Protein AF-0000000072266686 (afdb_homodimer)

Nearest PDB structures (foldseek):
  2anu-assembly2_F  TM=6.784E-01  e=1.282E-09  Thermotoga maritima MSB8
  7ug9-assembly1_A  TM=6.975E-01  e=2.369E-08  Escherichia coli
  9etk-assembly1_A  TM=7.168E-01  e=2.692E-07  Vibrio cholerae
  3e0f-assembly1_A  TM=6.958E-01  e=4.147E-06  Bifidobacterium adolescentis ATCC 15703
  3auo-assembly2_B  TM=5.550E-01  e=9.837E-04  Thermus thermophilus HB8

InterPro domains:
  IPR003141 Polymerase/histidinol phosphatase, N-terminal [SM00481] (15-82)
  IPR016195 Polymerase/histidinol phosphatase-like [SSF89550] (12-232)
  IPR052018 PHP domain-containing protein [PTHR42924] (11-98)

Secondary structure (DSSP, 8-state):
-B-GGGTSSSEEEEEE--B--TTTT-SS-HHHHHHHHHHTT-SEEEE--EESGGGT------GGG-BTTBEEEEEEEEEEEE-TTSPEEEEEEES--TTPPPPS--SS---TTSPPHHHHHHHHHHTT-EEEE--HHHHT--HHHHHH-TT--EEEEEEHHHHHHHS--B-HHHHHHHHHTT---EEEEE--B-SSSS-SSS-EEEEEESSSSHHHHHHHHHHT-EEEESS--EEEEEEETTEEEEEEEEEEEEEEE-STT-EEEEEEEEEEEEEEE-GGGTT-SEEEEEEE-TTS-EEEPPPEE-/-B-GGGTSSSEEEEEE--B--TTTT-SS-HHHHHHHHHHTT-SEEEE--EESGGGT------GGG-BTTBEEEEEEEEEEEE-TTSPEEEEEEES--TTPPPPS--SS---TTSPPHHHHHHHHHHTT-EEEE--HHHHT--HHHHHH-TT--EEEEEEHHHHHHHS--B-HHHHHHHHHTT---EEEEE--B-SSSS-SSS-EEEEEESSSSHHHHHHHHHHT-EEEESS--EEEEEEETTEEEEEEEEEEEEEEE-STT-EEEEEEEEEEEEEEE-GGGTT-SEEEEEEE-TTS-EEEPPPEE-

Foldseek 3Di:
DWDCLQVPDAFWFWEFQAEEAPLAQFDHHLLVVQVVCVVVPGQEYEHAHAQAQCSPGDFDDCQVNADVSYYYWTWHFAWKAAAPVQFIATKTWTRADRPQDHWPHHDRHHDPPTDDPLRVLVSRVVRPIQIERELCQVRVHDLVNVVSNLNHAAYAQAEQQCCWPPVRGGDVVSVQVCVQVPRQHWYFHHQNHRPPTPSPLFKIKTFGFNDSDRVRRRVRVNVQNIWMWRDKAWNIWDDDPQKTKTFIWFFQKKKKDFHDPQIDMDGDQTDGIDIDGCVSCPSGQWIKMWTAHPVRIIIIGTIDGD/DWDCLQVPDAFWFWEFQAEEAPLAQFDHHLLVVQVVCVVVPGQEYEHAHAQAQCSPGDFDDCQVNADVSYYYWTWHFAWKAAAPVQFIATKTWTRADRPQDHWPHHDRHHDPPTDDPLRVLVSRVVRPIQIERELCQVRVHDLVNVVSNLNHAAYAQAEQQCCWPPVRGGDVVSVQVCVQVPRQHWYFHHQNHRPPTPSPLFKIKTFGFNDSDRVRRRVRVNVQNIWMWRDKAWNIWDDDPQKTKTFIWFFQKKKKDFHDPQIDMDGDQTDGIDIDGCVSCVSGQWIKMWTAHPVRIIIIGTIDGD

Sequence (612 aa):
MTLSAFTAPGRFWRGNLHTHSTRSDGCLEPAEVCRRYRDEGYDFLALTDHFVGRYGYPITDTRPFRAPGFTTLPGAELHSGPMENGELWHILAVGLPEDFTPPDVPDFRAGPGQETGPALAARAVAAGAFVAVAHPQWSGLTLADARSLSAAHAVEIYNHGCAMGCERPDGAALADLLLTEGRRLTLIATDDAHFTEPDHFGGWVMVKAEENEPKALLAALKRGDFYASQGPELRRVSLEGDWIELECSAVTAIVLQGAGTAATALHGASMTRARLPIERFRASPFLRVTIRDAAGRRAWSNPLHLMTLSAFTAPGRFWRGNLHTHSTRSDGCLEPAEVCRRYRDEGYDFLALTDHFVGRYGYPITDTRPFRAPGFTTLPGAELHSGPMENGELWHILAVGLPEDFTPPDVPDFRAGPGQETGPALAARAVAAGAFVAVAHPQWSGLTLADARSLSAAHAVEIYNHGCAMGCERPDGAALADLLLTEGRRLTLIATDDAHFTEPDHFGGWVMVKAEENEPKALLAALKRGDFYASQGPELRRVSLEGDWIELECSAVTAIVLQGAGTAATALHGASMTRARLPIERFRASPFLRVTIRDAAGRRAWSNPLHL

Organism: Cereibacter sphaeroides (strain ATCC 17023 / DSM 158 / JCM 6121 / CCUG 31486 / LMG 2827 / NBRC 12203 / NCIMB 8253 / ATH 2.4.1.) (NCBI:txid272943)

Radius of gyration: 23.97 Å; Cα contacts (8 Å, |Δi|>4): 1744; chains: 2; bounding box: 61×73×56 Å

Structure (mmCIF, N/CA/C/O backbone):
data_AF-0000000072266686-model_v1
#
loop_
_entity.id
_entity.type
_entity.pdbx_description
1 polymer 'Metal-dependent phosphoesterase, PHP family'
#
loop_
_atom_site.group_PDB
_atom_site.id
_atom_site.type_symbol
_atom_site.label_atom_id
_atom_site.label_alt_id
_atom_site.label_comp_id
_atom_site.label_asym_id
_atom_site.label_entity_id
_atom_site.label_seq_id
_atom_site.pdbx_PDB_ins_code
_atom_site.Cartn_x
_atom_site.Cartn_y
_atom_site.Cartn_z
_atom_site.occupancy
_atom_site.B_iso_or_equiv
_atom_site.auth_seq_id
_atom_site.auth_comp_id
_atom_site.auth_asym_id
_atom_site.auth_atom_id
_atom_site.pdbx_PDB_model_num
ATOM 1 N N . MET A 1 1 ? -26.806 9.127 8.262 1 90.72 1 MET A N 1
ATOM 2 C CA . MET A 1 1 ? -25.683 9.808 8.9 1 90.72 1 MET A CA 1
ATOM 3 C C . MET A 1 1 ? -24.667 10.27 7.861 1 90.72 1 MET A C 1
ATOM 5 O O . MET A 1 1 ? -24.096 9.452 7.137 1 90.72 1 MET A O 1
ATOM 9 N N . THR A 1 2 ? -24.54 11.559 7.777 1 90.61 2 THR A N 1
ATOM 10 C CA . THR A 1 2 ? -23.588 12.162 6.85 1 90.61 2 THR A CA 1
ATOM 11 C C . THR A 1 2 ? -22.28 12.498 7.56 1 90.61 2 THR A C 1
ATOM 13 O O . THR A 1 2 ? -22.288 12.949 8.707 1 90.61 2 THR A O 1
ATOM 16 N N . LEU A 1 3 ? -21.147 12.219 6.879 1 95.22 3 LEU A N 1
ATOM 17 C CA . LEU A 1 3 ? -19.859 12.575 7.463 1 95.22 3 LEU A CA 1
ATOM 18 C C . LEU A 1 3 ? -19.788 14.069 7.756 1 95.22 3 LEU A C 1
ATOM 20 O O . LEU A 1 3 ? -20.243 14.886 6.951 1 95.22 3 LEU A O 1
ATOM 24 N N . SER A 1 4 ? -19.146 14.392 8.814 1 95.46 4 SER A N 1
ATOM 25 C CA . SER A 1 4 ? -19.158 15.749 9.35 1 95.46 4 SER A CA 1
ATOM 26 C C . SER A 1 4 ? -18.521 16.734 8.376 1 95.46 4 SER A C 1
ATOM 28 O O . SER A 1 4 ? -18.928 17.895 8.305 1 95.46 4 SER A O 1
ATOM 30 N N . ALA A 1 5 ? -17.525 16.272 7.619 1 97.23 5 ALA A N 1
ATOM 31 C CA . ALA A 1 5 ? -16.866 17.148 6.654 1 97.23 5 ALA A CA 1
ATOM 32 C C . ALA A 1 5 ? -17.877 17.757 5.686 1 97.23 5 ALA A C 1
ATOM 34 O O . ALA A 1 5 ? -17.665 18.854 5.165 1 97.23 5 ALA A O 1
ATOM 35 N N . PHE A 1 6 ? -18.988 17.075 5.527 1 97.84 6 PHE A N 1
ATOM 36 C CA . PHE A 1 6 ? -19.918 17.49 4.484 1 97.84 6 PHE A CA 1
ATOM 37 C C . PHE A 1 6 ? -21.152 18.149 5.089 1 97.84 6 PHE A C 1
ATOM 39 O O . PHE A 1 6 ? -22.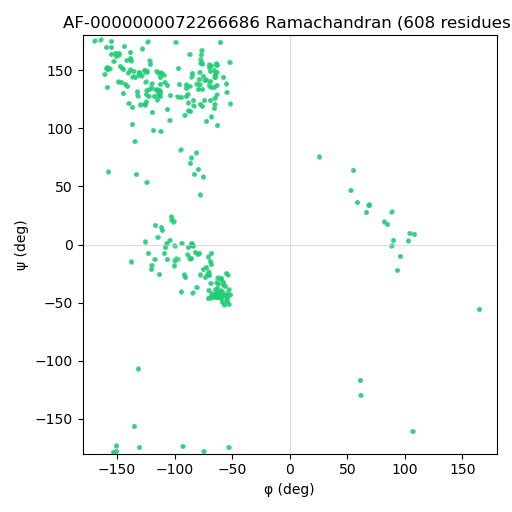079 18.522 4.368 1 97.84 6 PHE A O 1
ATOM 46 N N . THR A 1 7 ? -21.196 18.271 6.368 1 97.34 7 THR A N 1
ATOM 47 C CA . THR A 1 7 ? -22.311 18.942 7.026 1 97.34 7 THR A CA 1
ATOM 48 C C . THR A 1 7 ? -21.822 20.144 7.829 1 97.34 7 THR A C 1
ATOM 50 O O . THR A 1 7 ? -22.616 21.001 8.221 1 97.34 7 THR A O 1
ATOM 53 N N . ALA A 1 8 ? -20.536 20.142 8.079 1 97.55 8 ALA A N 1
ATOM 54 C CA . ALA A 1 8 ? -19.964 21.266 8.816 1 97.55 8 ALA A CA 1
ATOM 55 C C . ALA A 1 8 ? -20.1 22.565 8.027 1 97.55 8 ALA A C 1
ATOM 57 O O . ALA A 1 8 ? -20.098 22.552 6.793 1 97.55 8 ALA A O 1
ATOM 58 N N . PRO A 1 9 ? -20.24 23.638 8.747 1 97.52 9 PRO A N 1
ATOM 59 C CA . PRO A 1 9 ? -20.328 24.923 8.049 1 97.52 9 PRO A CA 1
ATOM 60 C C . PRO A 1 9 ? -19.005 25.34 7.41 1 97.52 9 PRO A C 1
ATOM 62 O O . PRO A 1 9 ? -17.938 24.908 7.854 1 97.52 9 PRO A O 1
ATOM 65 N N . GLY A 1 10 ? -19.137 26.167 6.3 1 98.37 10 GLY A N 1
ATOM 66 C CA . GLY A 1 10 ? -17.956 26.704 5.643 1 98.37 10 GLY A CA 1
ATOM 67 C C . GLY A 1 10 ? -17.667 26.047 4.307 1 98.37 10 GLY A C 1
ATOM 68 O O . GLY A 1 10 ? -18.584 25.586 3.624 1 98.37 10 GLY A O 1
ATOM 69 N N . ARG A 1 11 ? -16.481 26.181 3.865 1 98.29 11 ARG A N 1
ATOM 70 C CA . ARG A 1 11 ? -16.06 25.583 2.602 1 98.29 11 ARG A CA 1
ATOM 71 C C . ARG A 1 11 ? -14.79 24.758 2.783 1 98.29 11 ARG A C 1
ATOM 73 O O . ARG A 1 11 ? -14.164 24.797 3.844 1 98.29 11 ARG A O 1
ATOM 80 N N . PHE A 1 12 ? -14.437 24.016 1.862 1 98.85 12 PHE A N 1
ATOM 81 C CA . PHE A 1 12 ? -13.222 23.211 1.901 1 98.85 12 PHE A CA 1
ATOM 82 C C . PHE A 1 12 ? -11.999 24.061 1.58 1 98.85 12 PHE A C 1
ATOM 84 O O . PHE A 1 12 ? -12.021 24.862 0.643 1 98.85 12 PHE A O 1
ATOM 91 N N . TRP A 1 13 ? -10.993 23.913 2.338 1 98.91 13 TRP A N 1
ATOM 92 C CA . TRP A 1 13 ? -9.674 24.5 2.124 1 98.91 13 TRP A CA 1
ATOM 93 C C . TRP A 1 13 ? -8.631 23.418 1.865 1 98.91 13 TRP A C 1
ATOM 95 O O . TRP A 1 13 ? -8.528 22.452 2.624 1 98.91 13 TRP A O 1
ATOM 105 N N . ARG A 1 14 ? -7.868 23.566 0.803 1 98.92 14 ARG A N 1
ATOM 106 C CA . ARG A 1 14 ? -6.837 22.609 0.413 1 98.92 14 ARG A CA 1
ATOM 107 C C . ARG A 1 14 ? -5.536 22.87 1.164 1 98.92 14 ARG A C 1
ATOM 109 O O . ARG A 1 14 ? -4.993 23.975 1.111 1 98.92 14 ARG A O 1
ATOM 116 N N . GLY A 1 15 ? -5.025 21.849 1.852 1 98.93 15 GLY A N 1
ATOM 117 C CA . GLY A 1 15 ? -3.799 22.069 2.603 1 98.93 15 GLY A CA 1
ATOM 118 C C . GLY A 1 15 ? -2.895 20.852 2.641 1 98.93 15 GLY A C 1
ATOM 119 O O . GLY A 1 15 ? -3.371 19.717 2.566 1 98.93 15 GLY A O 1
ATOM 120 N N . ASN A 1 16 ? -1.602 21.049 2.765 1 98.94 16 ASN A N 1
ATOM 121 C CA . ASN A 1 16 ? -0.626 19.999 3.04 1 98.94 16 ASN A CA 1
ATOM 122 C C . ASN A 1 16 ? -0.119 20.068 4.478 1 98.94 16 ASN A C 1
ATOM 124 O O . ASN A 1 16 ? 0.231 21.144 4.966 1 98.94 16 ASN A O 1
ATOM 128 N N . LEU A 1 17 ? -0.017 18.891 5.095 1 98.95 17 LEU A N 1
ATOM 129 C CA . LEU A 1 17 ? 0.273 18.867 6.525 1 98.95 17 LEU A CA 1
ATOM 130 C C . LEU A 1 17 ? 1.69 18.366 6.783 1 98.95 17 LEU A C 1
ATOM 132 O O . LEU A 1 17 ? 2.152 18.358 7.927 1 98.95 17 LEU A O 1
ATOM 136 N N . HIS A 1 18 ? 2.449 17.89 5.81 1 98.96 18 HIS A N 1
ATOM 137 C CA . HIS A 1 18 ? 3.75 17.256 5.989 1 98.96 18 HIS A CA 1
ATOM 138 C C . HIS A 1 18 ? 4.746 17.735 4.938 1 98.96 18 HIS A C 1
ATOM 140 O O . HIS A 1 18 ? 4.697 17.299 3.786 1 98.96 18 HIS A O 1
ATOM 146 N N . THR A 1 19 ? 5.659 18.594 5.285 1 98.82 19 THR A N 1
ATOM 147 C CA . THR A 1 19 ? 6.603 19.198 4.351 1 98.82 19 THR A CA 1
ATOM 148 C C . THR A 1 19 ? 7.83 19.726 5.089 1 98.82 19 THR A C 1
ATOM 150 O O . THR A 1 19 ? 7.741 20.111 6.257 1 98.82 19 THR A O 1
ATOM 153 N N . HIS A 1 20 ? 8.935 19.739 4.398 1 98.88 20 HIS A N 1
ATOM 154 C CA . HIS A 1 20 ? 10.195 20.126 5.022 1 98.88 20 HIS A CA 1
ATOM 155 C C . HIS A 1 20 ? 10.821 21.319 4.307 1 98.88 20 HIS A C 1
ATOM 157 O O . HIS A 1 20 ? 10.57 21.538 3.12 1 98.88 20 HIS A O 1
ATOM 163 N N . SER A 1 21 ? 11.616 22.044 5.014 1 98.83 21 SER A N 1
ATOM 164 C CA . SER A 1 21 ? 12.4 23.167 4.511 1 98.83 21 SER A CA 1
ATOM 165 C C . SER A 1 21 ? 13.86 23.059 4.94 1 98.83 21 SER A C 1
ATOM 167 O O . SER A 1 21 ? 14.272 22.044 5.505 1 98.83 21 SER A O 1
ATOM 169 N N . THR A 1 22 ? 14.667 24.111 4.639 1 98.73 22 THR A N 1
ATOM 170 C CA . THR A 1 22 ? 16.085 24.151 4.977 1 98.73 22 THR A CA 1
ATOM 171 C C . THR A 1 22 ? 16.279 24.249 6.488 1 98.73 22 THR A C 1
ATOM 173 O O . THR A 1 22 ? 17.405 24.162 6.981 1 98.73 22 THR A O 1
ATOM 176 N N . ARG A 1 23 ? 15.239 24.423 7.234 1 98.7 23 ARG A N 1
ATOM 177 C CA . ARG A 1 23 ? 15.358 24.401 8.689 1 98.7 23 ARG A CA 1
ATOM 178 C C . ARG A 1 23 ? 15.698 23.002 9.189 1 98.7 23 ARG A C 1
ATOM 180 O O . ARG A 1 23 ? 16.119 22.832 10.336 1 98.7 23 ARG A O 1
ATOM 187 N N . SER A 1 24 ? 15.511 22.017 8.406 1 98.43 24 SER A N 1
ATOM 188 C CA . SER A 1 24 ? 16.072 20.685 8.608 1 98.43 24 SER A CA 1
ATOM 189 C C . SER A 1 24 ? 16.727 20.162 7.334 1 98.43 24 SER A C 1
ATOM 191 O O . SER A 1 24 ? 17.777 20.659 6.92 1 98.43 24 SER A O 1
ATOM 193 N N . ASP A 1 25 ? 16.032 19.136 6.64 1 97.99 25 ASP A N 1
ATOM 194 C CA . ASP A 1 25 ? 16.75 18.519 5.529 1 97.99 25 ASP A CA 1
ATOM 195 C C . ASP A 1 25 ? 16.033 18.77 4.205 1 97.99 25 ASP A C 1
ATOM 197 O O . ASP A 1 25 ? 16.297 18.09 3.211 1 97.99 25 ASP A O 1
ATOM 201 N N . GLY A 1 26 ? 15.14 19.692 4.103 1 98.43 26 GLY A N 1
ATOM 202 C CA . GLY A 1 26 ? 14.558 20.125 2.842 1 98.43 26 GLY A CA 1
ATOM 203 C C . GLY A 1 26 ? 15.486 21.006 2.028 1 98.43 26 GLY A C 1
ATOM 204 O O . GLY A 1 26 ? 16.422 21.598 2.569 1 98.43 26 GLY A O 1
ATOM 205 N N . CYS A 1 27 ? 15.167 21.226 0.805 1 98.32 27 CYS A N 1
ATOM 206 C CA . CYS A 1 27 ? 16.084 21.902 -0.106 1 98.32 27 CYS A CA 1
ATOM 207 C C . CYS A 1 27 ? 15.707 23.369 -0.269 1 98.32 27 CYS A C 1
ATOM 209 O O . CYS A 1 27 ? 16.498 24.165 -0.779 1 98.32 27 CYS A O 1
ATOM 211 N N . LEU A 1 28 ? 14.564 23.766 0.145 1 98.79 28 LEU A N 1
ATOM 212 C CA . LEU A 1 28 ? 14.092 25.132 -0.052 1 98.79 28 LEU A CA 1
ATOM 213 C C . LEU A 1 28 ? 13.904 25.841 1.285 1 98.79 28 LEU A C 1
ATOM 215 O O . LEU A 1 28 ? 13.509 25.217 2.273 1 98.79 28 LEU A O 1
ATOM 219 N N . GLU A 1 29 ? 14.085 27.106 1.287 1 98.78 29 GLU A N 1
ATOM 220 C CA . GLU A 1 29 ? 13.814 27.924 2.466 1 98.78 29 GLU A CA 1
ATOM 221 C C . GLU A 1 29 ? 12.319 27.978 2.767 1 98.78 29 GLU A C 1
ATOM 223 O O . GLU A 1 29 ? 11.493 27.86 1.86 1 98.78 29 GLU A O 1
ATOM 228 N N . PRO A 1 30 ? 11.976 28.208 4.046 1 98.74 30 PRO A N 1
ATOM 229 C CA . PRO A 1 30 ? 10.56 28.243 4.422 1 98.74 30 PRO A CA 1
ATOM 230 C C . PRO A 1 30 ? 9.74 29.185 3.543 1 98.74 30 PRO A C 1
ATOM 232 O O . PRO A 1 30 ? 8.65 28.822 3.094 1 98.74 30 PRO A O 1
ATOM 235 N N . ALA A 1 31 ? 10.262 30.324 3.268 1 98.71 31 ALA A N 1
ATOM 236 C CA . ALA A 1 31 ? 9.533 31.304 2.466 1 98.71 31 ALA A CA 1
ATOM 237 C C . ALA A 1 31 ? 9.224 30.755 1.077 1 98.71 31 ALA A C 1
ATOM 239 O O . ALA A 1 31 ? 8.123 30.95 0.557 1 98.71 31 ALA A O 1
ATOM 240 N N . GLU A 1 32 ? 10.227 30.101 0.51 1 98.79 32 GLU A N 1
ATOM 241 C CA . GLU A 1 32 ? 10.07 29.569 -0.84 1 98.79 32 GLU A CA 1
ATOM 242 C C . GLU A 1 32 ? 9.108 28.385 -0.859 1 98.79 32 GLU A C 1
ATOM 244 O O . GLU A 1 32 ? 8.331 28.225 -1.802 1 98.79 32 GLU A O 1
ATOM 249 N N . VAL A 1 33 ? 9.15 27.536 0.13 1 98.87 33 VAL A N 1
ATOM 250 C CA . VAL A 1 33 ? 8.199 26.434 0.232 1 98.87 33 VAL A CA 1
ATOM 251 C C . VAL A 1 33 ? 6.775 26.983 0.283 1 98.87 33 VAL A C 1
ATOM 253 O O . VAL A 1 33 ? 5.907 26.545 -0.476 1 98.87 33 VAL A O 1
ATOM 256 N N . CYS A 1 34 ? 6.521 27.956 1.145 1 98.79 34 CYS A N 1
ATOM 257 C CA . CYS A 1 34 ? 5.197 28.549 1.29 1 98.79 34 CYS A CA 1
ATOM 258 C C . CYS A 1 34 ? 4.73 29.169 -0.021 1 98.79 34 CYS A C 1
ATOM 260 O O . CYS A 1 34 ? 3.578 28.992 -0.421 1 98.79 34 CYS A O 1
ATOM 262 N N . ARG A 1 35 ? 5.637 29.881 -0.67 1 98.56 35 ARG A N 1
ATOM 263 C CA . ARG A 1 35 ? 5.294 30.522 -1.935 1 98.56 35 ARG A CA 1
ATOM 264 C C . ARG A 1 35 ? 4.86 29.491 -2.971 1 98.56 35 ARG A C 1
ATOM 266 O O . ARG A 1 35 ? 3.864 29.687 -3.67 1 98.56 35 ARG A O 1
ATOM 273 N N . ARG A 1 36 ? 5.582 28.42 -3.12 1 98.69 36 ARG A N 1
ATOM 274 C CA . ARG A 1 36 ? 5.299 27.409 -4.133 1 98.69 36 ARG A CA 1
ATOM 275 C C . ARG A 1 36 ? 3.948 26.747 -3.883 1 98.69 36 ARG A C 1
ATOM 277 O O . ARG A 1 36 ? 3.17 26.539 -4.817 1 98.69 36 ARG A O 1
ATOM 284 N N . TYR A 1 37 ? 3.701 26.395 -2.667 1 98.81 37 TYR A N 1
ATOM 285 C CA . TYR A 1 37 ? 2.413 25.782 -2.364 1 98.81 37 TYR A CA 1
ATOM 286 C C . TYR A 1 37 ? 1.271 26.758 -2.617 1 98.81 37 TYR A C 1
ATOM 288 O O . TYR A 1 37 ? 0.24 26.385 -3.182 1 98.81 37 TYR A O 1
ATOM 296 N N . ARG A 1 38 ? 1.425 28.003 -2.177 1 98.73 38 ARG A N 1
ATOM 297 C CA . ARG A 1 38 ? 0.42 29.023 -2.462 1 98.73 38 ARG A CA 1
ATOM 298 C C . ARG A 1 38 ? 0.16 29.132 -3.961 1 98.73 38 ARG A C 1
ATOM 300 O O . ARG A 1 38 ? -0.993 29.137 -4.397 1 98.73 38 ARG A O 1
ATOM 307 N N . ASP A 1 39 ? 1.199 29.156 -4.728 1 98.43 39 ASP A N 1
ATOM 308 C CA . ASP A 1 39 ? 1.094 29.362 -6.169 1 98.43 39 ASP A CA 1
ATOM 309 C C . ASP A 1 39 ? 0.488 28.14 -6.856 1 98.43 39 ASP A C 1
ATOM 311 O O . ASP A 1 39 ? -0.048 28.244 -7.961 1 98.43 39 ASP A O 1
ATOM 315 N N . GLU A 1 40 ? 0.63 27 -6.258 1 98.37 40 GLU A N 1
ATOM 316 C CA . GLU A 1 40 ? 0.052 25.774 -6.801 1 98.37 40 GLU A CA 1
ATOM 317 C C . GLU A 1 40 ? -1.407 25.619 -6.382 1 98.37 40 GLU A C 1
ATOM 319 O O . GLU A 1 40 ? -2.039 24.602 -6.677 1 98.37 40 GLU A O 1
ATOM 324 N N . GLY A 1 41 ? -1.951 26.52 -5.602 1 98.35 41 GLY A N 1
ATOM 325 C CA . GLY A 1 41 ? -3.38 26.555 -5.334 1 98.35 41 GLY A CA 1
ATOM 326 C C . GLY A 1 41 ? -3.742 26.026 -3.959 1 98.35 41 GLY A C 1
ATOM 327 O O . GLY A 1 41 ? -4.916 25.791 -3.668 1 98.35 41 GLY A O 1
ATOM 328 N N . TYR A 1 42 ? -2.782 25.804 -3.127 1 98.86 42 TYR A N 1
ATOM 329 C CA . TYR A 1 42 ? -3.075 25.427 -1.749 1 98.86 42 TYR A CA 1
ATOM 330 C C . TYR A 1 42 ? -3.545 26.631 -0.942 1 98.86 42 TYR A C 1
ATOM 332 O O . TYR A 1 42 ? -3.069 27.75 -1.15 1 98.86 42 TYR A O 1
ATOM 340 N N . ASP A 1 43 ? -4.459 26.359 -0.034 1 98.93 43 ASP A N 1
ATOM 341 C CA . ASP A 1 43 ? -4.991 27.407 0.832 1 98.93 43 ASP A CA 1
ATOM 342 C C . ASP A 1 43 ? -4.193 27.505 2.13 1 98.93 43 ASP A C 1
ATOM 344 O O . ASP A 1 43 ? -4.192 28.548 2.787 1 98.93 43 ASP A O 1
ATOM 348 N N . PHE A 1 44 ? -3.546 26.417 2.567 1 98.94 44 PHE A N 1
ATOM 349 C CA . PHE A 1 44 ? -2.725 26.469 3.771 1 98.94 44 PHE A CA 1
ATOM 350 C C . PHE A 1 44 ? -1.654 25.384 3.743 1 98.94 44 PHE A C 1
ATOM 352 O O . PHE A 1 44 ? -1.72 24.46 2.929 1 98.94 44 PHE A O 1
ATOM 359 N N . LEU A 1 45 ? -0.675 25.57 4.611 1 98.86 45 LEU A N 1
ATOM 360 C CA . LEU A 1 45 ? 0.467 24.666 4.7 1 98.86 45 LEU A CA 1
ATOM 361 C C . LEU A 1 45 ? 0.956 24.55 6.14 1 98.86 45 LEU A C 1
ATOM 363 O O . LEU A 1 45 ? 0.959 25.535 6.881 1 98.86 45 LEU A O 1
ATOM 367 N N . ALA A 1 46 ? 1.304 23.351 6.521 1 98.77 46 ALA A N 1
ATOM 368 C CA . ALA A 1 46 ? 2.103 23.173 7.73 1 98.77 46 ALA A CA 1
ATOM 369 C C . ALA A 1 46 ? 3.541 22.795 7.387 1 98.77 46 ALA A C 1
ATOM 371 O O . ALA A 1 46 ? 3.782 21.786 6.721 1 98.77 46 ALA A O 1
ATOM 372 N N . LEU A 1 47 ? 4.481 23.628 7.737 1 98.3 47 LEU A N 1
ATOM 373 C CA . LEU A 1 47 ? 5.877 23.205 7.7 1 98.3 47 LEU A CA 1
ATOM 374 C C . LEU A 1 47 ? 6.214 22.338 8.908 1 98.3 47 LEU A C 1
ATOM 376 O O . LEU A 1 47 ? 6.041 22.765 10.052 1 98.3 47 LEU A O 1
ATOM 380 N N . THR A 1 48 ? 6.634 21.141 8.642 1 98.84 48 THR A N 1
ATOM 381 C CA . THR A 1 48 ? 6.846 20.157 9.698 1 98.84 48 THR A CA 1
ATOM 382 C C . THR A 1 48 ? 8.274 19.62 9.658 1 98.84 48 THR A C 1
ATOM 384 O O . THR A 1 48 ? 8.486 18.406 9.666 1 98.84 48 THR A O 1
ATOM 387 N N . ASP A 1 49 ? 9.235 20.547 9.68 1 98.85 49 ASP A N 1
ATOM 388 C CA . ASP A 1 49 ? 10.647 20.178 9.694 1 98.85 49 ASP A CA 1
ATOM 389 C C . ASP A 1 49 ? 10.944 19.185 10.815 1 98.85 49 ASP A C 1
ATOM 391 O O . ASP A 1 49 ? 10.216 19.126 11.809 1 98.85 49 ASP A O 1
ATOM 395 N N . HIS A 1 50 ? 12.047 18.431 10.633 1 98.8 50 HIS A N 1
ATOM 396 C CA . HIS A 1 50 ? 12.421 17.411 11.606 1 98.8 50 HIS A CA 1
ATOM 397 C C . HIS A 1 50 ? 12.79 18.037 12.947 1 98.8 50 HIS A C 1
ATOM 399 O O . HIS A 1 50 ? 13.743 18.816 13.031 1 98.8 50 HIS A O 1
ATOM 405 N N . PHE A 1 51 ? 12.061 17.625 13.937 1 98.62 51 PHE A N 1
ATOM 406 C CA . PHE A 1 51 ? 12.267 18.107 15.298 1 98.62 51 PHE A CA 1
ATOM 407 C C . PHE A 1 51 ? 13.335 17.283 16.007 1 98.62 51 PHE A C 1
ATOM 409 O O . PHE A 1 51 ? 13.025 16.486 16.895 1 98.62 51 PHE A O 1
ATOM 416 N N . VAL A 1 52 ? 14.547 17.514 15.656 1 97.96 52 VAL A N 1
ATOM 417 C CA . VAL A 1 52 ? 15.686 16.744 16.145 1 97.96 52 VAL A CA 1
ATOM 418 C C . VAL A 1 52 ? 16.845 17.684 16.467 1 97.96 52 VAL A C 1
ATOM 420 O O . VAL A 1 52 ? 16.935 18.782 15.913 1 97.96 52 VAL A O 1
ATOM 423 N N . GLY A 1 53 ? 17.756 17.229 17.312 1 97.62 53 GLY A N 1
ATOM 424 C CA . GLY A 1 53 ? 18.822 18.067 17.839 1 97.62 53 GLY A CA 1
ATOM 425 C C . GLY A 1 53 ? 19.77 18.571 16.767 1 97.62 53 GLY A C 1
ATOM 426 O O . GLY A 1 53 ? 20.245 19.706 16.834 1 97.62 53 GLY A O 1
ATOM 427 N N . ARG A 1 54 ? 20.041 17.773 15.836 1 97.64 54 ARG A N 1
ATOM 428 C CA . ARG A 1 54 ? 20.965 18.105 14.756 1 97.64 54 ARG A CA 1
ATOM 429 C C . ARG A 1 54 ? 20.573 19.416 14.083 1 97.64 54 ARG A C 1
ATOM 431 O O . ARG A 1 54 ? 21.434 20.154 13.601 1 97.64 54 ARG A O 1
ATOM 438 N N . TYR A 1 55 ? 19.29 19.734 14.155 1 98.32 55 TYR A N 1
ATOM 439 C CA . TYR A 1 55 ? 18.803 20.928 13.473 1 98.32 55 TYR A CA 1
ATOM 440 C C . TYR A 1 55 ? 18.29 21.956 14.474 1 98.32 55 TYR A C 1
ATOM 442 O O . TYR A 1 55 ? 17.618 22.919 14.096 1 98.32 55 TYR A O 1
ATOM 450 N N . GLY A 1 56 ? 18.466 21.721 15.74 1 97.74 56 GLY A N 1
ATOM 451 C CA . GLY A 1 56 ? 18.075 22.66 16.779 1 97.74 56 GLY A CA 1
ATOM 452 C C . GLY A 1 56 ? 16.599 22.587 17.124 1 97.74 56 GLY A C 1
ATOM 453 O O . GLY A 1 56 ? 16.011 23.574 17.571 1 97.74 56 GLY A O 1
ATOM 454 N N . TYR A 1 57 ? 15.935 21.497 16.798 1 98.02 57 TYR A N 1
ATOM 455 C CA . TYR A 1 57 ? 14.533 21.229 17.102 1 98.02 57 TYR A CA 1
ATOM 456 C C . TYR A 1 57 ? 13.639 22.35 16.587 1 98.02 57 TYR A C 1
ATOM 458 O O . TYR A 1 57 ? 12.859 22.929 17.346 1 98.02 57 TYR A O 1
ATOM 466 N N . PRO A 1 58 ? 13.566 22.558 15.383 1 97.62 58 PRO A N 1
ATOM 467 C CA . PRO A 1 58 ? 12.85 23.717 14.844 1 97.62 58 PRO A CA 1
ATOM 468 C C . PRO A 1 58 ? 11.334 23.539 14.871 1 97.62 58 PRO A C 1
ATOM 470 O O . PRO A 1 58 ? 10.828 22.467 14.527 1 97.62 58 PRO A O 1
ATOM 473 N N . ILE A 1 59 ? 10.616 24.487 15.301 1 98.35 59 ILE A N 1
ATOM 474 C CA . ILE A 1 59 ? 9.246 24.83 14.938 1 98.35 59 ILE A CA 1
ATOM 475 C C . ILE A 1 59 ? 9.23 26.148 14.167 1 98.35 59 ILE A C 1
ATOM 477 O O . ILE A 1 59 ? 9.278 27.225 14.766 1 98.35 59 ILE A O 1
ATOM 481 N N . THR A 1 60 ? 9.191 26.05 12.91 1 97.68 60 THR A N 1
ATOM 482 C CA . THR A 1 60 ? 9.444 27.187 12.031 1 97.68 60 THR A CA 1
ATOM 483 C C . THR A 1 60 ? 8.316 28.209 12.132 1 97.68 60 THR A C 1
ATOM 485 O O . THR A 1 60 ? 7.141 27.862 11.99 1 97.68 60 THR A O 1
ATOM 488 N N . ASP A 1 61 ? 8.661 29.428 12.45 1 97.7 61 ASP A N 1
ATOM 489 C CA . ASP A 1 61 ? 7.679 30.506 12.418 1 97.7 61 ASP A CA 1
ATOM 490 C C . ASP A 1 61 ? 7.324 30.884 10.982 1 97.7 61 ASP A C 1
ATOM 492 O O . ASP A 1 61 ? 8.102 31.556 10.301 1 97.7 61 ASP A O 1
ATOM 496 N N . THR A 1 62 ? 6.196 30.515 10.557 1 97.82 62 THR A N 1
ATOM 497 C CA . THR A 1 62 ? 5.786 30.755 9.178 1 97.82 62 THR A CA 1
ATOM 498 C C . THR A 1 62 ? 4.795 31.912 9.102 1 97.82 62 THR A C 1
ATOM 500 O O . THR A 1 62 ? 4.274 32.221 8.028 1 97.82 62 THR A O 1
ATOM 503 N N . ARG A 1 63 ? 4.456 32.604 10.156 1 98 63 ARG A N 1
ATOM 504 C CA . ARG A 1 63 ? 3.484 33.692 10.198 1 98 63 ARG A CA 1
ATOM 505 C C . ARG A 1 63 ? 3.849 34.791 9.206 1 98 63 ARG A C 1
ATOM 507 O O . ARG A 1 63 ? 2.974 35.35 8.542 1 98 63 ARG A O 1
ATOM 514 N N . PRO A 1 64 ? 5.118 34.995 9.062 1 98.18 64 PRO A N 1
ATOM 515 C CA . PRO A 1 64 ? 5.481 36.059 8.124 1 98.18 64 PRO A CA 1
ATOM 516 C C . PRO A 1 64 ? 5.18 35.695 6.672 1 98.18 64 PRO A C 1
ATOM 518 O O . PRO A 1 64 ? 5.229 36.559 5.792 1 98.18 64 PRO A O 1
ATOM 521 N N . PHE A 1 65 ? 4.937 34.48 6.397 1 98.21 65 PHE A N 1
ATOM 522 C CA . PHE A 1 65 ? 4.764 34.032 5.02 1 98.21 65 PHE A CA 1
ATOM 523 C C . PHE A 1 65 ? 3.285 33.891 4.679 1 98.21 65 PHE A C 1
ATOM 525 O O . PHE A 1 65 ? 2.934 33.501 3.564 1 98.21 65 PHE A O 1
ATOM 532 N N . ARG A 1 66 ? 2.438 34.153 5.617 1 98.19 66 ARG A N 1
ATOM 533 C CA . ARG A 1 66 ? 1.003 34.17 5.355 1 98.19 66 ARG A CA 1
ATOM 534 C C . ARG A 1 66 ? 0.633 35.304 4.405 1 98.19 66 ARG A C 1
ATOM 536 O O . ARG A 1 66 ? 1.322 36.324 4.349 1 98.19 66 ARG A O 1
ATOM 543 N N . ALA A 1 67 ? -0.418 35.066 3.648 1 96.62 67 ALA A N 1
ATOM 544 C CA . ALA A 1 67 ? -0.939 36.028 2.679 1 96.62 67 ALA A CA 1
ATOM 545 C C . ALA A 1 67 ? -2.45 35.887 2.524 1 96.62 67 ALA A C 1
ATOM 547 O O . ALA A 1 67 ? -3.048 34.94 3.041 1 96.62 67 ALA A O 1
ATOM 548 N N . PRO A 1 68 ? -3.025 36.925 1.916 1 94.26 68 PRO A N 1
ATOM 549 C CA . PRO A 1 68 ? -4.458 36.759 1.662 1 94.26 68 PRO A CA 1
ATOM 550 C C . PRO A 1 68 ? -4.781 35.455 0.936 1 94.26 68 PRO A C 1
ATOM 552 O O . PRO A 1 68 ? -4.206 35.172 -0.118 1 94.26 68 PRO A O 1
ATOM 555 N N . GLY A 1 69 ? -5.548 34.722 1.529 1 95.46 69 GLY A N 1
ATOM 556 C CA . GLY A 1 69 ? -5.982 33.477 0.918 1 95.46 69 GLY A CA 1
ATOM 557 C C . GLY A 1 69 ? -5.053 32.313 1.21 1 95.46 69 GLY A C 1
ATOM 558 O O . GLY A 1 69 ? -5.256 31.208 0.704 1 95.46 69 GLY A O 1
ATOM 559 N N . PHE A 1 70 ? -3.991 32.555 1.937 1 98.7 70 PHE A N 1
ATOM 560 C CA . PHE A 1 70 ? -3.031 31.511 2.275 1 98.7 70 PHE A CA 1
ATOM 561 C C . PHE A 1 70 ? -2.566 31.651 3.72 1 98.7 70 PHE A C 1
ATOM 563 O O . PHE A 1 70 ? -2.021 32.688 4.104 1 98.7 70 PHE A O 1
ATOM 570 N N . THR A 1 71 ? -2.785 30.6 4.501 1 98.71 71 THR A N 1
ATOM 571 C CA . THR A 1 71 ? -2.316 30.632 5.882 1 98.71 71 THR A CA 1
ATOM 572 C C . THR A 1 71 ? -1.394 29.45 6.168 1 98.71 71 THR A C 1
ATOM 574 O O . THR A 1 71 ? -1.071 28.676 5.265 1 98.71 71 THR A O 1
ATOM 577 N N . THR A 1 72 ? -0.84 29.425 7.325 1 98.76 72 THR A N 1
ATOM 578 C CA . THR A 1 72 ? 0.086 28.372 7.727 1 98.76 72 THR A CA 1
ATOM 579 C C . THR A 1 72 ? -0.22 27.895 9.144 1 98.76 72 THR A C 1
ATOM 581 O O . THR A 1 72 ? -0.779 28.642 9.949 1 98.76 72 THR A O 1
ATOM 584 N N . LEU A 1 73 ? 0.049 26.68 9.384 1 98.5 73 LEU A N 1
ATOM 585 C CA . LEU A 1 73 ? -0.015 26.084 10.714 1 98.5 73 LEU A CA 1
ATOM 586 C C . LEU A 1 73 ? 1.378 25.706 11.208 1 98.5 73 LEU A C 1
ATOM 588 O O . LEU A 1 73 ? 2.177 25.145 10.455 1 98.5 73 LEU A O 1
ATOM 592 N N . PRO A 1 74 ? 1.682 26.102 12.467 1 97.59 74 PRO A N 1
ATOM 593 C CA . PRO A 1 74 ? 2.94 25.584 13.008 1 97.59 74 PRO A CA 1
ATOM 594 C C . PRO A 1 74 ? 2.924 24.069 13.194 1 97.59 74 PRO A C 1
ATOM 596 O O . PRO A 1 74 ? 1.878 23.492 13.502 1 97.59 74 PRO A O 1
ATOM 599 N N . GLY A 1 75 ? 3.998 23.41 13.021 1 98.06 75 GLY A N 1
ATOM 600 C CA . GLY A 1 75 ? 4.077 21.969 13.2 1 98.06 75 GLY A CA 1
ATOM 601 C C . GLY A 1 75 ? 5.5 21.442 13.174 1 98.06 75 GLY A C 1
ATOM 602 O O . GLY A 1 75 ? 6.452 22.216 13.059 1 98.06 75 GLY A O 1
ATOM 603 N N . ALA A 1 76 ? 5.656 20.185 13.417 1 98.83 76 ALA A N 1
ATOM 604 C CA . ALA A 1 76 ? 6.931 19.475 13.391 1 98.83 76 ALA A CA 1
ATOM 605 C C . ALA A 1 76 ? 6.724 17.985 13.134 1 98.83 76 ALA A C 1
ATOM 607 O O . ALA A 1 76 ? 5.648 17.446 13.405 1 98.83 76 ALA A O 1
ATOM 608 N N . GLU A 1 77 ? 7.678 17.419 12.562 1 98.89 77 GLU A N 1
ATOM 609 C CA . GLU A 1 77 ? 7.789 15.965 12.63 1 98.89 77 GLU A CA 1
ATOM 610 C C . GLU A 1 77 ? 8.641 15.532 13.82 1 98.89 77 GLU A C 1
ATOM 612 O O . GLU A 1 77 ? 9.858 15.727 13.822 1 98.89 77 GLU A O 1
ATOM 617 N N . LEU A 1 78 ? 8.015 14.949 14.729 1 98.76 78 LEU A N 1
ATOM 618 C CA . LEU A 1 78 ? 8.648 14.575 15.989 1 98.76 78 LEU A CA 1
ATOM 619 C C . LEU A 1 78 ? 9.357 13.23 15.863 1 98.76 78 LEU A C 1
ATOM 621 O O . LEU A 1 78 ? 8.885 12.34 15.153 1 98.76 78 LEU A O 1
ATOM 625 N N . HIS A 1 79 ? 10.451 13.127 16.55 1 98.21 79 HIS A N 1
ATOM 626 C CA . HIS A 1 79 ? 11.219 11.888 16.574 1 98.21 79 HIS A CA 1
ATOM 627 C C . HIS A 1 79 ? 11.425 11.394 18.002 1 98.21 79 HIS A C 1
ATOM 629 O O . HIS A 1 79 ? 11.518 12.197 18.934 1 98.21 79 HIS A O 1
ATOM 635 N N . SER A 1 80 ? 11.5 10.158 18.147 1 95.71 80 SER A N 1
ATOM 636 C CA . SER A 1 80 ? 11.685 9.564 19.467 1 95.71 80 SER A CA 1
ATOM 637 C C . SER A 1 80 ? 12.427 8.235 19.376 1 95.71 80 SER A C 1
ATOM 639 O O . SER A 1 80 ? 12.988 7.901 18.33 1 95.71 80 SER A O 1
ATOM 641 N N . GLY A 1 81 ? 12.525 7.513 20.577 1 95.75 81 GLY A N 1
ATOM 642 C CA . GLY A 1 81 ? 13.241 6.255 20.718 1 95.75 81 GLY A CA 1
ATOM 643 C C . GLY A 1 81 ? 12.817 5.21 19.703 1 95.75 81 GLY A C 1
ATOM 644 O O . GLY A 1 81 ? 12.088 5.516 18.758 1 95.75 81 GLY A O 1
ATOM 645 N N . PRO A 1 82 ? 13.322 4.021 19.827 1 96.23 82 PRO A N 1
ATOM 646 C CA . PRO A 1 82 ? 13.18 2.995 18.791 1 96.23 82 PRO A CA 1
ATOM 647 C C . PRO A 1 82 ? 11.772 2.406 18.734 1 96.23 82 PRO A C 1
ATOM 649 O O . PRO A 1 82 ? 11.135 2.219 19.773 1 96.23 82 PRO A O 1
ATOM 652 N N . MET A 1 83 ? 11.354 2.171 17.465 1 96.24 83 MET A N 1
ATOM 653 C CA . MET A 1 83 ? 10.234 1.269 17.211 1 96.24 83 MET A CA 1
ATOM 654 C C . MET A 1 83 ? 10.654 -0.185 17.4 1 96.24 83 MET A C 1
ATOM 656 O O . MET A 1 83 ? 11.8 -0.464 17.756 1 96.24 83 MET A O 1
ATOM 660 N N . GLU A 1 84 ? 9.74 -1.093 17.146 1 93.58 84 GLU A N 1
ATOM 661 C CA . GLU A 1 84 ? 10.038 -2.514 17.295 1 93.58 84 GLU A CA 1
ATOM 662 C C . GLU A 1 84 ? 11.14 -2.951 16.334 1 93.58 84 GLU A C 1
ATOM 664 O O . GLU A 1 84 ? 11.947 -3.824 16.662 1 93.58 84 GLU A O 1
ATOM 669 N N . ASN A 1 85 ? 11.169 -2.366 15.21 1 91.69 85 ASN A N 1
ATOM 670 C CA . ASN A 1 85 ? 12.137 -2.785 14.202 1 91.69 85 ASN A CA 1
ATOM 671 C C . ASN A 1 85 ? 13.478 -2.08 14.385 1 91.69 85 ASN A C 1
ATOM 673 O O . ASN A 1 85 ? 14.38 -2.228 13.558 1 91.69 85 ASN A O 1
ATOM 677 N N . GLY A 1 86 ? 13.562 -1.234 15.381 1 91.77 86 GLY A N 1
ATOM 678 C CA . GLY A 1 86 ? 14.813 -0.569 15.709 1 91.77 86 GLY A CA 1
ATOM 679 C C . GLY A 1 86 ? 14.931 0.816 15.101 1 91.77 86 GLY A C 1
ATOM 680 O O . GLY A 1 86 ? 15.832 1.58 15.453 1 91.77 86 GLY A O 1
ATOM 681 N N . GLU A 1 87 ? 14.047 1.162 14.236 1 93.97 87 GLU A N 1
ATOM 682 C CA . GLU A 1 87 ? 14.074 2.477 13.604 1 93.97 87 GLU A CA 1
ATOM 683 C C . GLU A 1 87 ? 13.551 3.555 14.55 1 93.97 87 GLU A C 1
ATOM 685 O O . GLU A 1 87 ? 12.824 3.254 15.499 1 93.97 87 GLU A O 1
ATOM 690 N N . LEU A 1 88 ? 13.953 4.759 14.225 1 96.1 88 LEU A N 1
ATOM 691 C CA . LEU A 1 88 ? 13.498 5.936 14.957 1 96.1 88 LEU A CA 1
ATOM 692 C C . LEU A 1 88 ? 12.027 6.218 14.673 1 96.1 88 LEU A C 1
ATOM 694 O O . LEU A 1 88 ? 11.586 6.139 13.524 1 96.1 88 LEU A O 1
ATOM 698 N N . TRP A 1 89 ? 11.245 6.551 15.739 1 97.48 89 TRP A N 1
ATOM 699 C CA . TRP A 1 89 ? 9.867 6.989 15.551 1 97.48 89 TRP A CA 1
ATOM 700 C C . TRP A 1 89 ? 9.813 8.29 14.757 1 97.48 89 TRP A C 1
ATOM 702 O O . TRP A 1 89 ? 10.621 9.194 14.979 1 97.48 89 TRP A O 1
ATOM 712 N N . HIS A 1 90 ? 8.907 8.369 13.844 1 98.24 90 HIS A N 1
ATOM 713 C CA . HIS A 1 90 ? 8.451 9.599 13.207 1 98.24 90 HIS A CA 1
ATOM 714 C C . HIS A 1 90 ? 6.985 9.874 13.526 1 98.24 90 HIS A C 1
ATOM 716 O O . HIS A 1 90 ? 6.128 9.012 13.318 1 98.24 90 HIS A O 1
ATOM 722 N N . ILE A 1 91 ? 6.682 10.998 14.041 1 98.67 91 ILE A N 1
ATOM 723 C CA . ILE A 1 91 ? 5.328 11.387 14.418 1 98.67 91 ILE A CA 1
ATOM 724 C C . ILE A 1 91 ? 5.025 12.785 13.883 1 98.67 91 ILE A C 1
ATOM 726 O O . ILE A 1 91 ? 5.808 13.716 14.084 1 98.67 91 ILE A O 1
ATOM 730 N N . LEU A 1 92 ? 3.929 12.917 13.197 1 98.9 92 LEU A N 1
ATOM 731 C CA . LEU A 1 92 ? 3.547 14.216 12.656 1 98.9 92 LEU A CA 1
ATOM 732 C C . LEU A 1 92 ? 2.688 14.989 13.651 1 98.9 92 LEU A C 1
ATOM 734 O O . LEU A 1 92 ? 1.693 14.465 14.157 1 98.9 92 LEU A O 1
ATOM 738 N N . ALA A 1 93 ? 3.073 16.178 13.926 1 98.91 93 ALA A N 1
ATOM 739 C CA . ALA A 1 93 ? 2.327 17.038 14.841 1 98.91 93 ALA A CA 1
ATOM 740 C C . ALA A 1 93 ? 2.078 18.411 14.223 1 98.91 93 ALA A C 1
ATOM 742 O O . ALA A 1 93 ? 3.023 19.135 13.903 1 98.91 93 ALA A O 1
ATOM 743 N N . VAL A 1 94 ? 0.837 18.766 14.081 1 98.91 94 VAL A N 1
ATOM 744 C CA . VAL A 1 94 ? 0.428 20.046 13.512 1 98.91 94 VAL A CA 1
ATOM 745 C C . VAL A 1 94 ? -0.298 20.874 14.569 1 98.91 94 VAL A C 1
ATOM 747 O O . VAL A 1 94 ? -1.22 20.385 15.225 1 98.91 94 VAL A O 1
ATOM 750 N N . GLY A 1 95 ? 0.033 22.096 14.693 1 98.56 95 GLY A N 1
ATOM 751 C CA . GLY A 1 95 ? -0.548 22.959 15.709 1 98.56 95 GLY A CA 1
ATOM 752 C C . GLY A 1 95 ? 0.2 22.917 17.028 1 98.56 95 GLY A C 1
ATOM 753 O O . GLY A 1 95 ? -0.4 23.071 18.094 1 98.56 95 GLY A O 1
ATOM 754 N N . LEU A 1 96 ? 1.548 22.624 16.99 1 97.82 96 LEU A N 1
ATOM 755 C CA . LEU A 1 96 ? 2.38 22.612 18.189 1 97.82 96 LEU A CA 1
ATOM 756 C C . LEU A 1 96 ? 2.631 24.031 18.69 1 97.82 96 LEU A C 1
ATOM 758 O O . LEU A 1 96 ? 2.85 24.945 17.892 1 97.82 96 LEU A O 1
ATOM 762 N N . PRO A 1 97 ? 2.626 24.179 19.995 1 97.09 97 PRO A N 1
ATOM 763 C CA . PRO A 1 97 ? 3.042 25.489 20.502 1 97.09 97 PRO A CA 1
ATOM 764 C C . PRO A 1 97 ? 4.535 25.749 20.312 1 97.09 97 PRO A C 1
ATOM 766 O O . PRO A 1 97 ? 5.331 24.807 20.289 1 97.09 97 PRO A O 1
ATOM 769 N N . GLU A 1 98 ? 4.882 26.976 20.264 1 95.03 98 GLU A N 1
ATOM 770 C CA . GLU A 1 98 ? 6.251 27.389 19.973 1 95.03 98 GLU A CA 1
ATOM 771 C C . GLU A 1 98 ? 7.214 26.91 21.056 1 95.03 98 GLU A C 1
ATOM 773 O O . GLU A 1 98 ? 8.39 26.662 20.783 1 95.03 98 GLU A O 1
ATOM 778 N N . ASP A 1 99 ? 6.738 26.773 22.217 1 95.83 99 ASP A N 1
ATOM 779 C CA . ASP A 1 99 ? 7.604 26.431 23.341 1 95.83 99 ASP A CA 1
ATOM 780 C C . ASP A 1 99 ? 7.508 24.945 23.676 1 95.83 99 ASP A C 1
ATOM 782 O O . ASP A 1 99 ? 7.823 24.534 24.795 1 95.83 99 ASP A O 1
ATOM 786 N N . PHE A 1 100 ? 7.034 24.128 22.723 1 98.32 100 PHE A N 1
ATOM 787 C CA . PHE A 1 100 ? 6.961 22.69 22.953 1 98.32 100 PHE A CA 1
ATOM 788 C C . PHE A 1 100 ? 8.323 22.136 23.352 1 98.32 100 PHE A C 1
ATOM 790 O O . PHE A 1 100 ? 9.323 22.384 22.675 1 98.32 100 PHE A O 1
ATOM 797 N N . THR A 1 101 ? 8.396 21.345 24.415 1 97.81 101 THR A N 1
ATOM 798 C CA . THR A 1 101 ? 9.646 20.835 24.968 1 97.81 101 THR A CA 1
ATOM 799 C C . THR A 1 101 ? 10.213 19.724 24.088 1 97.81 101 THR A C 1
ATOM 801 O O . THR A 1 101 ? 9.531 18.736 23.81 1 97.81 101 THR A O 1
ATOM 804 N N . PRO A 1 102 ? 11.433 19.895 23.652 1 97.52 102 PRO A N 1
ATOM 805 C CA . PRO A 1 102 ? 12.051 18.85 22.832 1 97.52 102 PRO A CA 1
ATOM 806 C C . PRO A 1 102 ? 12.259 17.545 23.599 1 97.52 102 PRO A C 1
ATOM 808 O O . PRO A 1 102 ? 12.539 17.569 24.8 1 97.52 102 PRO A O 1
ATOM 811 N N . PRO A 1 103 ? 12.083 16.485 22.848 1 96.77 103 PRO A N 1
ATOM 812 C CA . PRO A 1 103 ? 12.561 15.225 23.421 1 96.77 103 PRO A CA 1
ATOM 813 C C . PRO A 1 103 ? 14.078 15.071 23.325 1 96.77 103 PRO A C 1
ATOM 815 O O . PRO A 1 103 ? 14.74 15.857 22.643 1 96.77 103 PRO A O 1
ATOM 818 N N . ASP A 1 104 ? 14.673 14.188 24.057 1 94.46 104 ASP A N 1
ATOM 819 C CA . ASP A 1 104 ? 16.113 13.957 23.991 1 94.46 104 ASP A CA 1
ATOM 820 C C . ASP A 1 104 ? 16.47 13.054 22.812 1 94.46 104 ASP A C 1
ATOM 822 O O . ASP A 1 104 ? 16.751 11.868 22.995 1 94.46 104 ASP A O 1
ATOM 826 N N . VAL A 1 105 ? 16.521 13.622 21.6 1 96.96 105 VAL A N 1
ATOM 827 C CA . VAL A 1 105 ? 16.918 12.937 20.374 1 96.96 105 VAL A CA 1
ATOM 828 C C . VAL A 1 105 ? 17.874 13.82 19.575 1 96.96 105 VAL A C 1
ATOM 830 O O . VAL A 1 105 ? 17.454 14.526 18.655 1 96.96 105 VAL A O 1
ATOM 833 N N . PRO A 1 106 ? 19.11 13.727 19.798 1 95.54 106 PRO A N 1
ATOM 834 C CA . PRO A 1 106 ? 20.086 14.663 19.236 1 95.54 106 PRO A CA 1
ATOM 835 C C . PRO A 1 106 ? 20.261 14.499 17.728 1 95.54 106 PRO A C 1
ATOM 837 O O . PRO A 1 106 ? 20.671 15.441 17.045 1 95.54 106 PRO A O 1
ATOM 840 N N . ASP A 1 107 ? 19.985 13.28 17.285 1 96.03 107 ASP A N 1
ATOM 841 C CA . ASP A 1 107 ? 20.161 12.961 15.871 1 96.03 107 ASP A CA 1
ATOM 842 C C . ASP A 1 107 ? 19.186 11.872 15.428 1 96.03 107 ASP A C 1
ATOM 844 O O . ASP A 1 107 ? 18.29 11.489 16.183 1 96.03 107 ASP A O 1
ATOM 848 N N . PHE A 1 108 ? 19.296 11.486 14.183 1 94.9 108 PHE A N 1
ATOM 849 C CA . PHE A 1 108 ? 18.41 10.473 13.621 1 94.9 108 PHE A CA 1
ATOM 850 C C . PHE A 1 108 ? 18.83 9.078 14.068 1 94.9 108 PHE A C 1
ATOM 852 O O . PHE A 1 108 ? 18.963 8.17 13.244 1 94.9 108 PHE A O 1
ATOM 859 N N . ARG A 1 109 ? 19.151 8.927 15.29 1 92.72 109 ARG A N 1
ATOM 860 C CA . ARG A 1 109 ? 19.536 7.638 15.856 1 92.72 109 ARG A CA 1
ATOM 861 C C . ARG A 1 109 ? 18.671 7.289 17.062 1 92.72 109 ARG A C 1
ATOM 863 O O . ARG A 1 109 ? 18.609 8.051 18.03 1 92.72 109 ARG A O 1
ATOM 870 N N . ALA A 1 110 ? 18.072 6.138 16.888 1 93.61 110 ALA A N 1
ATOM 871 C CA . ALA A 1 110 ? 17.277 5.647 18.01 1 93.61 110 ALA A CA 1
ATOM 872 C C . ALA A 1 110 ? 18.167 5.026 19.083 1 93.61 110 ALA A C 1
ATOM 874 O O . ALA A 1 110 ? 19.174 4.387 18.769 1 93.61 110 ALA A O 1
ATOM 875 N N . GLY A 1 111 ? 17.818 5.244 20.302 1 90.57 111 GLY A N 1
ATOM 876 C CA . GLY A 1 111 ? 18.578 4.658 21.395 1 90.57 111 GLY A CA 1
ATOM 877 C C . GLY A 1 111 ? 17.739 4.39 22.63 1 90.57 111 GLY A C 1
ATOM 878 O O . GLY A 1 111 ? 16.646 4.942 22.776 1 90.57 111 GLY A O 1
ATOM 879 N N . PRO A 1 112 ? 18.328 3.534 23.442 1 88.46 112 PRO A N 1
ATOM 880 C CA . PRO A 1 112 ? 17.626 3.248 24.695 1 88.46 112 PRO A CA 1
ATOM 881 C C . PRO A 1 112 ? 17.52 4.47 25.604 1 88.46 112 PRO A C 1
ATOM 883 O O . PRO A 1 112 ? 18.392 5.343 25.576 1 88.46 112 PRO A O 1
ATOM 886 N N . GLY A 1 113 ? 16.44 4.63 26.363 1 92.05 113 GLY A N 1
ATOM 887 C CA . GLY A 1 113 ? 16.283 5.709 27.326 1 92.05 113 GLY A CA 1
ATOM 888 C C . GLY A 1 113 ? 15.568 6.919 26.755 1 92.05 113 GLY A C 1
ATOM 889 O O . GLY A 1 113 ? 15.076 7.766 27.503 1 92.05 113 GLY A O 1
ATOM 890 N N . GLN A 1 114 ? 15.602 7.012 25.502 1 96.66 114 GLN A N 1
ATOM 891 C CA . GLN A 1 114 ? 14.865 8.098 24.863 1 96.66 114 GLN A CA 1
ATOM 892 C C . GLN A 1 114 ? 13.365 7.962 25.108 1 96.66 114 GLN A C 1
ATOM 894 O O . GLN A 1 114 ? 12.869 6.862 25.364 1 96.66 114 GLN A O 1
ATOM 899 N N . GLU A 1 115 ? 12.731 9.15 25.04 1 97.45 115 GLU A N 1
ATOM 900 C CA . GLU A 1 115 ? 11.275 9.167 25.141 1 97.45 115 GLU A CA 1
ATOM 901 C C . GLU A 1 115 ? 10.639 8.261 24.091 1 97.45 115 GLU A C 1
ATOM 903 O O . GLU A 1 115 ? 11.088 8.221 22.943 1 97.45 115 GLU A O 1
ATOM 908 N N . THR A 1 116 ? 9.61 7.529 24.52 1 97.68 116 THR A N 1
ATOM 909 C CA . THR A 1 116 ? 8.965 6.631 23.57 1 97.68 116 THR A CA 1
ATOM 910 C C . THR A 1 116 ? 8.058 7.409 22.621 1 97.68 116 THR A C 1
ATOM 912 O O . THR A 1 116 ? 7.612 8.512 22.944 1 97.68 116 THR A O 1
ATOM 915 N N . GLY A 1 117 ? 7.813 6.844 21.457 1 97.81 117 GLY A N 1
ATOM 916 C CA . GLY A 1 117 ? 6.889 7.433 20.502 1 97.81 117 GLY A CA 1
ATOM 917 C C . GLY A 1 117 ? 5.526 7.732 21.097 1 97.81 117 GLY A C 1
ATOM 918 O O . GLY A 1 117 ? 5.043 8.864 21.018 1 97.81 117 GLY A O 1
ATOM 919 N N . PRO A 1 118 ? 4.906 6.738 21.765 1 98.46 118 PRO A N 1
ATOM 920 C CA . PRO A 1 118 ? 3.59 6.941 22.376 1 98.46 118 PRO A CA 1
ATOM 921 C C . PRO A 1 118 ? 3.585 8.072 23.402 1 98.46 118 PRO A C 1
ATOM 923 O O . PRO A 1 118 ? 2.648 8.874 23.438 1 98.46 118 PRO A O 1
ATOM 926 N N . ALA A 1 119 ? 4.593 8.162 24.205 1 98.48 119 ALA A N 1
ATOM 927 C CA . ALA A 1 119 ? 4.665 9.224 25.205 1 98.48 119 ALA A CA 1
ATOM 928 C C . ALA A 1 119 ? 4.785 10.594 24.543 1 98.48 119 ALA A C 1
ATOM 930 O O . ALA A 1 119 ? 4.138 11.554 24.968 1 98.48 119 ALA A O 1
ATOM 931 N N . LEU A 1 120 ? 5.607 10.659 23.583 1 98.69 120 LEU A N 1
ATOM 932 C CA . LEU A 1 120 ? 5.799 11.919 22.873 1 98.69 120 LEU A CA 1
ATOM 933 C C . LEU A 1 120 ? 4.518 12.344 22.164 1 98.69 120 LEU A C 1
ATOM 935 O O . LEU A 1 120 ? 4.159 13.524 22.175 1 98.69 120 LEU A O 1
ATOM 939 N N . ALA A 1 121 ? 3.856 11.434 21.53 1 98.7 121 ALA A N 1
ATOM 940 C CA . ALA A 1 121 ? 2.582 11.72 20.877 1 98.7 121 ALA A CA 1
ATOM 941 C C . ALA A 1 121 ? 1.56 12.253 21.878 1 98.7 121 ALA A C 1
ATOM 943 O O . ALA A 1 121 ? 0.849 13.219 21.594 1 98.7 121 ALA A O 1
ATOM 944 N N . ALA A 1 122 ? 1.508 11.617 23.002 1 98.75 122 ALA A N 1
ATOM 945 C CA . ALA A 1 122 ? 0.569 12.039 24.038 1 98.75 122 ALA A CA 1
ATOM 946 C C . ALA A 1 122 ? 0.867 13.462 24.502 1 98.75 122 ALA A C 1
ATOM 948 O O . ALA A 1 122 ? -0.051 14.259 24.709 1 98.75 122 ALA A O 1
ATOM 949 N N . ARG A 1 123 ? 2.143 13.778 24.643 1 98.55 123 ARG A N 1
ATOM 950 C CA . ARG A 1 123 ? 2.538 15.129 25.031 1 98.55 123 ARG A CA 1
ATOM 951 C C . ARG A 1 123 ? 2.114 16.147 23.978 1 98.55 123 ARG A C 1
ATOM 953 O O . ARG A 1 123 ? 1.665 17.245 24.314 1 98.55 123 ARG A O 1
ATOM 960 N N . ALA A 1 124 ? 2.287 15.783 22.751 1 98.82 124 ALA A N 1
ATOM 961 C CA . ALA A 1 124 ? 1.936 16.688 21.659 1 98.82 124 ALA A CA 1
ATOM 962 C C . ALA A 1 124 ? 0.433 16.949 21.625 1 98.82 124 ALA A C 1
ATOM 964 O O . ALA A 1 124 ? -0.002 18.089 21.446 1 98.82 124 ALA A O 1
ATOM 965 N N . VAL A 1 125 ? -0.332 15.909 21.797 1 98.82 125 VAL A N 1
ATOM 966 C CA . VAL A 1 125 ? -1.784 16.05 21.819 1 98.82 125 VAL A CA 1
ATOM 967 C C . VAL A 1 125 ? -2.201 16.922 23.001 1 98.82 125 VAL A C 1
ATOM 969 O O . VAL A 1 125 ? -3.052 17.804 22.86 1 98.82 125 VAL A O 1
ATOM 972 N N . ALA A 1 126 ? -1.65 16.672 24.127 1 98.64 126 ALA A N 1
ATOM 973 C CA . ALA A 1 126 ? -1.957 17.454 25.322 1 98.64 126 ALA A CA 1
ATOM 974 C C . ALA A 1 126 ? -1.619 18.927 25.115 1 98.64 126 ALA A C 1
ATOM 976 O O . ALA A 1 126 ? -2.27 19.806 25.686 1 98.64 126 ALA A O 1
ATOM 977 N N . ALA A 1 127 ? -0.661 19.172 24.278 1 98.53 127 ALA A N 1
ATOM 978 C CA . ALA A 1 127 ? -0.24 20.541 23.991 1 98.53 127 ALA A CA 1
ATOM 979 C C . ALA A 1 127 ? -1.15 21.187 22.95 1 98.53 127 ALA A C 1
ATOM 981 O O . ALA A 1 127 ? -0.994 22.367 22.627 1 98.53 127 ALA A O 1
ATOM 982 N N . GLY A 1 128 ? -2.068 20.382 22.397 1 98.24 128 GLY A N 1
ATOM 983 C CA . GLY A 1 128 ? -3.08 20.948 21.519 1 98.24 128 GLY A CA 1
ATOM 984 C C . GLY A 1 128 ? -2.865 20.6 20.058 1 98.24 12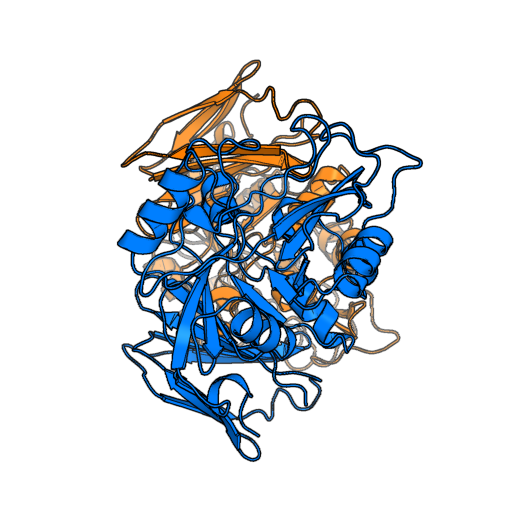8 GLY A C 1
ATOM 985 O O . GLY A 1 128 ? -3.611 21.055 19.19 1 98.24 128 GLY A O 1
ATOM 986 N N . ALA A 1 129 ? -1.945 19.714 19.785 1 98.87 129 ALA A N 1
ATOM 987 C CA . ALA A 1 129 ? -1.608 19.411 18.396 1 98.87 129 ALA A CA 1
ATOM 988 C C . ALA A 1 129 ? -2.548 18.357 17.82 1 98.87 129 ALA A C 1
ATOM 990 O O . ALA A 1 129 ? -3.114 17.55 18.561 1 98.87 129 ALA A O 1
ATOM 991 N N . PHE A 1 130 ? -2.828 18.464 16.487 1 98.93 130 PHE A N 1
ATOM 992 C CA . PHE A 1 130 ? -3.31 17.345 15.687 1 98.93 130 PHE A CA 1
ATOM 993 C C . PHE A 1 130 ? -2.175 16.378 15.37 1 98.93 130 PHE A C 1
ATOM 995 O O . PHE A 1 130 ? -1.196 16.753 14.721 1 98.93 130 PHE A O 1
ATOM 1002 N N . VAL A 1 131 ? -2.277 15.143 15.798 1 98.92 131 VAL A N 1
ATOM 1003 C CA . VAL A 1 131 ? -1.173 14.192 15.718 1 98.92 131 VAL A CA 1
ATOM 1004 C C . VAL A 1 131 ? -1.548 13.041 14.789 1 98.92 131 VAL A C 1
ATOM 1006 O O . VAL A 1 131 ? -2.652 12.498 14.876 1 98.92 131 VAL A O 1
ATOM 1009 N N . ALA A 1 132 ? -0.602 12.727 13.89 1 98.91 132 ALA A N 1
ATOM 1010 C CA . ALA A 1 132 ? -0.847 11.644 12.941 1 98.91 132 ALA A CA 1
ATOM 1011 C C . ALA A 1 132 ? 0.304 10.642 12.943 1 98.91 132 ALA A C 1
ATOM 1013 O O . ALA A 1 132 ? 1.459 11.015 13.162 1 98.91 132 ALA A O 1
ATOM 1014 N N . VAL A 1 133 ? -0.056 9.347 12.738 1 98.66 133 VAL A N 1
ATOM 1015 C CA . VAL A 1 133 ? 0.931 8.317 12.429 1 98.66 133 VAL A CA 1
ATOM 1016 C C . VAL A 1 133 ? 1.557 8.595 11.064 1 98.66 133 VAL A C 1
ATOM 1018 O O . VAL A 1 133 ? 0.878 8.527 10.037 1 98.66 133 VAL A O 1
ATOM 1021 N N . ALA A 1 134 ? 2.839 8.831 11.1 1 98.56 134 ALA A N 1
ATOM 1022 C CA . ALA A 1 134 ? 3.514 9.225 9.866 1 98.56 134 ALA A CA 1
ATOM 1023 C C . ALA A 1 134 ? 3.972 8.002 9.076 1 98.56 134 ALA A C 1
ATOM 1025 O O . ALA A 1 134 ? 4.492 7.043 9.65 1 98.56 134 ALA A O 1
ATOM 1026 N N . HIS A 1 135 ? 3.796 7.954 7.789 1 98.35 135 HIS A N 1
ATOM 1027 C CA . HIS A 1 135 ? 4.267 7.042 6.753 1 98.35 135 HIS A CA 1
ATOM 1028 C C . HIS A 1 135 ? 4.58 5.666 7.332 1 98.35 135 HIS A C 1
ATOM 1030 O O . HIS A 1 135 ? 5.735 5.235 7.329 1 98.35 135 HIS A O 1
ATOM 1036 N N . PRO A 1 136 ? 3.549 4.925 7.617 1 97.75 136 PRO A N 1
ATOM 1037 C CA . PRO A 1 136 ? 3.738 3.646 8.306 1 97.75 136 PRO A CA 1
ATOM 1038 C C . PRO A 1 136 ? 4.517 2.634 7.468 1 97.75 136 PRO A C 1
ATOM 1040 O O . PRO A 1 136 ? 5.349 1.896 8.001 1 97.75 136 PRO A O 1
ATOM 1043 N N . GLN A 1 137 ? 4.315 2.567 6.199 1 97.57 137 GLN A N 1
ATOM 1044 C CA . GLN A 1 137 ? 4.98 1.565 5.373 1 97.57 137 GLN A CA 1
ATOM 1045 C C . GLN A 1 137 ? 6.476 1.846 5.266 1 97.57 137 GLN A C 1
ATOM 1047 O O . GLN A 1 137 ? 7.295 0.935 5.405 1 97.57 137 GLN A O 1
ATOM 1052 N N . TRP A 1 138 ? 6.813 3.056 5.044 1 97.32 138 TRP A N 1
ATOM 1053 C CA . TRP A 1 138 ? 8.218 3.41 4.868 1 97.32 138 TRP A CA 1
ATOM 1054 C C . TRP A 1 138 ? 9.012 3.134 6.14 1 97.32 138 TRP A C 1
ATOM 1056 O O . TRP A 1 138 ? 10.121 2.597 6.083 1 97.32 138 TRP A O 1
ATOM 1066 N N . SER A 1 139 ? 8.47 3.452 7.271 1 95.87 139 SER A N 1
ATOM 1067 C CA . SER A 1 139 ? 9.205 3.335 8.526 1 95.87 139 SER A CA 1
ATOM 1068 C C . SER A 1 139 ? 9.207 1.897 9.033 1 95.87 139 SER A C 1
ATOM 1070 O O . SER A 1 139 ? 9.888 1.579 10.011 1 95.87 139 SER A O 1
ATOM 1072 N N . GLY A 1 140 ? 8.416 1.045 8.353 1 95.84 140 GLY A N 1
ATOM 1073 C CA . GLY A 1 140 ? 8.301 -0.323 8.833 1 95.84 140 GLY A CA 1
ATOM 1074 C C . GLY A 1 140 ? 7.558 -0.431 10.151 1 95.84 140 GLY A C 1
ATOM 1075 O O . GLY A 1 140 ? 7.93 -1.228 11.016 1 95.84 140 GLY A O 1
ATOM 1076 N N . LEU A 1 141 ? 6.616 0.408 10.328 1 96.95 141 LEU A N 1
ATOM 1077 C CA . LEU A 1 141 ? 5.82 0.401 11.551 1 96.95 141 LEU A CA 1
ATOM 1078 C C . LEU A 1 141 ? 5.038 -0.901 11.684 1 96.95 141 LEU A C 1
ATOM 1080 O O . LEU A 1 141 ? 4.353 -1.317 10.747 1 96.95 141 LEU A O 1
ATOM 1084 N N . THR A 1 142 ? 5.13 -1.563 12.85 1 96.78 142 THR A N 1
ATOM 1085 C CA . THR A 1 142 ? 4.349 -2.768 13.106 1 96.78 142 THR A CA 1
ATOM 1086 C C . THR A 1 142 ? 2.979 -2.414 13.676 1 96.78 142 THR A C 1
ATOM 1088 O O . THR A 1 142 ? 2.763 -1.29 14.135 1 96.78 142 THR A O 1
ATOM 1091 N N . LEU A 1 143 ? 2.147 -3.393 13.606 1 96.64 143 LEU A N 1
ATOM 1092 C CA . LEU A 1 143 ? 0.835 -3.204 14.214 1 96.64 143 LEU A CA 1
ATOM 1093 C C . LEU A 1 143 ? 0.964 -2.907 15.704 1 96.64 143 LEU A C 1
ATOM 1095 O O . LEU A 1 143 ? 0.214 -2.093 16.247 1 96.64 143 LEU A O 1
ATOM 1099 N N . ALA A 1 144 ? 1.878 -3.574 16.384 1 96.77 144 ALA A N 1
ATOM 1100 C CA . ALA A 1 144 ? 2.108 -3.322 17.804 1 96.77 144 ALA A CA 1
ATOM 1101 C C . ALA A 1 144 ? 2.549 -1.88 18.04 1 96.77 144 ALA A C 1
ATOM 1103 O O . ALA A 1 144 ? 2.078 -1.226 18.974 1 96.77 144 ALA A O 1
ATOM 1104 N N . ASP A 1 145 ? 3.461 -1.388 17.226 1 97.63 145 ASP A N 1
ATOM 1105 C CA . ASP A 1 145 ? 3.868 0.012 17.294 1 97.63 145 ASP A CA 1
ATOM 1106 C C . ASP A 1 145 ? 2.67 0.942 17.118 1 97.63 145 ASP A C 1
ATOM 1108 O O . ASP A 1 145 ? 2.464 1.856 17.919 1 97.63 145 ASP A O 1
ATOM 1112 N N . ALA A 1 146 ? 1.96 0.705 16.096 1 97.57 146 ALA A N 1
ATOM 1113 C CA . ALA A 1 146 ? 0.83 1.569 15.766 1 97.57 146 ALA A CA 1
ATOM 1114 C C . ALA A 1 146 ? -0.205 1.571 16.887 1 97.57 146 ALA A C 1
ATOM 1116 O O . ALA A 1 146 ? -0.765 2.618 17.221 1 97.57 146 ALA A O 1
ATOM 1117 N N . ARG A 1 147 ? -0.467 0.385 17.493 1 97.63 147 ARG A N 1
ATOM 1118 C CA . ARG A 1 147 ? -1.395 0.25 18.612 1 97.63 147 ARG A CA 1
ATOM 1119 C C . ARG A 1 147 ? -0.979 1.141 19.778 1 97.63 147 ARG A C 1
ATOM 1121 O O . ARG A 1 147 ? -1.83 1.663 20.501 1 97.63 147 ARG A O 1
ATOM 1128 N N . SER A 1 148 ? 0.245 1.275 19.93 1 98.27 148 SER A N 1
ATOM 1129 C CA . SER A 1 148 ? 0.761 1.998 21.088 1 98.27 148 SER A CA 1
ATOM 1130 C C . SER A 1 148 ? 0.575 3.503 20.927 1 98.27 148 SER A C 1
ATOM 1132 O O . SER A 1 148 ? 0.605 4.246 21.911 1 98.27 148 SER A O 1
ATOM 1134 N N . LEU A 1 149 ? 0.412 4.02 19.708 1 98.09 149 LEU A N 1
ATOM 1135 C CA . LEU A 1 149 ? 0.155 5.438 19.482 1 98.09 149 LEU A CA 1
ATOM 1136 C C . LEU A 1 149 ? -1.313 5.77 19.727 1 98.09 149 LEU A C 1
ATOM 1138 O O . LEU A 1 149 ? -1.997 6.275 18.833 1 98.09 149 LEU A O 1
ATOM 1142 N N . SER A 1 150 ? -1.75 5.639 20.907 1 97.71 150 SER A N 1
ATOM 1143 C CA . SER A 1 150 ? -3.167 5.713 21.248 1 97.71 150 SER A CA 1
ATOM 1144 C C . SER A 1 150 ? -3.682 7.145 21.162 1 97.71 150 SER A C 1
ATOM 1146 O O . SER A 1 150 ? -4.883 7.369 20.994 1 97.71 150 SER A O 1
ATOM 1148 N N . ALA A 1 151 ? -2.792 8.116 21.192 1 98.25 151 ALA A N 1
ATOM 1149 C CA . ALA A 1 151 ? -3.208 9.516 21.2 1 98.25 151 ALA A CA 1
ATOM 1150 C C . ALA A 1 151 ? -3.362 10.051 19.779 1 98.25 151 ALA A C 1
ATOM 1152 O O . ALA A 1 151 ? -3.873 11.155 19.576 1 98.25 151 ALA A O 1
ATOM 1153 N N . ALA A 1 152 ? -2.97 9.321 18.807 1 98.58 152 ALA A N 1
ATOM 1154 C CA . ALA A 1 152 ? -2.969 9.818 17.433 1 98.58 152 ALA A CA 1
ATOM 1155 C C . ALA A 1 152 ? -4.391 10.078 16.944 1 98.58 152 ALA A C 1
ATOM 1157 O O . ALA A 1 152 ? -5.309 9.314 17.249 1 98.58 152 ALA A O 1
ATOM 1158 N N . HIS A 1 153 ? -4.57 11.155 16.114 1 98.84 153 HIS A N 1
ATOM 1159 C CA . HIS A 1 153 ? -5.852 11.52 15.522 1 98.84 153 HIS A CA 1
ATOM 1160 C C . HIS A 1 153 ? -6.038 10.859 14.16 1 98.84 153 HIS A C 1
ATOM 1162 O O . HIS A 1 153 ? -7.169 10.661 13.711 1 98.84 153 HIS A O 1
ATOM 1168 N N . ALA A 1 154 ? -4.933 10.584 13.499 1 98.91 154 ALA A N 1
ATOM 1169 C CA . ALA A 1 154 ? -5.027 10.193 12.095 1 98.91 154 ALA A CA 1
ATOM 1170 C C . ALA A 1 154 ? -3.868 9.282 11.7 1 98.91 154 ALA A C 1
ATOM 1172 O O . ALA A 1 154 ? -2.908 9.124 12.459 1 98.91 154 ALA A O 1
ATOM 1173 N N . VAL A 1 155 ? -3.992 8.634 10.59 1 98.91 155 VAL A N 1
ATOM 1174 C CA . VAL A 1 155 ? -2.94 7.88 9.915 1 98.91 155 VAL A CA 1
ATOM 1175 C C . VAL A 1 155 ? -2.706 8.455 8.52 1 98.91 155 VAL A C 1
ATOM 1177 O O . VAL A 1 155 ? -3.658 8.797 7.815 1 98.91 155 VAL A O 1
ATOM 1180 N N . GLU A 1 156 ? -1.428 8.647 8.137 1 98.92 156 GLU A N 1
ATOM 1181 C CA . GLU A 1 156 ? -1.163 8.921 6.728 1 98.92 156 GLU A CA 1
ATOM 1182 C C . GLU A 1 156 ? -1.561 7.738 5.851 1 98.92 156 GLU A C 1
ATOM 1184 O O . GLU A 1 156 ? -0.809 6.769 5.728 1 98.92 156 GLU A O 1
ATOM 1189 N N . ILE A 1 157 ? -2.652 7.933 5.258 1 98.82 157 ILE A N 1
ATOM 1190 C CA . ILE A 1 157 ? -3.14 6.884 4.37 1 98.82 157 ILE A CA 1
ATOM 1191 C C . ILE A 1 157 ? -2.305 6.859 3.092 1 98.82 157 ILE A C 1
ATOM 1193 O O . ILE A 1 157 ? -2.163 5.812 2.456 1 98.82 157 ILE A O 1
ATOM 1197 N N . TYR A 1 158 ? -1.784 8.002 2.773 1 98.89 158 TYR A N 1
ATOM 1198 C CA . TYR A 1 158 ? -0.917 8.183 1.614 1 98.89 158 TYR A CA 1
ATOM 1199 C C . TYR A 1 158 ? 0.166 9.217 1.899 1 98.89 158 TYR A C 1
ATOM 1201 O O . TYR A 1 158 ? -0.119 10.292 2.432 1 98.89 158 TYR A O 1
ATOM 1209 N N . ASN A 1 159 ? 1.371 8.91 1.629 1 98.88 159 ASN A N 1
ATOM 1210 C CA . ASN A 1 159 ? 2.526 9.801 1.659 1 98.88 159 ASN A CA 1
ATOM 1211 C C . ASN A 1 159 ? 3.194 9.899 0.29 1 98.88 159 ASN A C 1
ATOM 1213 O O . ASN A 1 159 ? 3.806 8.937 -0.177 1 98.88 159 ASN A O 1
ATOM 1217 N N . HIS A 1 160 ? 3.141 11.048 -0.297 1 98.84 160 HIS A N 1
ATOM 1218 C CA . HIS A 1 160 ? 3.578 11.229 -1.677 1 98.84 160 HIS A CA 1
ATOM 1219 C C . HIS A 1 160 ? 5.094 11.122 -1.793 1 98.84 160 HIS A C 1
ATOM 1221 O O . HIS A 1 160 ? 5.607 10.51 -2.733 1 98.84 160 HIS A O 1
ATOM 1227 N N . GLY A 1 161 ? 5.798 11.771 -0.92 1 98.54 161 GLY A N 1
ATOM 1228 C CA . GLY A 1 161 ? 7.247 11.648 -0.927 1 98.54 161 GLY A CA 1
ATOM 1229 C C . GLY A 1 161 ? 7.724 10.21 -0.849 1 98.54 161 GLY A C 1
ATOM 1230 O O . GLY A 1 161 ? 8.635 9.813 -1.578 1 98.54 161 GLY A O 1
ATOM 1231 N N . CYS A 1 162 ? 7.082 9.447 0.005 1 98.38 162 CYS A N 1
ATOM 1232 C CA . CYS A 1 162 ? 7.429 8.036 0.131 1 98.38 162 CYS A CA 1
ATOM 1233 C C . CYS A 1 162 ? 7.041 7.264 -1.124 1 98.38 162 CYS A C 1
ATOM 1235 O O . CYS A 1 162 ? 7.691 6.279 -1.479 1 98.38 162 CYS A O 1
ATOM 1237 N N . ALA A 1 163 ? 5.952 7.673 -1.781 1 98.08 163 ALA A N 1
ATOM 1238 C CA . ALA A 1 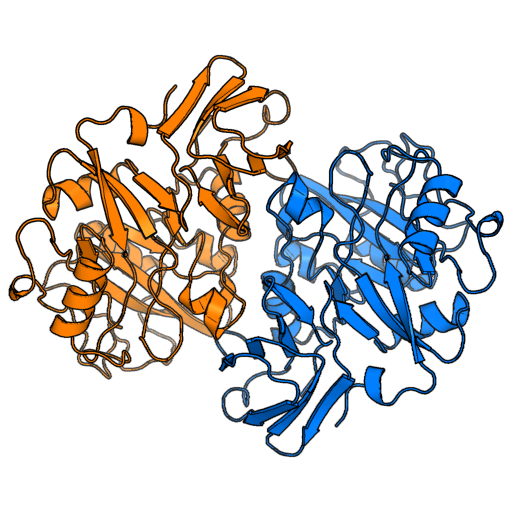163 ? 5.578 7.059 -3.053 1 98.08 163 ALA A CA 1
ATOM 1239 C C . ALA A 1 163 ? 6.659 7.28 -4.107 1 98.08 163 ALA A C 1
ATOM 1241 O O . ALA A 1 163 ? 7.051 6.345 -4.809 1 98.08 163 ALA A O 1
ATOM 1242 N N . MET A 1 164 ? 7.159 8.483 -4.168 1 97.68 164 MET A N 1
ATOM 1243 C CA . MET A 1 164 ? 8.072 8.884 -5.235 1 97.68 164 MET A CA 1
ATOM 1244 C C . MET A 1 164 ? 9.492 8.413 -4.94 1 97.68 164 MET A C 1
ATOM 1246 O O . MET A 1 164 ? 10.206 7.977 -5.845 1 97.68 164 MET A O 1
ATOM 1250 N N . GLY A 1 165 ? 9.845 8.443 -3.703 1 97.03 165 GLY A N 1
ATOM 1251 C CA . GLY A 1 165 ? 11.245 8.226 -3.374 1 97.03 165 GLY A CA 1
ATOM 1252 C C . GLY A 1 165 ? 11.534 6.815 -2.897 1 97.03 165 GLY A C 1
ATOM 1253 O O . GLY A 1 165 ? 12.682 6.368 -2.925 1 97.03 165 GLY A O 1
ATOM 1254 N N . CYS A 1 166 ? 10.498 6.088 -2.482 1 97.5 166 CYS A N 1
ATOM 1255 C CA . CYS A 1 166 ? 10.767 4.839 -1.779 1 97.5 166 CYS A CA 1
ATOM 1256 C C . CYS A 1 166 ? 9.83 3.734 -2.251 1 97.5 166 CYS A C 1
ATOM 1258 O O . CYS A 1 166 ? 10.045 2.559 -1.948 1 97.5 166 CYS A O 1
ATOM 1260 N N . GLU A 1 167 ? 8.759 4.061 -2.954 1 97.69 167 GLU A N 1
ATOM 1261 C CA . GLU A 1 167 ? 7.704 3.113 -3.301 1 97.69 167 GLU A CA 1
ATOM 1262 C C . GLU A 1 167 ? 7.093 2.487 -2.051 1 97.69 167 GLU A C 1
ATOM 1264 O O . GLU A 1 167 ? 6.834 1.282 -2.017 1 97.69 167 GLU A O 1
ATOM 1269 N N . ARG A 1 168 ? 6.953 3.27 -0.969 1 98.15 168 ARG A N 1
ATOM 1270 C CA . ARG A 1 168 ? 6.367 2.861 0.303 1 98.15 168 ARG A CA 1
ATOM 1271 C C . ARG A 1 168 ? 5.371 3.9 0.807 1 98.15 168 ARG A C 1
ATOM 1273 O O . ARG A 1 168 ? 5.505 4.406 1.923 1 98.15 168 ARG A O 1
ATOM 1280 N N . PRO A 1 169 ? 4.298 4.165 0.025 1 98.12 169 PRO A N 1
ATOM 1281 C CA . PRO A 1 169 ? 3.403 5.271 0.37 1 98.12 169 PRO A CA 1
ATOM 1282 C C . PRO A 1 169 ? 2.301 4.857 1.343 1 98.12 169 PRO A C 1
ATOM 1284 O O . PRO A 1 169 ? 1.608 5.714 1.897 1 98.12 169 PRO A O 1
ATOM 1287 N N . ASP A 1 170 ? 2.118 3.605 1.564 1 97.86 170 ASP A N 1
ATOM 1288 C CA . ASP A 1 170 ? 0.82 3.085 1.983 1 97.86 170 ASP A CA 1
ATOM 1289 C C . ASP A 1 170 ? 0.702 3.068 3.506 1 97.86 170 ASP A C 1
ATOM 1291 O O . ASP A 1 170 ? 1.638 2.67 4.202 1 97.86 170 ASP A O 1
ATOM 1295 N N . GLY A 1 171 ? -0.455 3.472 4.021 1 98.25 171 GLY A N 1
ATOM 1296 C CA . GLY A 1 171 ? -0.785 3.334 5.43 1 98.25 171 GLY A CA 1
ATOM 1297 C C . GLY A 1 171 ? -2.098 2.61 5.667 1 98.25 171 GLY A C 1
ATOM 1298 O O . GLY A 1 171 ? -2.508 2.417 6.813 1 98.25 171 GLY A O 1
ATOM 1299 N N . ALA A 1 172 ? -2.721 2.169 4.647 1 97.99 172 ALA A N 1
ATOM 1300 C CA . ALA A 1 172 ? -4.09 1.665 4.71 1 97.99 172 ALA A CA 1
ATOM 1301 C C . ALA A 1 172 ? -4.159 0.361 5.499 1 97.99 172 ALA A C 1
ATOM 1303 O O . ALA A 1 172 ? -5.103 0.138 6.261 1 97.99 172 ALA A O 1
ATOM 1304 N N . ALA A 1 173 ? -3.22 -0.542 5.302 1 97.12 173 ALA A N 1
ATOM 1305 C CA . ALA A 1 173 ? -3.247 -1.823 6.005 1 97.12 173 ALA A CA 1
ATOM 1306 C C . ALA A 1 173 ? -3.307 -1.618 7.516 1 97.12 173 ALA A C 1
ATOM 1308 O O . ALA A 1 173 ? -4.136 -2.225 8.198 1 97.12 173 ALA A O 1
ATOM 1309 N N . LEU A 1 174 ? -2.467 -0.772 7.987 1 97.1 174 LEU A N 1
ATOM 1310 C CA . LEU A 1 174 ? -2.423 -0.502 9.42 1 97.1 174 LEU A CA 1
ATOM 1311 C C . LEU A 1 174 ? -3.682 0.228 9.875 1 97.1 174 LEU A C 1
ATOM 1313 O O . LEU A 1 174 ? -4.249 -0.095 10.921 1 97.1 174 LEU A O 1
ATOM 1317 N N . ALA A 1 175 ? -4.069 1.244 9.094 1 98.2 175 ALA A N 1
ATOM 1318 C CA . ALA A 1 175 ? -5.285 1.981 9.429 1 98.2 175 ALA A CA 1
ATOM 1319 C C . ALA A 1 175 ? -6.482 1.041 9.544 1 98.2 175 ALA A C 1
ATOM 1321 O O . ALA A 1 175 ? -7.257 1.127 10.5 1 98.2 175 ALA A O 1
ATOM 1322 N N . ASP A 1 176 ? -6.619 0.127 8.635 1 97.31 176 ASP A N 1
ATOM 1323 C CA . ASP A 1 176 ? -7.754 -0.791 8.608 1 97.31 176 ASP A CA 1
ATOM 1324 C C . ASP A 1 176 ? -7.752 -1.703 9.833 1 97.31 176 ASP A C 1
ATOM 1326 O O . ASP A 1 176 ? -8.805 -1.97 10.416 1 97.31 176 ASP A O 1
ATOM 1330 N N . LEU A 1 177 ? -6.599 -2.201 10.165 1 96.95 177 LEU A N 1
ATOM 1331 C CA . LEU A 1 177 ? -6.518 -3.079 11.327 1 96.95 177 LEU A CA 1
ATOM 1332 C C . LEU A 1 177 ? -6.87 -2.324 12.605 1 96.95 177 LEU A C 1
ATOM 1334 O O . LEU A 1 177 ? -7.6 -2.84 13.454 1 96.95 177 LEU A O 1
ATOM 1338 N N . LEU A 1 178 ? -6.378 -1.109 12.743 1 97.79 178 LEU A N 1
ATOM 1339 C CA . LEU A 1 178 ? -6.681 -0.312 13.926 1 97.79 178 LEU A CA 1
ATOM 1340 C C . LEU A 1 178 ? -8.166 0.034 13.984 1 97.79 178 LEU A C 1
ATOM 1342 O O . LEU A 1 178 ? -8.782 -0.034 15.05 1 97.79 178 LEU A O 1
ATOM 1346 N N . LEU A 1 179 ? -8.705 0.406 12.853 1 97.82 179 LEU A N 1
ATOM 1347 C CA . LEU A 1 179 ? -10.128 0.718 12.782 1 97.82 179 LEU A CA 1
ATOM 1348 C C . LEU A 1 179 ? -10.971 -0.505 13.129 1 97.82 179 LEU A C 1
ATOM 1350 O O . LEU A 1 179 ? -12 -0.386 13.798 1 97.82 179 LEU A O 1
ATOM 1354 N N . THR A 1 180 ? -10.578 -1.618 12.64 1 96.03 180 THR A N 1
ATOM 1355 C CA . THR A 1 180 ? -11.262 -2.869 12.946 1 96.03 180 THR A CA 1
ATOM 1356 C C . THR A 1 180 ? -11.287 -3.118 14.451 1 96.03 180 THR A C 1
ATOM 1358 O O . THR A 1 180 ? -12.261 -3.659 14.98 1 96.03 180 THR A O 1
ATOM 1361 N N . GLU A 1 181 ? -10.265 -2.675 15.104 1 95.08 181 GLU A N 1
ATOM 1362 C CA . GLU A 1 181 ? -10.139 -2.888 16.543 1 95.08 181 GLU A CA 1
ATOM 1363 C C . GLU A 1 181 ? -10.872 -1.804 17.328 1 95.08 181 GLU A C 1
ATOM 1365 O O . GLU A 1 181 ? -10.796 -1.763 18.558 1 95.08 181 GLU A O 1
ATOM 1370 N N . GLY A 1 182 ? -11.478 -0.883 16.661 1 95.09 182 GLY A N 1
ATOM 1371 C CA . GLY A 1 182 ? -12.341 0.082 17.325 1 95.09 182 GLY A CA 1
ATOM 1372 C C . GLY A 1 182 ? -11.691 1.441 17.501 1 95.09 182 GLY A C 1
ATOM 1373 O O . GLY A 1 182 ? -12.275 2.34 18.108 1 95.09 182 GLY A O 1
ATOM 1374 N N . ARG A 1 183 ? -10.46 1.612 16.977 1 97.13 183 ARG A N 1
ATOM 1375 C CA . ARG A 1 183 ? -9.806 2.914 17.059 1 97.13 183 ARG A CA 1
ATOM 1376 C C . ARG A 1 183 ? -10.521 3.942 16.188 1 97.13 183 ARG A C 1
ATOM 1378 O O . ARG A 1 183 ? -10.928 3.636 15.065 1 97.13 183 ARG A O 1
ATOM 1385 N N . ARG A 1 184 ? -10.701 5.077 16.732 1 96.63 184 ARG A N 1
ATOM 1386 C CA . ARG A 1 184 ? -11.336 6.162 15.991 1 96.63 184 ARG A CA 1
ATOM 1387 C C . ARG A 1 184 ? -10.293 7.07 15.348 1 96.63 184 ARG A C 1
ATOM 1389 O O . ARG A 1 184 ? -9.944 8.114 15.903 1 96.63 184 ARG A O 1
ATOM 1396 N N . LEU A 1 185 ? -9.821 6.642 14.25 1 98.31 185 LEU A N 1
ATOM 1397 C CA . LEU A 1 185 ? -8.78 7.356 13.519 1 98.31 185 LEU A CA 1
ATOM 1398 C C . LEU A 1 185 ? -9.337 7.972 12.241 1 98.31 185 LEU A C 1
ATOM 1400 O O . LEU A 1 185 ? -10.263 7.426 11.636 1 98.31 185 LEU A O 1
ATOM 1404 N N . THR A 1 186 ? -8.797 9.129 11.902 1 98.83 186 THR A N 1
ATOM 1405 C CA . THR A 1 186 ? -9.031 9.716 10.587 1 98.83 186 THR A CA 1
ATOM 1406 C C . THR A 1 186 ? -7.863 9.427 9.649 1 98.83 186 THR A C 1
ATOM 1408 O O . THR A 1 186 ? -6.911 8.74 10.028 1 98.83 186 THR A O 1
ATOM 1411 N N . LEU A 1 187 ? -8.021 9.832 8.349 1 98.9 187 LEU A N 1
ATOM 1412 C CA . LEU A 1 187 ? -7.028 9.524 7.325 1 98.9 187 LEU A CA 1
ATOM 1413 C C . LEU A 1 187 ? -6.541 10.797 6.64 1 98.9 187 LEU A C 1
ATOM 1415 O O . LEU A 1 187 ? -7.348 11.638 6.237 1 98.9 187 LEU A O 1
ATOM 1419 N N . ILE A 1 188 ? -5.224 10.908 6.506 1 98.97 188 ILE A N 1
ATOM 1420 C CA . ILE A 1 188 ? -4.718 12.076 5.795 1 98.97 188 ILE A CA 1
ATOM 1421 C C . ILE A 1 188 ? -3.802 11.631 4.658 1 98.97 188 ILE A C 1
ATOM 1423 O O . ILE A 1 188 ? -3.169 10.576 4.739 1 98.97 188 ILE A O 1
ATOM 1427 N N . ALA A 1 189 ? -3.753 12.359 3.597 1 98.96 189 ALA A N 1
ATOM 1428 C CA . ALA A 1 189 ? -2.735 12.305 2.551 1 98.96 189 ALA A CA 1
ATOM 1429 C C . ALA A 1 189 ? -1.825 13.528 2.607 1 98.96 189 ALA A C 1
ATOM 1431 O O . ALA A 1 189 ? -2.287 14.642 2.862 1 98.96 189 ALA A O 1
ATOM 1432 N N . THR A 1 190 ? -0.554 13.298 2.395 1 98.92 190 THR A N 1
ATOM 1433 C CA . THR A 1 190 ? 0.427 14.365 2.558 1 98.92 190 THR A CA 1
ATOM 1434 C C . THR A 1 190 ? 1.54 14.241 1.522 1 98.92 190 THR A C 1
ATOM 1436 O O . THR A 1 190 ? 1.621 13.239 0.807 1 98.92 190 THR A O 1
ATOM 1439 N N . ASP A 1 191 ? 2.391 15.237 1.421 1 98.87 191 ASP A N 1
ATOM 1440 C CA . ASP A 1 191 ? 3.494 15.208 0.465 1 98.87 191 ASP A CA 1
ATOM 1441 C C . ASP A 1 191 ? 4.774 14.693 1.12 1 98.87 191 ASP A C 1
ATOM 1443 O O . ASP A 1 191 ? 5.516 13.914 0.517 1 98.87 191 ASP A O 1
ATOM 1447 N N . ASP A 1 192 ? 4.995 15.163 2.401 1 98.81 192 ASP A N 1
ATOM 1448 C CA . ASP A 1 192 ? 6.299 14.912 3.007 1 98.81 192 ASP A CA 1
ATOM 1449 C C . ASP A 1 192 ? 7.428 15.395 2.099 1 98.81 192 ASP A C 1
ATOM 1451 O O . ASP A 1 192 ? 8.379 14.657 1.836 1 98.81 192 ASP A O 1
ATOM 1455 N N . ALA A 1 193 ? 7.332 16.575 1.582 1 98.77 193 ALA A N 1
ATOM 1456 C CA . ALA A 1 193 ? 8.195 17.089 0.522 1 98.77 193 ALA A CA 1
ATOM 1457 C C . ALA A 1 193 ? 9.52 17.591 1.089 1 98.77 193 ALA A C 1
ATOM 1459 O O . ALA A 1 193 ? 9.548 18.242 2.136 1 98.77 193 ALA A O 1
ATOM 1460 N N . HIS A 1 194 ? 10.542 17.296 0.423 1 98.62 194 HIS A N 1
ATOM 1461 C CA . HIS A 1 194 ? 11.873 17.833 0.684 1 98.62 194 HIS A CA 1
ATOM 1462 C C . HIS A 1 194 ? 12.38 18.649 -0.501 1 98.62 194 HIS A C 1
ATOM 1464 O O . HIS A 1 194 ? 13.419 19.305 -0.41 1 98.62 194 HIS A O 1
ATOM 1470 N N . PHE A 1 195 ? 11.688 18.53 -1.635 1 98.04 195 PHE A N 1
ATOM 1471 C CA . PHE A 1 195 ? 11.954 19.213 -2.895 1 98.04 195 PHE A CA 1
ATOM 1472 C C . PHE A 1 195 ? 13.277 18.75 -3.493 1 98.04 195 PHE A C 1
ATOM 1474 O O . PHE A 1 195 ? 13.98 19.531 -4.138 1 98.04 195 PHE A O 1
ATOM 1481 N N . THR A 1 196 ? 13.687 17.535 -3.201 1 95.44 196 THR A N 1
ATOM 1482 C CA . THR A 1 196 ? 14.869 16.904 -3.777 1 95.44 196 THR A CA 1
ATOM 1483 C C . THR A 1 196 ? 14.485 15.998 -4.944 1 95.44 196 THR A C 1
ATOM 1485 O O . THR A 1 196 ? 15.349 15.552 -5.701 1 95.44 196 THR A O 1
ATOM 1488 N N . GLU A 1 197 ? 13.355 15.704 -5.143 1 96.07 197 GLU A N 1
ATOM 1489 C CA . GLU A 1 197 ? 12.71 14.882 -6.162 1 96.07 197 GLU A CA 1
ATOM 1490 C C . GLU A 1 197 ? 11.261 15.308 -6.38 1 96.07 197 GLU A C 1
ATOM 1492 O O . GLU A 1 197 ? 10.813 16.311 -5.82 1 96.07 197 GLU A O 1
ATOM 1497 N N . PRO A 1 198 ? 10.495 14.611 -7.284 1 96.56 198 PRO A N 1
ATOM 1498 C CA . PRO A 1 198 ? 9.108 15.031 -7.497 1 96.56 198 PRO A CA 1
ATOM 1499 C C . PRO A 1 198 ? 8.185 14.621 -6.352 1 96.56 198 PRO A C 1
ATOM 1501 O O . PRO A 1 198 ? 7.159 13.976 -6.582 1 96.56 198 PRO A O 1
ATOM 1504 N N . ASP A 1 199 ? 8.503 15.09 -5.159 1 98.14 199 ASP A N 1
ATOM 1505 C CA . ASP A 1 199 ? 7.835 14.654 -3.937 1 98.14 199 ASP A CA 1
ATOM 1506 C C . ASP A 1 199 ? 6.837 15.704 -3.452 1 98.14 199 ASP A C 1
ATOM 1508 O O . ASP A 1 199 ? 6.471 15.723 -2.275 1 98.14 199 ASP A O 1
ATOM 1512 N N . HIS A 1 200 ? 6.381 16.608 -4.321 1 98.67 200 HIS A N 1
ATOM 1513 C CA . HIS A 1 200 ? 5.537 17.735 -3.938 1 98.67 200 HIS A CA 1
ATOM 1514 C C . HIS A 1 200 ? 4.247 17.758 -4.751 1 98.67 200 HIS A C 1
ATOM 1516 O O . HIS A 1 200 ? 4.199 17.226 -5.863 1 98.67 200 HIS A O 1
ATOM 1522 N N . PHE A 1 201 ? 3.179 18.29 -4.107 1 98.73 201 PHE A N 1
ATOM 1523 C CA . PHE A 1 201 ? 1.899 18.617 -4.724 1 98.73 201 PHE A CA 1
ATOM 1524 C C . PHE A 1 201 ? 1.158 17.351 -5.137 1 98.73 201 PHE A C 1
ATOM 1526 O O . PHE A 1 201 ? 0.469 17.334 -6.159 1 98.73 201 PHE A O 1
ATOM 1533 N N . GLY A 1 202 ? 1.315 16.258 -4.325 1 98.7 202 GLY A N 1
ATOM 1534 C CA . GLY A 1 202 ? 0.743 14.997 -4.769 1 98.7 202 GLY A CA 1
ATOM 1535 C C . GLY A 1 202 ? -0.282 14.433 -3.804 1 98.7 202 GLY A C 1
ATOM 1536 O O . GLY A 1 202 ? -1.042 13.529 -4.156 1 98.7 202 GLY A O 1
ATOM 1537 N N . GLY A 1 203 ? -0.29 14.8 -2.575 1 98.86 203 GLY A N 1
ATOM 1538 C CA . GLY A 1 203 ? -1.251 14.416 -1.553 1 98.86 203 GLY A CA 1
ATOM 1539 C C . GLY A 1 203 ? -1.604 15.551 -0.61 1 98.86 203 GLY A C 1
ATOM 1540 O O . GLY A 1 203 ? -0.738 16.343 -0.232 1 98.86 203 GLY A O 1
ATOM 1541 N N . TRP A 1 204 ? -2.885 15.716 -0.279 1 98.94 204 TRP A N 1
ATOM 1542 C CA . TRP A 1 204 ? -3.313 16.81 0.587 1 98.94 204 TRP A CA 1
ATOM 1543 C C . TRP A 1 204 ? -4.619 16.465 1.293 1 98.94 204 TRP A C 1
ATOM 1545 O O . TRP A 1 204 ? -5.153 15.367 1.123 1 98.94 204 TRP A O 1
ATOM 1555 N N . VAL A 1 205 ? -5.044 17.324 2.156 1 98.97 205 VAL A N 1
ATOM 1556 C CA . VAL A 1 205 ? -6.354 17.246 2.793 1 98.97 205 VAL A CA 1
ATOM 1557 C C . VAL A 1 205 ? -7.234 18.397 2.31 1 98.97 205 VAL A C 1
ATOM 1559 O O . VAL A 1 205 ? -6.729 19.462 1.947 1 98.97 205 VAL A O 1
ATOM 1562 N N . MET A 1 206 ? -8.511 18.133 2.25 1 98.97 206 MET A N 1
ATOM 1563 C CA . MET A 1 206 ? -9.559 19.138 2.092 1 98.97 206 MET A CA 1
ATOM 1564 C C . MET A 1 206 ? -10.293 19.37 3.408 1 98.97 206 MET A C 1
ATOM 1566 O O . MET A 1 206 ? -11.095 18.536 3.833 1 98.97 206 MET A O 1
ATOM 1570 N N . VAL A 1 207 ? -10.04 20.507 4.028 1 98.96 207 VAL A N 1
ATOM 1571 C CA . VAL A 1 207 ? -10.521 20.75 5.384 1 98.96 207 VAL A CA 1
ATOM 1572 C C . VAL A 1 207 ? -11.717 21.698 5.347 1 98.96 207 VAL A C 1
ATOM 1574 O O . VAL A 1 207 ? -11.646 22.774 4.747 1 98.96 207 VAL A O 1
ATOM 1577 N N . LYS A 1 208 ? -12.787 21.321 5.993 1 98.92 208 LYS A N 1
ATOM 1578 C CA . LYS A 1 208 ? -14.001 22.128 6.062 1 98.92 208 LYS A CA 1
ATOM 1579 C C . LYS A 1 208 ? -13.953 23.095 7.241 1 98.92 208 LYS A C 1
ATOM 1581 O O . LYS A 1 208 ? -13.913 22.671 8.397 1 98.92 208 LYS A O 1
ATOM 1586 N N . ALA A 1 209 ? -13.937 24.345 6.941 1 98.63 209 ALA A N 1
ATOM 1587 C CA . ALA A 1 209 ? -13.919 25.376 7.975 1 98.63 209 ALA A CA 1
ATOM 1588 C C . ALA A 1 209 ? -14.557 26.668 7.473 1 98.63 209 ALA A C 1
ATOM 1590 O O . ALA A 1 209 ? -14.604 26.917 6.266 1 98.63 209 ALA A O 1
ATOM 1591 N N . GLU A 1 210 ? -15.003 27.5 8.389 1 98.33 210 GLU A N 1
ATOM 1592 C CA . GLU A 1 210 ? -15.669 28.749 8.033 1 98.33 210 GLU A CA 1
ATOM 1593 C C . GLU A 1 210 ? -14.659 29.813 7.612 1 98.33 210 GLU A C 1
ATOM 1595 O O . GLU A 1 210 ? -15.008 30.765 6.911 1 98.33 210 GLU A O 1
ATOM 1600 N N . GLU A 1 211 ? -13.458 29.66 8.128 1 98.11 211 GLU A N 1
ATOM 1601 C CA . GLU A 1 211 ? -12.392 30.605 7.811 1 98.11 211 GLU A CA 1
ATOM 1602 C C . GLU A 1 211 ? -11.065 29.886 7.588 1 98.11 211 GLU A C 1
ATOM 1604 O O . GLU A 1 211 ? -10.811 28.84 8.19 1 98.11 211 GLU A O 1
ATOM 1609 N N . ASN A 1 212 ? -10.271 30.545 6.733 1 98.43 212 ASN A N 1
ATOM 1610 C CA . ASN A 1 212 ? -8.908 30.062 6.539 1 98.43 212 ASN A CA 1
ATOM 1611 C C . ASN A 1 212 ? -7.953 30.645 7.577 1 98.43 212 ASN A C 1
ATOM 1613 O O . ASN A 1 212 ? -7.057 31.42 7.237 1 98.43 212 ASN A O 1
ATOM 1617 N N . GLU A 1 213 ? -8.139 30.186 8.77 1 98.14 213 GLU A N 1
ATOM 1618 C CA . GLU A 1 213 ? -7.35 30.618 9.919 1 98.14 213 GLU A CA 1
ATOM 1619 C C . GLU A 1 213 ? -6.832 29.423 10.714 1 98.14 213 GLU A C 1
ATOM 1621 O O . GLU A 1 213 ? -7.513 28.401 10.823 1 98.14 213 GLU A O 1
ATOM 1626 N N . PRO A 1 214 ? -5.675 29.619 11.29 1 98 214 PRO A N 1
ATOM 1627 C CA . PRO A 1 214 ? -5.029 28.485 11.954 1 98 214 PRO A CA 1
ATOM 1628 C C . PRO A 1 214 ? -5.931 27.816 12.989 1 98 214 PRO A C 1
ATOM 1630 O O . PRO A 1 214 ? -6.066 26.59 12.996 1 98 214 PRO A O 1
ATOM 1633 N N . LYS A 1 215 ? -6.543 28.581 13.85 1 97.97 215 LYS A N 1
ATOM 1634 C CA . LYS A 1 215 ? -7.36 28.016 14.92 1 97.97 215 LYS A CA 1
ATOM 1635 C C . LYS A 1 215 ? -8.543 27.235 14.355 1 97.97 215 LYS A C 1
ATOM 1637 O O . LYS A 1 215 ? -8.857 26.143 14.833 1 97.97 215 LYS A O 1
ATOM 1642 N N . ALA A 1 216 ? -9.223 27.794 13.383 1 98.61 216 ALA A N 1
ATOM 1643 C CA . ALA A 1 216 ? -10.386 27.151 12.776 1 98.61 216 ALA A CA 1
ATOM 1644 C C . ALA A 1 216 ? -9.987 25.871 12.046 1 98.61 216 ALA A C 1
ATOM 1646 O O . ALA A 1 216 ? -10.667 24.849 12.156 1 98.61 216 ALA A O 1
ATOM 1647 N N . LEU A 1 217 ? -8.909 25.942 11.327 1 98.87 217 LEU A N 1
ATOM 1648 C CA . LEU A 1 217 ? -8.434 24.787 10.575 1 98.87 217 LEU A CA 1
ATOM 1649 C C . LEU A 1 217 ? -8.01 23.663 11.514 1 98.87 217 LEU A C 1
ATOM 1651 O O . LEU A 1 217 ? -8.348 22.498 11.288 1 98.87 217 LEU A O 1
ATOM 1655 N N . LEU A 1 218 ? -7.287 24.036 12.524 1 98.83 218 LEU A N 1
ATOM 1656 C CA . LEU A 1 218 ? -6.828 23.04 13.486 1 98.83 218 LEU A CA 1
ATOM 1657 C C . LEU A 1 218 ? -8.01 22.372 14.183 1 98.83 218 LEU A C 1
ATOM 1659 O O . LEU A 1 218 ? -8.011 21.156 14.384 1 98.83 218 LEU A O 1
ATOM 1663 N N . ALA A 1 219 ? -8.949 23.145 14.566 1 98.7 219 ALA A N 1
ATOM 1664 C CA . ALA A 1 219 ? -10.146 22.598 15.198 1 98.7 219 ALA A CA 1
ATOM 1665 C C . ALA A 1 219 ? -10.879 21.649 14.254 1 98.7 219 ALA A C 1
ATOM 1667 O O . ALA A 1 219 ? -11.359 20.593 14.674 1 98.7 219 ALA A O 1
ATOM 1668 N N . ALA A 1 220 ? -11.005 22.03 13.019 1 98.89 220 ALA A N 1
ATOM 1669 C CA . ALA A 1 220 ? -11.674 21.202 12.019 1 98.89 220 ALA A CA 1
ATOM 1670 C C . ALA A 1 220 ? -10.945 19.875 11.829 1 98.89 220 ALA A C 1
ATOM 1672 O O . ALA A 1 220 ? -11.578 18.825 11.697 1 98.89 220 ALA A O 1
ATOM 1673 N N . LEU A 1 221 ? -9.616 19.914 11.789 1 98.9 221 LEU A N 1
ATOM 1674 C CA . LEU A 1 221 ? -8.814 18.7 11.684 1 98.9 221 LEU A CA 1
ATOM 1675 C C . LEU A 1 221 ? -9.089 17.763 12.855 1 98.9 221 LEU A C 1
ATOM 1677 O O . LEU A 1 221 ? -9.307 16.565 12.66 1 98.9 221 LEU A O 1
ATOM 1681 N N . LYS A 1 222 ? -9.153 18.329 14.025 1 98.68 222 LYS A N 1
ATOM 1682 C CA . LYS A 1 222 ? -9.337 17.519 15.226 1 98.68 222 LYS A CA 1
ATOM 1683 C C . LYS A 1 222 ? -10.751 16.95 15.294 1 98.68 222 LYS A C 1
ATOM 1685 O O . LYS A 1 222 ? -10.969 15.881 15.868 1 98.68 222 LYS A O 1
ATOM 1690 N N . ARG A 1 223 ? -11.697 17.616 14.643 1 98.16 223 ARG A N 1
ATOM 1691 C CA . ARG A 1 223 ? -13.077 17.143 14.63 1 98.16 223 ARG A CA 1
ATOM 1692 C C . ARG A 1 223 ? -13.295 16.12 13.52 1 98.16 223 ARG A C 1
ATOM 1694 O O . ARG A 1 223 ? -14.345 15.477 13.459 1 98.16 223 ARG A O 1
ATOM 1701 N N . GLY A 1 224 ? -12.305 16.038 12.645 1 98.56 224 GLY A N 1
ATOM 1702 C CA . GLY A 1 224 ? -12.437 15.109 11.534 1 98.56 224 GLY A CA 1
ATOM 1703 C C . GLY A 1 224 ? -13.199 15.691 10.358 1 98.56 224 GLY A C 1
ATOM 1704 O O . GLY A 1 224 ? -13.677 14.952 9.494 1 98.56 224 GLY A O 1
ATOM 1705 N N . ASP A 1 225 ? -13.35 17.049 10.275 1 98.83 225 ASP A N 1
ATOM 1706 C CA . ASP A 1 225 ? -14.094 17.719 9.213 1 98.83 225 ASP A CA 1
ATOM 1707 C C . ASP A 1 225 ? -13.227 17.909 7.971 1 98.83 225 ASP A C 1
ATOM 1709 O O . ASP A 1 225 ? -13.02 19.036 7.519 1 98.83 225 ASP A O 1
ATOM 1713 N N . PHE A 1 226 ? -12.766 16.833 7.414 1 98.93 226 PHE A N 1
ATOM 1714 C CA . PHE A 1 226 ? -11.92 16.87 6.227 1 98.93 226 PHE A CA 1
ATOM 1715 C C . PHE A 1 226 ? -11.93 15.524 5.512 1 98.93 226 PHE A C 1
ATOM 1717 O O . PHE A 1 226 ? -12.491 14.551 6.019 1 98.93 226 PHE A O 1
ATOM 1724 N N . TYR A 1 227 ? -11.399 15.454 4.355 1 98.94 227 TYR A N 1
ATOM 1725 C CA . TYR A 1 227 ? -11.06 14.222 3.652 1 98.94 227 TYR A CA 1
ATOM 1726 C C . TYR A 1 227 ? -9.707 14.344 2.96 1 98.94 227 TYR A C 1
ATOM 1728 O O . TYR A 1 227 ? -9.186 15.449 2.793 1 98.94 227 TYR A O 1
ATOM 1736 N N . ALA A 1 228 ? -9.091 13.248 2.63 1 98.96 228 ALA A N 1
ATOM 1737 C CA . ALA A 1 228 ? -7.779 13.204 1.989 1 98.96 228 ALA A CA 1
ATOM 1738 C C . ALA A 1 228 ? -7.913 13.042 0.477 1 98.96 228 ALA A C 1
ATOM 1740 O O . ALA A 1 228 ? -8.858 12.413 -0.005 1 98.96 228 ALA A O 1
ATOM 1741 N N . SER A 1 229 ? -6.885 13.574 -0.289 1 98.94 229 SER A N 1
ATOM 1742 C CA . SER A 1 229 ? -7.032 13.499 -1.739 1 98.94 229 SER A CA 1
ATOM 1743 C C . SER A 1 229 ? -5.681 13.61 -2.438 1 98.94 229 SER A C 1
ATOM 1745 O O . SER A 1 229 ? -4.731 14.163 -1.88 1 98.94 229 SER A O 1
ATOM 1747 N N . GLN A 1 230 ? -5.647 13.011 -3.61 1 98.84 230 GLN A N 1
ATOM 1748 C CA . GLN A 1 230 ? -4.595 13.229 -4.597 1 98.84 230 GLN A CA 1
ATOM 1749 C C . GLN A 1 230 ? -5.113 14.034 -5.785 1 98.84 230 GLN A C 1
ATOM 1751 O O . GLN A 1 230 ? -4.37 14.302 -6.732 1 98.84 230 GLN A O 1
ATOM 1756 N N . GLY A 1 231 ? -6.399 14.347 -5.738 1 98.73 231 GLY A N 1
ATOM 1757 C CA . GLY A 1 231 ? -6.948 15.022 -6.903 1 98.73 231 GLY A CA 1
ATOM 1758 C C . GLY A 1 231 ? -8.464 15.015 -6.937 1 98.73 231 GLY A C 1
ATOM 1759 O O . GLY A 1 231 ? -9.095 16.074 -6.97 1 98.73 231 GLY A O 1
ATOM 1760 N N . PRO A 1 232 ? -9.076 13.826 -6.863 1 98.85 232 PRO A N 1
ATOM 1761 C CA . PRO A 1 232 ? -10.538 13.736 -6.893 1 98.85 232 PRO A CA 1
ATOM 1762 C C . PRO A 1 232 ? -11.195 14.416 -5.694 1 98.85 232 PRO A C 1
ATOM 1764 O O . PRO A 1 232 ? -10.561 14.582 -4.649 1 98.85 232 PRO A O 1
ATOM 1767 N N . GLU A 1 233 ? -12.409 14.787 -5.938 1 98.85 233 GLU A N 1
ATOM 1768 C CA . GLU A 1 233 ? -13.155 15.495 -4.901 1 98.85 233 GLU A CA 1
ATOM 1769 C C . GLU A 1 233 ? -14.315 14.65 -4.382 1 98.85 233 GLU A C 1
ATOM 1771 O O . GLU A 1 233 ? -15.089 14.099 -5.167 1 98.85 233 GLU A O 1
ATOM 1776 N N . LEU A 1 234 ? -14.359 14.515 -3.123 1 98.86 234 LEU A N 1
ATOM 1777 C CA . LEU A 1 234 ? -15.576 14.049 -2.468 1 98.86 234 LEU A CA 1
ATOM 1778 C C . LEU A 1 234 ? -16.489 15.22 -2.12 1 98.86 234 LEU A C 1
ATOM 1780 O O . LEU A 1 234 ? -16.041 16.209 -1.534 1 98.86 234 LEU A O 1
ATOM 1784 N N . ARG A 1 235 ? -17.737 15.098 -2.501 1 98.68 235 ARG A N 1
ATOM 1785 C CA . ARG A 1 235 ? -18.667 16.204 -2.294 1 98.68 235 ARG A CA 1
ATOM 1786 C C . ARG A 1 235 ? -19.74 15.834 -1.276 1 98.68 235 ARG A C 1
ATOM 1788 O O . ARG A 1 235 ? -20.329 16.711 -0.64 1 98.68 235 ARG A O 1
ATOM 1795 N N . ARG A 1 236 ? -20.012 14.562 -1.145 1 98.2 236 ARG A N 1
ATOM 1796 C CA . ARG A 1 236 ? -20.954 14.024 -0.169 1 98.2 236 ARG A CA 1
ATOM 1797 C C . ARG A 1 236 ? -20.683 12.547 0.096 1 98.2 236 ARG A C 1
ATOM 1799 O O . ARG A 1 236 ? -20.429 11.78 -0.835 1 98.2 236 ARG A O 1
ATOM 1806 N N . VAL A 1 237 ? -20.692 12.124 1.274 1 98.32 237 VAL A N 1
ATOM 1807 C CA . VAL A 1 237 ? -20.697 10.733 1.715 1 98.32 237 VAL A CA 1
ATOM 1808 C C . VAL A 1 237 ? -21.681 10.56 2.87 1 98.32 237 VAL A C 1
ATOM 1810 O O . VAL A 1 237 ? -21.522 11.178 3.926 1 98.32 237 VAL A O 1
ATOM 1813 N N . SER A 1 238 ? -22.663 9.766 2.666 1 97.37 238 SER A N 1
ATOM 1814 C CA . SER A 1 238 ? -23.709 9.635 3.675 1 97.37 238 SER A CA 1
ATOM 1815 C C . SER A 1 238 ? -24.212 8.198 3.765 1 97.37 238 SER A C 1
ATOM 1817 O O . SER A 1 238 ? -24.333 7.512 2.748 1 97.37 238 SER A O 1
ATOM 1819 N N . LEU A 1 239 ? -24.408 7.774 4.934 1 96.05 239 LEU A N 1
ATOM 1820 C CA . LEU A 1 239 ? -25.11 6.523 5.196 1 96.05 239 LEU A CA 1
ATOM 1821 C C . LEU A 1 239 ? -26.617 6.748 5.261 1 96.05 239 LEU A C 1
ATOM 1823 O O . LEU A 1 239 ? -27.101 7.486 6.122 1 96.05 239 LEU A O 1
ATOM 1827 N N . GLU A 1 240 ? -27.277 6.187 4.346 1 95.02 240 GLU A N 1
ATOM 1828 C CA . GLU A 1 240 ? -28.733 6.262 4.264 1 95.02 240 GLU A CA 1
ATOM 1829 C C . GLU A 1 240 ? -29.363 4.876 4.363 1 95.02 240 GLU A C 1
ATOM 1831 O O . GLU A 1 240 ? -29.593 4.218 3.347 1 95.02 240 GLU A O 1
ATOM 1836 N N . GLY A 1 241 ? -29.835 4.528 5.584 1 93.01 241 GLY A N 1
ATOM 1837 C CA . GLY A 1 241 ? -30.327 3.173 5.771 1 93.01 241 GLY A CA 1
ATOM 1838 C C . GLY A 1 241 ? -29.265 2.115 5.535 1 93.01 241 GLY A C 1
ATOM 1839 O O . GLY A 1 241 ? -28.232 2.104 6.206 1 93.01 241 GLY A O 1
ATOM 1840 N N . ASP A 1 242 ? -29.534 1.348 4.561 1 94.63 242 ASP A N 1
ATOM 1841 C CA . ASP A 1 242 ? -28.624 0.246 4.262 1 94.63 242 ASP A CA 1
ATOM 1842 C C . ASP A 1 242 ? -27.745 0.572 3.057 1 94.63 242 ASP A C 1
ATOM 1844 O O . ASP A 1 242 ? -27.262 -0.332 2.372 1 94.63 242 ASP A O 1
ATOM 1848 N N . TRP A 1 243 ? -27.627 1.937 2.885 1 96.78 243 TRP A N 1
ATOM 1849 C CA . TRP A 1 243 ? -26.879 2.344 1.7 1 96.78 243 TRP A CA 1
ATOM 1850 C C . TRP A 1 243 ? -25.878 3.444 2.039 1 96.78 243 TRP A C 1
ATOM 1852 O O . TRP A 1 243 ? -26.157 4.31 2.872 1 96.78 243 TRP A O 1
ATOM 1862 N N . ILE A 1 244 ? -24.782 3.385 1.402 1 97.57 244 ILE A N 1
ATOM 1863 C CA . ILE A 1 244 ? -23.899 4.543 1.317 1 97.57 244 ILE A CA 1
ATOM 1864 C C . ILE A 1 244 ? -24.179 5.312 0.027 1 97.57 244 ILE A C 1
ATOM 1866 O O . ILE A 1 244 ? -24.197 4.728 -1.059 1 97.57 244 ILE A O 1
ATOM 1870 N N . GLU A 1 245 ? -24.407 6.519 0.206 1 98.03 245 GLU A N 1
ATOM 1871 C CA . GLU A 1 245 ? -24.559 7.406 -0.944 1 98.03 245 GLU A CA 1
ATOM 1872 C C . GLU A 1 245 ? -23.415 8.413 -1.019 1 98.03 245 GLU A C 1
ATOM 1874 O O . GLU A 1 245 ? -22.967 8.929 0.007 1 98.03 245 GLU A O 1
ATOM 1879 N N . LEU A 1 246 ? -22.92 8.628 -2.258 1 97.98 246 LEU A N 1
ATOM 1880 C CA . LEU A 1 246 ? -21.848 9.612 -2.367 1 97.98 246 LEU A CA 1
ATOM 1881 C C . LEU A 1 246 ? -21.957 10.391 -3.673 1 97.98 246 LEU A C 1
ATOM 1883 O O . LEU A 1 246 ? -22.575 9.922 -4.631 1 97.98 246 LEU A O 1
ATOM 1887 N N . GLU A 1 247 ? -21.491 11.595 -3.665 1 98.72 247 GLU A N 1
ATOM 1888 C CA . GLU A 1 247 ? -21.246 12.486 -4.795 1 98.72 247 GLU A CA 1
ATOM 1889 C C . GLU A 1 247 ? -19.776 12.886 -4.874 1 98.72 247 GLU A C 1
ATOM 1891 O O . GLU A 1 247 ? -19.128 13.097 -3.846 1 98.72 247 GLU A O 1
ATOM 1896 N N . CYS A 1 248 ? -19.281 12.895 -6.061 1 98.8 248 CYS A N 1
ATOM 1897 C CA . CYS A 1 248 ? -17.858 13.167 -6.23 1 98.8 248 CYS A CA 1
ATOM 1898 C C . CYS A 1 248 ? -17.57 13.726 -7.618 1 98.8 248 CYS A C 1
ATOM 1900 O O . CYS A 1 248 ? -18.485 13.895 -8.426 1 98.8 248 CYS A O 1
ATOM 1902 N N . SER A 1 249 ? -16.339 14.215 -7.848 1 98.86 249 SER A N 1
ATOM 1903 C CA . SER A 1 249 ? -15.887 14.488 -9.208 1 98.86 249 SER A CA 1
ATOM 1904 C C . SER A 1 249 ? -15.896 13.222 -10.059 1 98.86 249 SER A C 1
ATOM 1906 O O . SER A 1 249 ? -16.144 12.127 -9.549 1 98.86 249 SER A O 1
ATOM 1908 N N . ALA A 1 250 ? -15.616 13.354 -11.348 1 98.77 250 ALA A N 1
ATOM 1909 C CA . ALA A 1 250 ? -15.664 12.215 -12.261 1 98.77 250 ALA A CA 1
ATOM 1910 C C . ALA A 1 250 ? -14.594 11.185 -11.91 1 98.77 250 ALA A C 1
ATOM 1912 O O . ALA A 1 250 ? -13.409 11.516 -11.824 1 98.77 250 ALA A O 1
ATOM 1913 N N . VAL A 1 251 ? -15.045 9.952 -11.731 1 98.75 251 VAL A N 1
ATOM 1914 C CA . VAL A 1 251 ? -14.109 8.898 -11.353 1 98.75 251 VAL A CA 1
ATOM 1915 C C . VAL A 1 251 ? -14.432 7.619 -12.122 1 98.75 251 VAL A C 1
ATOM 1917 O O . VAL A 1 251 ? -15.499 7.506 -12.73 1 98.75 251 VAL A O 1
ATOM 1920 N N . THR A 1 252 ? -13.499 6.67 -12.109 1 98.46 252 THR A N 1
ATOM 1921 C CA . THR A 1 252 ? -13.655 5.405 -12.818 1 98.46 252 THR A CA 1
ATOM 1922 C C . THR A 1 252 ? -13.913 4.264 -11.839 1 98.46 252 THR A C 1
ATOM 1924 O O . THR A 1 252 ? -14.307 3.169 -12.244 1 98.46 252 THR A O 1
ATOM 1927 N N . ALA A 1 253 ? -13.7 4.518 -10.585 1 98.75 253 ALA A N 1
ATOM 1928 C CA . ALA A 1 253 ? -13.952 3.493 -9.575 1 98.75 253 ALA A CA 1
ATOM 1929 C C . ALA A 1 253 ? -14.385 4.121 -8.253 1 98.75 253 ALA A C 1
ATOM 1931 O O . ALA A 1 253 ? -13.873 5.172 -7.861 1 98.75 253 ALA A O 1
ATOM 1932 N N . ILE A 1 254 ? -15.319 3.537 -7.603 1 98.84 254 ILE A N 1
ATOM 1933 C CA . ILE A 1 254 ? -15.787 3.834 -6.253 1 98.84 254 ILE A CA 1
ATOM 1934 C C . ILE A 1 254 ? -15.758 2.565 -5.406 1 98.84 254 ILE A C 1
ATOM 1936 O O . ILE A 1 254 ? -16.387 1.563 -5.755 1 98.84 254 ILE A O 1
ATOM 1940 N N . VAL A 1 255 ? -15.006 2.619 -4.324 1 98.56 255 VAL A N 1
ATOM 1941 C CA . VAL A 1 255 ? -14.815 1.421 -3.514 1 98.56 255 VAL A CA 1
ATOM 1942 C C . VAL A 1 255 ? -15.262 1.691 -2.079 1 98.56 255 VAL A C 1
ATOM 1944 O O . VAL A 1 255 ? -14.875 2.697 -1.48 1 98.56 255 VAL A O 1
ATOM 1947 N N . LEU A 1 256 ? -16.11 0.835 -1.605 1 98.37 256 LEU A N 1
ATOM 1948 C CA . LEU A 1 256 ? -16.484 0.803 -0.195 1 98.37 256 LEU A CA 1
ATOM 1949 C C . LEU A 1 256 ? -15.681 -0.253 0.556 1 98.37 256 LEU A C 1
ATOM 1951 O O . LEU A 1 256 ? -15.564 -1.392 0.099 1 98.37 256 LEU A O 1
ATOM 1955 N N . GLN A 1 257 ? -15.041 0.178 1.662 1 98.24 257 GLN A N 1
ATOM 1956 C CA . GLN A 1 257 ? -14.175 -0.719 2.419 1 98.24 257 GLN A CA 1
ATOM 1957 C C . GLN A 1 257 ? -14.594 -0.781 3.885 1 98.24 257 GLN A C 1
ATOM 1959 O O . GLN A 1 257 ? -14.989 0.232 4.467 1 98.24 257 GLN A O 1
ATOM 1964 N N . GLY A 1 258 ? -14.542 -1.958 4.471 1 97.33 258 GLY A N 1
ATOM 1965 C CA . GLY A 1 258 ? -14.754 -2.195 5.89 1 97.33 258 GLY A CA 1
ATOM 1966 C C . GLY A 1 258 ? -13.736 -3.144 6.494 1 97.33 258 GLY A C 1
ATOM 1967 O O . GLY A 1 258 ? -12.595 -3.214 6.035 1 97.33 258 GLY A O 1
ATOM 1968 N N . ALA A 1 259 ? -14.079 -3.764 7.553 1 95.5 259 ALA A N 1
ATOM 1969 C CA . ALA A 1 259 ? -13.175 -4.646 8.288 1 95.5 259 ALA A CA 1
ATOM 1970 C C . ALA A 1 259 ? -12.887 -5.918 7.497 1 95.5 259 ALA A C 1
ATOM 1972 O O . ALA A 1 259 ? -13.785 -6.482 6.867 1 95.5 259 ALA A O 1
ATOM 1973 N N . GLY A 1 260 ? -11.603 -6.311 7.604 1 91.22 260 GLY A N 1
ATOM 1974 C CA . GLY A 1 260 ? -11.217 -7.561 6.968 1 91.22 260 GLY A CA 1
ATOM 1975 C C . GLY A 1 260 ? -11.408 -7.549 5.463 1 91.22 260 GLY A C 1
ATOM 1976 O O . GLY A 1 260 ? -10.969 -6.62 4.784 1 91.22 260 GLY A O 1
ATOM 1977 N N . THR A 1 261 ? -12.078 -8.598 4.995 1 93.72 261 THR A N 1
ATOM 1978 C CA . THR A 1 261 ? -12.239 -8.79 3.558 1 93.72 261 THR A CA 1
ATOM 1979 C C . THR A 1 261 ? -13.445 -8.011 3.04 1 93.72 261 THR A C 1
ATOM 1981 O O . THR A 1 261 ? -13.762 -8.066 1.85 1 93.72 261 THR A O 1
ATOM 1984 N N . ALA A 1 262 ? -14.151 -7.275 3.868 1 95.45 262 ALA A N 1
ATOM 1985 C CA . ALA A 1 262 ? -15.352 -6.546 3.467 1 95.45 262 ALA A CA 1
ATOM 1986 C C . ALA A 1 262 ? -15.005 -5.396 2.526 1 95.45 262 ALA A C 1
ATOM 1988 O O . ALA A 1 262 ? -14.419 -4.396 2.948 1 95.45 262 ALA A O 1
ATOM 1989 N N . ALA A 1 263 ? -15.388 -5.52 1.288 1 96.89 263 ALA A N 1
ATOM 1990 C CA . ALA A 1 263 ? -15.192 -4.486 0.275 1 96.89 263 ALA A CA 1
ATOM 1991 C C . ALA A 1 263 ? -16.117 -4.705 -0.919 1 96.89 263 ALA A C 1
ATOM 1993 O O . ALA A 1 263 ? -16.492 -5.84 -1.222 1 96.89 263 ALA A O 1
ATOM 1994 N N . THR A 1 264 ? -16.535 -3.7 -1.511 1 96.39 264 THR A N 1
ATOM 1995 C CA . THR A 1 264 ? -17.256 -3.704 -2.779 1 96.39 264 THR A CA 1
ATOM 1996 C C . THR A 1 264 ? -16.811 -2.54 -3.659 1 96.39 264 THR A C 1
ATOM 1998 O O . THR A 1 264 ? -16.395 -1.496 -3.152 1 96.39 264 THR A O 1
ATOM 2001 N N . ALA A 1 265 ? -16.835 -2.758 -4.936 1 97.56 265 ALA A N 1
ATOM 2002 C CA . ALA A 1 265 ? -16.398 -1.718 -5.863 1 97.56 265 ALA A CA 1
ATOM 2003 C C . ALA A 1 265 ? -17.415 -1.519 -6.983 1 97.56 265 ALA A C 1
ATOM 2005 O O . ALA A 1 265 ? -18.106 -2.462 -7.377 1 97.56 265 ALA A O 1
ATOM 2006 N N . LEU A 1 266 ? -17.557 -0.348 -7.418 1 97.99 266 LEU A N 1
ATOM 2007 C CA . LEU A 1 266 ? -18.24 0.045 -8.646 1 97.99 266 LEU A CA 1
ATOM 2008 C C . LEU A 1 266 ? -17.254 0.619 -9.657 1 97.99 266 LEU A C 1
ATOM 2010 O O . LEU A 1 266 ? -16.412 1.45 -9.308 1 97.99 266 LEU A O 1
ATOM 2014 N N . HIS A 1 267 ? -17.336 0.115 -10.864 1 97.98 267 HIS A N 1
ATOM 2015 C CA . HIS A 1 267 ? -16.498 0.618 -11.947 1 97.98 267 HIS A CA 1
ATOM 2016 C C . HIS A 1 267 ? -17.335 1.327 -13.007 1 97.98 267 HIS A C 1
ATOM 2018 O O . HIS A 1 267 ? -18.474 0.935 -13.268 1 97.98 267 HIS A O 1
ATOM 2024 N N . GLY A 1 268 ? -16.776 2.359 -13.567 1 96.87 268 GLY A N 1
ATOM 2025 C CA . GLY A 1 268 ? -17.415 3.126 -14.624 1 96.87 268 GLY A CA 1
ATOM 2026 C C . GLY A 1 268 ? -16.452 4.028 -15.373 1 96.87 268 GLY A C 1
ATOM 2027 O O . GLY A 1 268 ? -15.263 4.077 -15.052 1 96.87 268 GLY A O 1
ATOM 2028 N N . ALA A 1 269 ? -16.888 4.687 -16.334 1 95.17 269 ALA A N 1
ATOM 2029 C CA . ALA A 1 269 ? -16.037 5.535 -17.166 1 95.17 269 ALA A CA 1
ATOM 2030 C C . ALA A 1 269 ? -15.867 6.918 -16.544 1 95.17 269 ALA A C 1
ATOM 2032 O O . ALA A 1 269 ? -14.77 7.481 -16.56 1 95.17 269 ALA A O 1
ATOM 2033 N N . SER A 1 270 ? -16.971 7.502 -15.984 1 97.43 270 SER A N 1
ATOM 2034 C CA . SER A 1 270 ? -16.971 8.853 -15.433 1 97.43 270 SER A CA 1
ATOM 2035 C C . SER A 1 270 ? -18.098 9.037 -14.421 1 97.43 270 SER A C 1
ATOM 2037 O O . SER A 1 270 ? -18.975 9.883 -14.608 1 97.43 270 SER A O 1
ATOM 2039 N N . MET A 1 271 ? -18.059 8.305 -13.351 1 98.47 271 MET A N 1
ATOM 2040 C CA . MET A 1 271 ? -19.105 8.33 -12.332 1 98.47 271 MET A CA 1
ATOM 2041 C C . MET A 1 271 ? -18.955 9.549 -11.429 1 98.47 271 MET A C 1
ATOM 2043 O O . MET A 1 271 ? -17.842 9.907 -11.04 1 98.47 271 MET A O 1
ATOM 2047 N N . THR A 1 272 ? -20.086 10.197 -11.123 1 98.77 272 THR A N 1
ATOM 2048 C CA . THR A 1 272 ? -20.052 11.354 -10.236 1 98.77 272 THR A CA 1
ATOM 2049 C C . THR A 1 272 ? -20.965 11.139 -9.032 1 98.77 272 THR A C 1
ATOM 2051 O O . THR A 1 272 ? -21.016 11.975 -8.127 1 98.77 272 THR A O 1
ATOM 2054 N N . ARG A 1 273 ? -21.75 10.068 -8.993 1 98.34 273 ARG A N 1
ATOM 2055 C CA . ARG A 1 273 ? -22.606 9.666 -7.882 1 98.34 273 ARG A CA 1
ATOM 2056 C C . ARG A 1 273 ? -22.715 8.147 -7.797 1 98.34 273 ARG A C 1
ATOM 2058 O O . ARG A 1 273 ? -22.492 7.447 -8.787 1 98.34 273 ARG A O 1
ATOM 2065 N N . ALA A 1 274 ? -22.97 7.684 -6.649 1 98.02 274 ALA A N 1
ATOM 2066 C CA . ALA A 1 274 ? -23.158 6.245 -6.485 1 98.02 274 ALA A CA 1
ATOM 2067 C C . ALA A 1 274 ? -23.928 5.935 -5.205 1 98.02 274 ALA A C 1
ATOM 2069 O O . ALA A 1 274 ? -23.979 6.759 -4.288 1 98.02 274 ALA A O 1
ATOM 2070 N N . ARG A 1 275 ? -24.582 4.89 -5.237 1 97.36 275 ARG A N 1
ATOM 2071 C CA . ARG A 1 275 ? -25.232 4.259 -4.092 1 97.36 275 ARG A CA 1
ATOM 2072 C C . ARG A 1 275 ? -24.799 2.804 -3.95 1 97.36 275 ARG A C 1
ATOM 2074 O O . ARG A 1 275 ? -24.95 2.011 -4.882 1 97.36 275 ARG A O 1
ATOM 2081 N N . LEU A 1 276 ? -24.213 2.45 -2.824 1 97.29 276 LEU A N 1
ATOM 2082 C CA . LEU A 1 276 ? -23.71 1.099 -2.598 1 97.29 276 LEU A CA 1
ATOM 2083 C C . LEU A 1 276 ? -24.362 0.475 -1.369 1 97.29 276 LEU A C 1
ATOM 2085 O O . LEU A 1 276 ? -24.486 1.125 -0.329 1 97.29 276 LEU A O 1
ATOM 2089 N N . PRO A 1 277 ? -24.803 -0.764 -1.476 1 96.41 277 PRO A N 1
ATOM 2090 C CA . PRO A 1 277 ? -25.357 -1.444 -0.303 1 96.41 277 PRO A CA 1
ATOM 2091 C C . PRO A 1 277 ? -24.298 -1.758 0.751 1 96.41 277 PRO A C 1
ATOM 2093 O O . PRO A 1 277 ? -23.143 -2.028 0.411 1 96.41 277 PRO A O 1
ATOM 2096 N N . ILE A 1 278 ? -24.646 -1.791 2.033 1 96.17 278 ILE A N 1
ATOM 2097 C CA . ILE A 1 278 ? -23.653 -2.033 3.074 1 96.17 278 ILE A CA 1
ATOM 2098 C C . ILE A 1 278 ? -23.896 -3.4 3.711 1 96.17 278 ILE A C 1
ATOM 2100 O O . ILE A 1 278 ? -23.345 -3.703 4.772 1 96.17 278 ILE A O 1
ATOM 2104 N N . GLU A 1 279 ? -24.737 -4.258 3.114 1 94.07 279 GLU A N 1
ATOM 2105 C CA . GLU A 1 279 ? -25.067 -5.569 3.664 1 94.07 279 GLU A CA 1
ATOM 2106 C C . GLU A 1 279 ? -23.806 -6.374 3.964 1 94.07 279 GLU A C 1
ATOM 2108 O O . GLU A 1 279 ? -23.721 -7.043 4.996 1 94.07 279 GLU A O 1
ATOM 2113 N N . ARG A 1 280 ? -22.819 -6.317 3.162 1 92.75 280 ARG A N 1
ATOM 2114 C CA . ARG A 1 280 ? -21.576 -7.069 3.3 1 92.75 280 ARG A CA 1
ATOM 2115 C C . ARG A 1 280 ? -20.747 -6.545 4.468 1 92.75 280 ARG A C 1
ATOM 2117 O O . ARG A 1 280 ? -19.807 -7.207 4.915 1 92.75 280 ARG A O 1
ATOM 2124 N N . PHE A 1 281 ? -21.16 -5.437 4.986 1 95.12 281 PHE A N 1
ATOM 2125 C CA . PHE A 1 281 ? -20.344 -4.749 5.978 1 95.12 281 PHE A CA 1
ATOM 2126 C C . PHE A 1 281 ? -21.011 -4.787 7.348 1 95.12 281 PHE A C 1
ATOM 2128 O O . PHE A 1 281 ? -20.657 -4.01 8.238 1 95.12 281 PHE A O 1
ATOM 2135 N N . ARG A 1 282 ? -21.96 -5.623 7.5 1 90.67 282 ARG A N 1
ATOM 2136 C CA . ARG A 1 282 ? -22.761 -5.668 8.719 1 90.67 282 ARG A CA 1
ATOM 2137 C C . ARG A 1 282 ? -21.89 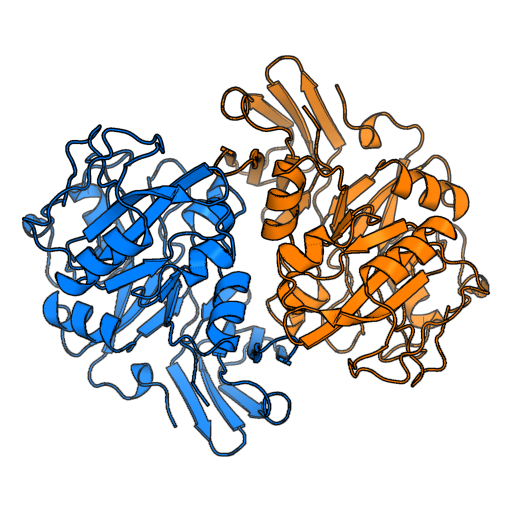-5.966 9.936 1 90.67 282 ARG A C 1
ATOM 2139 O O . ARG A 1 282 ? -22.179 -5.503 11.041 1 90.67 282 ARG A O 1
ATOM 2146 N N . ALA A 1 283 ? -20.816 -6.691 9.719 1 91.09 283 ALA A N 1
ATOM 2147 C CA . ALA A 1 283 ? -19.952 -7.064 10.835 1 91.09 283 ALA A CA 1
ATOM 2148 C C . ALA A 1 283 ? -18.805 -6.07 10.996 1 91.09 283 ALA A C 1
ATOM 2150 O O . ALA A 1 283 ? -17.985 -6.202 11.908 1 91.09 283 ALA A O 1
ATOM 2151 N N . SER A 1 284 ? -18.774 -5.069 10.173 1 95.22 284 SER A N 1
ATOM 2152 C CA . SER A 1 284 ? -17.696 -4.087 10.216 1 95.22 284 SER A CA 1
ATOM 2153 C C . SER A 1 284 ? -18.038 -2.931 11.15 1 95.22 284 SER A C 1
ATOM 2155 O O . SER A 1 284 ? -19.132 -2.369 11.075 1 95.22 284 SER A O 1
ATOM 2157 N N . PRO A 1 285 ? -17.094 -2.539 11.99 1 96.07 285 PRO A N 1
ATOM 2158 C CA . PRO A 1 285 ? -17.346 -1.389 12.863 1 96.07 285 PRO A CA 1
ATOM 2159 C C . PRO A 1 285 ? -17.185 -0.054 12.14 1 96.07 285 PRO A C 1
ATOM 2161 O O . PRO A 1 285 ? -17.488 1 12.706 1 96.07 285 PRO A O 1
ATOM 2164 N N . PHE A 1 286 ? -16.715 -0.093 10.933 1 96.5 286 PHE A N 1
ATOM 2165 C CA . PHE A 1 286 ? -16.514 1.143 10.187 1 96.5 286 PHE A CA 1
ATOM 2166 C C . PHE A 1 286 ? -16.715 0.913 8.693 1 96.5 286 PHE A C 1
ATOM 2168 O O . PHE A 1 286 ? -16.735 -0.23 8.233 1 96.5 286 PHE A O 1
ATOM 2175 N N . LEU A 1 287 ? -16.901 2.021 7.971 1 96.86 287 LEU A N 1
ATOM 2176 C CA . LEU A 1 287 ? -16.878 2.095 6.514 1 96.86 287 LEU A CA 1
ATOM 2177 C C . LEU A 1 287 ? -16.086 3.311 6.044 1 96.86 287 LEU A C 1
ATOM 2179 O O . LEU A 1 287 ? -16.096 4.355 6.7 1 96.86 287 LEU A O 1
ATOM 2183 N N . ARG A 1 288 ? -15.443 3.115 4.977 1 97.63 288 ARG A N 1
ATOM 2184 C CA . ARG A 1 288 ? -14.866 4.274 4.304 1 97.63 288 ARG A CA 1
ATOM 2185 C C . ARG A 1 288 ? -14.977 4.14 2.789 1 97.63 288 ARG A C 1
ATOM 2187 O O . ARG A 1 288 ? -15.166 3.037 2.271 1 97.63 288 ARG A O 1
ATOM 2194 N N . VAL A 1 289 ? -14.9 5.246 2.134 1 98.51 289 VAL A N 1
ATOM 2195 C CA . VAL A 1 289 ? -14.987 5.288 0.678 1 98.51 289 VAL A CA 1
ATOM 2196 C C . VAL A 1 289 ? -13.647 5.727 0.092 1 98.51 289 VAL A C 1
ATOM 2198 O O . VAL A 1 289 ? -13.007 6.645 0.609 1 98.51 289 VAL A O 1
ATOM 2201 N N . THR A 1 290 ? -13.2 5.021 -0.899 1 98.85 290 THR A N 1
ATOM 2202 C CA . THR A 1 290 ? -12.108 5.454 -1.764 1 98.85 290 THR A CA 1
ATOM 2203 C C . THR A 1 290 ? -12.585 5.596 -3.207 1 98.85 290 THR A C 1
ATOM 2205 O O . THR A 1 290 ? -13.237 4.697 -3.742 1 98.85 290 THR A O 1
ATOM 2208 N N . ILE A 1 291 ? -12.334 6.748 -3.804 1 98.92 291 ILE A N 1
ATOM 2209 C CA . ILE A 1 291 ? -12.657 6.952 -5.212 1 98.92 291 ILE A CA 1
ATOM 2210 C C . ILE A 1 291 ? -11.371 7.124 -6.017 1 98.92 291 ILE A C 1
ATOM 2212 O O . ILE A 1 291 ? -10.366 7.611 -5.496 1 98.92 291 ILE A O 1
ATOM 2216 N N . ARG A 1 292 ? -11.357 6.688 -7.254 1 98.72 292 ARG A N 1
ATOM 2217 C CA . ARG A 1 292 ? -10.189 6.745 -8.127 1 98.72 292 ARG A CA 1
ATOM 2218 C C . ARG A 1 292 ? -10.556 7.308 -9.496 1 98.72 292 ARG A C 1
ATOM 2220 O O . ARG A 1 292 ? -11.524 6.863 -10.117 1 98.72 292 ARG A O 1
ATOM 2227 N N . ASP A 1 293 ? -9.783 8.266 -9.971 1 98.44 293 ASP A N 1
ATOM 2228 C CA . ASP A 1 293 ? -10.078 8.847 -11.277 1 98.44 293 ASP A CA 1
ATOM 2229 C C . ASP A 1 293 ? -9.305 8.132 -12.383 1 98.44 293 ASP A C 1
ATOM 2231 O O . ASP A 1 293 ? -8.651 7.117 -12.134 1 98.44 293 ASP A O 1
ATOM 2235 N N . ALA A 1 294 ? -9.377 8.636 -13.604 1 96.9 294 ALA A N 1
ATOM 2236 C CA . ALA A 1 294 ? -8.829 7.975 -14.786 1 96.9 294 ALA A CA 1
ATOM 2237 C C . ALA A 1 294 ? -7.303 7.994 -14.767 1 96.9 294 ALA A C 1
ATOM 2239 O O . ALA A 1 294 ? -6.657 7.157 -15.402 1 96.9 294 ALA A O 1
ATOM 2240 N N . ALA A 1 295 ? -6.735 8.933 -14.046 1 95.76 295 ALA A N 1
ATOM 2241 C CA . ALA A 1 295 ? -5.28 9.032 -13.953 1 95.76 295 ALA A CA 1
ATOM 2242 C C . ALA A 1 295 ? -4.744 8.171 -12.813 1 95.76 295 ALA A C 1
ATOM 2244 O O . ALA A 1 295 ? -3.537 8.142 -12.563 1 95.76 295 ALA A O 1
ATOM 2245 N N . GLY A 1 296 ? -5.645 7.521 -12.067 1 96.31 296 GLY A N 1
ATOM 2246 C CA . GLY A 1 296 ? -5.232 6.653 -10.976 1 96.31 296 GLY A CA 1
ATOM 2247 C C . GLY A 1 296 ? -5.109 7.378 -9.649 1 96.31 296 GLY A C 1
ATOM 2248 O O . GLY A 1 296 ? -4.673 6.795 -8.655 1 96.31 296 GLY A O 1
ATOM 2249 N N . ARG A 1 297 ? -5.478 8.692 -9.639 1 98.25 297 ARG A N 1
ATOM 2250 C CA . ARG A 1 297 ? -5.437 9.463 -8.401 1 98.25 297 ARG A CA 1
ATOM 2251 C C . ARG A 1 297 ? -6.646 9.156 -7.523 1 98.25 297 ARG A C 1
ATOM 2253 O O . ARG A 1 297 ? -7.748 8.937 -8.031 1 98.25 297 ARG A O 1
ATOM 2260 N N . ARG A 1 298 ? -6.448 9.227 -6.16 1 98.82 298 ARG A N 1
ATOM 2261 C CA . ARG A 1 298 ? -7.475 8.771 -5.229 1 98.82 298 ARG A CA 1
ATOM 2262 C C . ARG A 1 298 ? -7.906 9.897 -4.294 1 98.82 298 ARG A C 1
ATOM 2264 O O . ARG A 1 298 ? -7.182 10.88 -4.124 1 98.82 298 ARG A O 1
ATOM 2271 N N . ALA A 1 299 ? -9.064 9.726 -3.769 1 98.94 299 ALA A N 1
ATOM 2272 C CA . ALA A 1 299 ? -9.511 10.416 -2.562 1 98.94 299 ALA A CA 1
ATOM 2273 C C . ALA A 1 299 ? -10.105 9.435 -1.556 1 98.94 299 ALA A C 1
ATOM 2275 O O . ALA A 1 299 ? -10.685 8.417 -1.941 1 98.94 299 ALA A O 1
ATOM 2276 N N . TRP A 1 300 ? -9.937 9.731 -0.306 1 98.92 300 TRP A N 1
ATOM 2277 C CA . TRP A 1 300 ? -10.385 8.881 0.792 1 98.92 300 TRP A CA 1
ATOM 2278 C C . TRP A 1 300 ? -11.286 9.656 1.748 1 98.92 300 TRP A C 1
ATOM 2280 O O . TRP A 1 300 ? -10.922 10.737 2.216 1 98.92 300 TRP A O 1
ATOM 2290 N N . SER A 1 301 ? -12.408 9.12 2.05 1 98.85 301 SER A N 1
ATOM 2291 C CA . SER A 1 301 ? -13.196 9.67 3.149 1 98.85 301 SER A CA 1
ATOM 2292 C C . SER A 1 301 ? -12.612 9.272 4.5 1 98.85 301 SER A C 1
ATOM 2294 O O . SER A 1 301 ? -11.909 8.265 4.606 1 98.85 301 SER A O 1
ATOM 2296 N N . ASN A 1 302 ? -12.907 10.072 5.495 1 98.63 302 ASN A N 1
ATOM 2297 C CA . ASN A 1 302 ? -12.744 9.533 6.841 1 98.63 302 ASN A CA 1
ATOM 2298 C C . ASN A 1 302 ? -13.701 8.373 7.1 1 98.63 302 ASN A C 1
ATOM 2300 O O . ASN A 1 302 ? -14.706 8.224 6.403 1 98.63 302 ASN A O 1
ATOM 2304 N N . PRO A 1 303 ? -13.353 7.503 8.035 1 98.04 303 PRO A N 1
ATOM 2305 C CA . PRO A 1 303 ? -14.235 6.374 8.34 1 98.04 303 PRO A CA 1
ATOM 2306 C C . PRO A 1 303 ? -15.562 6.811 8.956 1 98.04 303 PRO A C 1
ATOM 2308 O O . PRO A 1 303 ? -15.594 7.741 9.767 1 98.04 303 PRO A O 1
ATOM 2311 N N . LEU A 1 304 ? -16.59 6.216 8.463 1 96.3 304 LEU A N 1
ATOM 2312 C CA . LEU A 1 304 ? -17.875 6.204 9.153 1 96.3 304 LEU A CA 1
ATOM 2313 C C . LEU A 1 304 ? -17.922 5.092 10.196 1 96.3 304 LEU A C 1
ATOM 2315 O O . LEU A 1 304 ? -17.767 3.915 9.863 1 96.3 304 LEU A O 1
ATOM 2319 N N . HIS A 1 305 ? -18.105 5.437 11.383 1 92.81 305 HIS A N 1
ATOM 2320 C CA . HIS A 1 305 ? -18.176 4.437 12.443 1 92.81 305 HIS A CA 1
ATOM 2321 C C . HIS A 1 305 ? -19.603 3.935 12.632 1 92.81 305 HIS A C 1
ATOM 2323 O O . HIS A 1 305 ? -20.536 4.733 12.749 1 92.81 305 HIS A O 1
ATOM 2329 N N . LEU A 1 306 ? -19.718 2.691 12.5 1 89.52 306 LEU A N 1
ATOM 2330 C CA . LEU A 1 306 ? -21.032 2.059 12.557 1 89.52 306 LEU A CA 1
ATOM 2331 C C . LEU A 1 306 ? -21.356 1.605 13.976 1 89.52 306 LEU A C 1
ATOM 2333 O O . LEU A 1 306 ? -20.451 1.325 14.765 1 89.52 306 LEU A O 1
ATOM 2337 N N . MET B 1 1 ? 27.339 -10.163 -7.867 1 90.72 1 MET B N 1
ATOM 2338 C CA . MET B 1 1 ? 26.315 -11.199 -7.77 1 90.72 1 MET B CA 1
ATOM 2339 C C . MET B 1 1 ? 25.062 -10.8 -8.542 1 90.72 1 MET B C 1
ATOM 2341 O O . MET B 1 1 ? 24.438 -9.782 -8.238 1 90.72 1 MET B O 1
ATOM 2345 N N . THR B 1 2 ? 24.793 -11.571 -9.553 1 90.83 2 THR B N 1
ATOM 2346 C CA . THR B 1 2 ? 23.612 -11.341 -10.378 1 90.83 2 THR B CA 1
ATOM 2347 C C . THR B 1 2 ? 22.455 -12.228 -9.926 1 90.83 2 THR B C 1
ATOM 2349 O O . THR B 1 2 ? 22.658 -13.393 -9.578 1 90.83 2 THR B O 1
ATOM 2352 N N . LEU B 1 3 ? 21.243 -11.644 -9.889 1 95.2 3 LEU B N 1
ATOM 2353 C CA . LEU B 1 3 ? 20.077 -12.444 -9.53 1 95.2 3 LEU B CA 1
ATOM 2354 C C . LEU B 1 3 ? 19.917 -13.628 -10.478 1 95.2 3 LEU B C 1
ATOM 2356 O O . LEU B 1 3 ? 20.106 -13.489 -11.689 1 95.2 3 LEU B O 1
ATOM 2360 N N . SER B 1 4 ? 19.49 -14.703 -9.94 1 95.42 4 SER B N 1
ATOM 2361 C CA . SER B 1 4 ? 19.477 -15.977 -10.652 1 95.42 4 SER B CA 1
ATOM 2362 C C . SER B 1 4 ? 18.556 -15.923 -11.866 1 95.42 4 SER B C 1
ATOM 2364 O O . SER B 1 4 ? 18.822 -16.566 -12.883 1 95.42 4 SER B O 1
ATOM 2366 N N . ALA B 1 5 ? 17.467 -15.155 -11.765 1 97.25 5 ALA B N 1
ATOM 2367 C CA . ALA B 1 5 ? 16.535 -15.042 -12.884 1 97.25 5 ALA B CA 1
ATOM 2368 C C . ALA B 1 5 ? 17.252 -14.589 -14.152 1 97.25 5 ALA B C 1
ATOM 2370 O O . ALA B 1 5 ? 16.827 -14.913 -15.263 1 97.25 5 ALA B O 1
ATOM 2371 N N . PHE B 1 6 ? 18.371 -13.915 -13.963 1 97.83 6 PHE B N 1
ATOM 2372 C CA . PHE B 1 6 ? 19.012 -13.287 -15.112 1 97.83 6 PHE B CA 1
ATOM 2373 C C . PHE B 1 6 ? 20.273 -14.045 -15.51 1 97.83 6 PHE B C 1
ATOM 2375 O O . PHE B 1 6 ? 20.978 -13.643 -16.438 1 97.83 6 PHE B O 1
ATOM 2382 N N . THR B 1 7 ? 20.579 -15.093 -14.832 1 97.32 7 THR B N 1
ATOM 2383 C CA . THR B 1 7 ? 21.735 -15.911 -15.181 1 97.32 7 THR B CA 1
ATOM 2384 C C . THR B 1 7 ? 21.308 -17.339 -15.509 1 97.32 7 THR B C 1
ATOM 2386 O O . THR B 1 7 ? 22.076 -18.103 -16.096 1 97.32 7 THR B O 1
ATOM 2389 N N . ALA B 1 8 ? 20.116 -17.662 -15.081 1 97.48 8 ALA B N 1
ATOM 2390 C CA . ALA B 1 8 ? 19.603 -18.999 -15.37 1 97.48 8 ALA B CA 1
ATOM 2391 C C . ALA B 1 8 ? 19.442 -19.212 -16.872 1 97.48 8 ALA B C 1
ATOM 2393 O O . ALA B 1 8 ? 19.183 -18.263 -17.616 1 97.48 8 ALA B O 1
ATOM 2394 N N . PRO B 1 9 ? 19.616 -20.433 -17.287 1 97.51 9 PRO B N 1
ATOM 2395 C CA . PRO B 1 9 ? 19.43 -20.711 -18.713 1 97.51 9 PRO B CA 1
ATOM 2396 C C . PRO B 1 9 ? 17.969 -20.619 -19.146 1 97.51 9 PRO B C 1
ATOM 2398 O O . PRO B 1 9 ? 17.065 -20.793 -18.324 1 97.51 9 PRO B O 1
ATOM 2401 N N . GLY B 1 10 ? 17.788 -20.292 -20.479 1 98.35 10 GLY B N 1
ATOM 2402 C CA . GLY B 1 10 ? 16.449 -20.249 -21.044 1 98.35 10 GLY B CA 1
ATOM 2403 C C . GLY B 1 10 ? 15.951 -18.838 -21.294 1 98.35 10 GLY B C 1
ATOM 2404 O O . GLY B 1 10 ? 16.745 -17.93 -21.55 1 98.35 10 GLY B O 1
ATOM 2405 N N . ARG B 1 11 ? 14.693 -18.701 -21.415 1 98.27 11 ARG B N 1
ATOM 2406 C CA . ARG B 1 11 ? 14.08 -17.396 -21.637 1 98.27 11 ARG B CA 1
ATOM 2407 C C . ARG B 1 11 ? 12.966 -17.135 -20.629 1 98.27 11 ARG B C 1
ATOM 2409 O O . ARG B 1 11 ? 12.576 -18.034 -19.881 1 98.27 11 ARG B O 1
ATOM 2416 N N . PHE B 1 12 ? 12.496 -15.995 -20.552 1 98.85 12 PHE B N 1
ATOM 2417 C CA . PHE B 1 12 ? 11.401 -15.634 -19.66 1 98.85 12 PHE B CA 1
ATOM 2418 C C . PHE B 1 12 ? 10.06 -16.051 -20.252 1 98.85 12 PHE B C 1
ATOM 2420 O O . PHE B 1 12 ? 9.808 -15.841 -21.441 1 98.85 12 PHE B O 1
ATOM 2427 N N . TRP B 1 13 ? 9.259 -16.636 -19.464 1 98.91 13 TRP B N 1
ATOM 2428 C CA . TRP B 1 13 ? 7.874 -16.978 -19.769 1 98.91 13 TRP B CA 1
ATOM 2429 C C . TRP B 1 13 ? 6.912 -16.192 -18.884 1 98.91 13 TRP B C 1
ATOM 2431 O O . TRP B 1 13 ? 7.066 -16.164 -17.66 1 98.91 13 TRP B O 1
ATOM 2441 N N . ARG B 1 14 ? 5.939 -15.552 -19.492 1 98.92 14 ARG B N 1
ATOM 2442 C CA . ARG B 1 14 ? 4.948 -14.745 -18.787 1 98.92 14 ARG B CA 1
ATOM 2443 C C . ARG B 1 14 ? 3.811 -15.614 -18.259 1 98.92 14 ARG B C 1
ATOM 2445 O O . ARG B 1 14 ? 3.164 -16.331 -19.024 1 98.92 14 ARG B O 1
ATOM 2452 N N . GLY B 1 15 ? 3.555 -15.536 -16.952 1 98.93 15 GLY B N 1
ATOM 2453 C CA . GLY B 1 15 ? 2.496 -16.37 -16.408 1 98.93 15 GLY B CA 1
ATOM 2454 C C . GLY B 1 15 ? 1.745 -15.713 -15.265 1 98.93 15 GLY B C 1
ATOM 2455 O O . GLY B 1 15 ? 2.308 -14.894 -14.535 1 98.93 15 GLY B O 1
ATOM 2456 N N . ASN B 1 16 ? 0.492 -16.067 -15.076 1 98.94 16 ASN B N 1
ATOM 2457 C CA . ASN B 1 16 ? -0.296 -15.702 -13.904 1 98.94 16 ASN B CA 1
ATOM 2458 C C . ASN B 1 16 ? -0.5 -16.893 -12.972 1 98.94 16 ASN B C 1
ATOM 2460 O O . ASN B 1 16 ? -0.846 -17.987 -13.422 1 98.94 16 ASN B O 1
ATOM 2464 N N . LEU B 1 17 ? -0.362 -16.622 -11.671 1 98.95 17 LEU B N 1
ATOM 2465 C CA . LEU B 1 17 ? -0.342 -17.726 -10.718 1 98.95 17 LEU B CA 1
ATOM 2466 C C . LEU B 1 17 ? -1.617 -17.745 -9.882 1 98.95 17 LEU B C 1
ATOM 2468 O O . LEU B 1 17 ? -1.827 -18.66 -9.082 1 98.95 17 LEU B O 1
ATOM 2472 N N . HIS B 1 18 ? -2.515 -16.765 -9.948 1 98.96 18 HIS B N 1
ATOM 2473 C CA . HIS B 1 18 ? -3.681 -16.627 -9.084 1 98.96 18 HIS B CA 1
ATOM 2474 C C . HIS B 1 18 ? -4.916 -16.227 -9.884 1 98.96 18 HIS B C 1
ATOM 2476 O O . HIS B 1 18 ? -5.068 -15.061 -10.257 1 98.96 18 HIS B O 1
ATOM 2482 N N . THR B 1 19 ? -5.809 -17.126 -10.145 1 98.83 19 THR B N 1
ATOM 2483 C CA . THR B 1 19 ? -6.98 -16.891 -10.982 1 98.83 19 THR B CA 1
ATOM 2484 C C . THR B 1 19 ? -8.074 -17.913 -10.682 1 98.83 19 THR B C 1
ATOM 2486 O O . THR B 1 19 ? -7.783 -19.042 -10.282 1 98.83 19 THR B O 1
ATOM 2489 N N . HIS B 1 20 ? -9.293 -17.503 -10.876 1 98.88 20 HIS B N 1
ATOM 2490 C CA . HIS B 1 20 ? -10.428 -18.351 -10.529 1 98.88 20 HIS B CA 1
ATOM 2491 C C . HIS B 1 20 ? -11.302 -18.627 -11.748 1 98.88 20 HIS B C 1
ATOM 2493 O O . HIS B 1 20 ? -11.322 -17.837 -12.694 1 98.88 20 HIS B O 1
ATOM 2499 N N . SER B 1 21 ? -12.003 -19.708 -11.702 1 98.83 21 SER B N 1
ATOM 2500 C CA . SER B 1 21 ? -12.982 -20.117 -12.703 1 98.83 21 SER B CA 1
ATOM 2501 C C . SER B 1 21 ? -14.303 -20.516 -12.054 1 98.83 21 SER B C 1
ATOM 2503 O O . SER B 1 21 ? -14.486 -20.341 -10.848 1 98.83 21 SER B O 1
ATOM 2505 N N . THR B 1 22 ? -15.258 -21.033 -12.876 1 98.73 22 THR B N 1
ATOM 2506 C CA . THR B 1 22 ? -16.571 -21.457 -12.403 1 98.73 22 THR B CA 1
ATOM 2507 C C . THR B 1 22 ? -16.454 -22.693 -11.516 1 98.73 22 THR B C 1
ATOM 2509 O O . THR B 1 22 ? -17.439 -23.129 -10.916 1 98.73 22 THR B O 1
ATOM 2512 N N . ARG B 1 23 ? -15.305 -23.273 -11.413 1 98.7 23 ARG B N 1
ATOM 2513 C CA . ARG B 1 23 ? -15.115 -24.381 -10.483 1 98.7 23 ARG B CA 1
ATOM 2514 C C . ARG B 1 23 ? -15.202 -23.904 -9.037 1 98.7 23 ARG B C 1
ATOM 2516 O O . ARG B 1 23 ? -15.351 -24.713 -8.118 1 98.7 23 ARG B O 1
ATOM 2523 N N . SER B 1 24 ? -15.092 -22.661 -8.793 1 98.44 24 SER B N 1
ATOM 2524 C CA . SER B 1 24 ? -15.464 -22.024 -7.534 1 98.44 24 SER B CA 1
ATOM 2525 C C . SER B 1 24 ? -16.313 -20.78 -7.772 1 98.44 24 SER B C 1
ATOM 2527 O O . SER B 1 24 ? -17.471 -20.881 -8.183 1 98.44 24 SER B O 1
ATOM 2529 N N . ASP B 1 25 ? -15.666 -19.523 -7.57 1 98 25 ASP B N 1
ATOM 2530 C CA . ASP B 1 25 ? -16.531 -18.349 -7.623 1 98 25 ASP B CA 1
ATOM 2531 C C . ASP B 1 25 ? -16.138 -17.428 -8.776 1 98 25 ASP B C 1
ATOM 2533 O O . ASP B 1 25 ? -16.53 -16.26 -8.806 1 98 25 ASP B O 1
ATOM 2537 N N . GLY B 1 26 ? -15.394 -17.852 -9.736 1 98.41 26 GLY B N 1
ATOM 2538 C CA . GLY B 1 26 ? -15.137 -17.109 -10.959 1 98.41 26 GLY B CA 1
ATOM 2539 C C . GLY B 1 26 ? -16.298 -17.146 -11.935 1 98.41 26 GLY B C 1
ATOM 2540 O O . GLY B 1 26 ? -17.157 -18.026 -11.854 1 98.41 26 GLY B O 1
ATOM 2541 N N . CYS B 1 27 ? -16.258 -16.315 -12.912 1 98.27 27 CYS B N 1
ATOM 2542 C CA . CYS B 1 27 ? -17.406 -16.143 -13.794 1 98.27 27 CYS B CA 1
ATOM 2543 C C . CYS B 1 27 ? -17.219 -16.918 -15.092 1 98.27 27 CYS B C 1
AT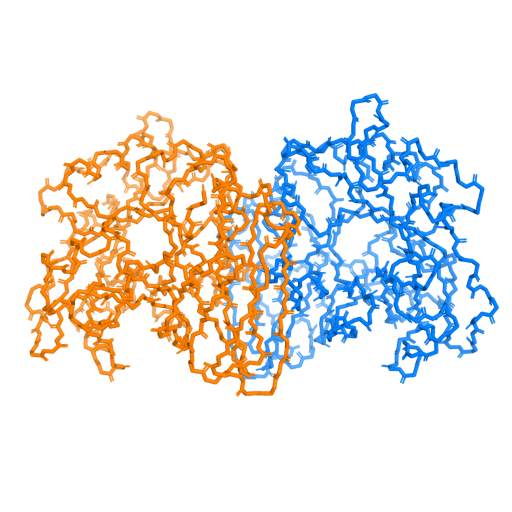OM 2545 O O . CYS B 1 27 ? -18.174 -17.119 -15.844 1 98.27 27 CYS B O 1
ATOM 2547 N N . LEU B 1 28 ? -16.055 -17.371 -15.387 1 98.78 28 LEU B N 1
ATOM 2548 C CA . LEU B 1 28 ? -15.77 -18.048 -16.648 1 98.78 28 LEU B CA 1
ATOM 2549 C C . LEU B 1 28 ? -15.378 -19.502 -16.408 1 98.78 28 LEU B C 1
ATOM 2551 O O . LEU B 1 28 ? -14.722 -19.816 -15.413 1 98.78 28 LEU B O 1
ATOM 2555 N N . GLU B 1 29 ? -15.681 -20.331 -17.337 1 98.78 29 GLU B N 1
ATOM 2556 C CA . GLU B 1 29 ? -15.251 -21.725 -17.297 1 98.78 29 GLU B CA 1
ATOM 2557 C C . GLU B 1 29 ? -13.739 -21.842 -17.468 1 98.78 29 GLU B C 1
ATOM 2559 O O . GLU B 1 29 ? -13.115 -20.994 -18.111 1 98.78 29 GLU B O 1
ATOM 2564 N N . PRO B 1 30 ? -13.165 -22.933 -16.936 1 98.75 30 PRO B N 1
ATOM 2565 C CA . PRO B 1 30 ? -11.713 -23.101 -17.028 1 98.75 30 PRO B CA 1
ATOM 2566 C C . PRO B 1 30 ? -11.19 -22.951 -18.455 1 98.75 30 PRO B C 1
ATOM 2568 O O . PRO B 1 30 ? -10.186 -22.271 -18.68 1 98.75 30 PRO B O 1
ATOM 2571 N N . ALA B 1 31 ? -11.869 -23.518 -19.385 1 98.71 31 ALA B N 1
ATOM 2572 C CA . ALA B 1 31 ? -11.423 -23.458 -20.774 1 98.71 31 ALA B CA 1
ATOM 2573 C C . ALA B 1 31 ? -11.355 -22.015 -21.266 1 98.71 31 ALA B C 1
ATOM 2575 O O . ALA B 1 31 ? -10.411 -21.633 -21.962 1 98.71 31 ALA B O 1
ATOM 2576 N N . GLU B 1 32 ? -12.386 -21.266 -20.903 1 98.78 32 GLU B N 1
ATOM 2577 C CA . GLU B 1 32 ? -12.461 -19.879 -21.352 1 98.78 32 GLU B CA 1
ATOM 2578 C C . GLU B 1 32 ? -11.409 -19.017 -20.658 1 98.78 32 GLU B C 1
ATOM 2580 O O . GLU B 1 32 ? -10.832 -18.118 -21.273 1 98.78 32 GLU B O 1
ATOM 2585 N N . VAL B 1 33 ? -11.163 -19.238 -19.393 1 98.87 33 VAL B N 1
ATOM 2586 C CA . VAL B 1 33 ? -10.107 -18.522 -18.685 1 98.87 33 VAL B CA 1
ATOM 2587 C C . VAL B 1 33 ? -8.765 -18.77 -19.369 1 98.87 33 VAL B C 1
ATOM 2589 O O . VAL B 1 33 ? -8.035 -17.825 -19.68 1 98.87 33 VAL B O 1
ATOM 2592 N N . CYS B 1 34 ? -8.433 -20.023 -19.645 1 98.79 34 CYS B N 1
ATOM 2593 C CA . CYS B 1 34 ? -7.173 -20.382 -20.285 1 98.79 34 CYS B CA 1
ATOM 2594 C C . CYS B 1 34 ? -7.051 -19.728 -21.656 1 98.79 34 CYS B C 1
ATOM 2596 O O . CYS B 1 34 ? -5.995 -19.196 -22.003 1 98.79 34 CYS B O 1
ATOM 2598 N N . ARG B 1 35 ? -8.131 -19.777 -22.408 1 98.55 35 ARG B N 1
ATOM 2599 C CA . ARG B 1 35 ? -8.122 -19.184 -23.741 1 98.55 35 ARG B CA 1
ATOM 2600 C C . ARG B 1 35 ? -7.815 -17.692 -23.674 1 98.55 35 ARG B C 1
ATOM 2602 O O . ARG B 1 35 ? -7.01 -17.182 -24.457 1 98.55 35 ARG B O 1
ATOM 2609 N N . ARG B 1 36 ? -8.442 -16.966 -22.795 1 98.68 36 ARG B N 1
ATOM 2610 C CA . ARG B 1 36 ? -8.277 -15.52 -22.699 1 98.68 36 ARG B CA 1
ATOM 2611 C C . ARG B 1 36 ? -6.845 -15.156 -22.32 1 98.68 36 ARG B C 1
ATOM 2613 O O . ARG B 1 36 ? -6.261 -14.234 -22.892 1 98.68 36 ARG B O 1
ATOM 2620 N N . TYR B 1 37 ? -6.326 -15.838 -21.364 1 98.81 37 TYR B N 1
ATOM 2621 C CA . TYR B 1 37 ? -4.949 -15.552 -20.978 1 98.81 37 TYR B CA 1
ATOM 2622 C C . TYR B 1 37 ? -3.987 -15.867 -22.117 1 98.81 37 TYR B C 1
ATOM 2624 O O . TYR B 1 37 ? -3.066 -15.094 -22.393 1 98.81 37 TYR B O 1
ATOM 2632 N N . ARG B 1 38 ? -4.167 -17.011 -22.76 1 98.73 38 ARG B N 1
ATOM 2633 C CA . ARG B 1 38 ? -3.348 -17.345 -23.921 1 98.73 38 ARG B CA 1
ATOM 2634 C C . ARG B 1 38 ? -3.415 -16.243 -24.974 1 98.73 38 ARG B C 1
ATOM 2636 O O . ARG B 1 38 ? -2.384 -15.801 -25.484 1 98.73 38 ARG B O 1
ATOM 2643 N N . ASP B 1 39 ? -4.583 -15.778 -25.247 1 98.41 39 ASP B N 1
ATOM 2644 C CA . ASP B 1 39 ? -4.799 -14.797 -26.307 1 98.41 39 ASP B CA 1
ATOM 2645 C C . ASP B 1 39 ? -4.232 -13.434 -25.918 1 98.41 39 ASP B C 1
ATOM 2647 O O . ASP B 1 39 ? -3.955 -12.601 -26.784 1 98.41 39 ASP B O 1
ATOM 2651 N N . GLU B 1 40 ? -4.134 -13.175 -24.648 1 98.36 40 GLU B N 1
ATOM 2652 C CA . GLU B 1 40 ? -3.561 -11.923 -24.164 1 98.36 40 GLU B CA 1
ATOM 2653 C C . GLU B 1 40 ? -2.039 -12.004 -24.089 1 98.36 40 GLU B C 1
ATOM 2655 O O . GLU B 1 40 ? -1.386 -11.073 -23.613 1 98.36 40 GLU B O 1
ATOM 2660 N N . GLY B 1 41 ? -1.435 -13.122 -24.429 1 98.34 41 GLY B N 1
ATOM 2661 C CA . GLY B 1 41 ? 0.008 -13.211 -24.588 1 98.34 41 GLY B CA 1
ATOM 2662 C C . GLY B 1 41 ? 0.696 -13.891 -23.419 1 98.34 41 GLY B C 1
ATOM 2663 O O . GLY B 1 41 ? 1.923 -13.852 -23.305 1 98.34 41 GLY B O 1
ATOM 2664 N N . TYR B 1 42 ? -0.051 -14.473 -22.546 1 98.86 42 TYR B N 1
ATOM 2665 C CA . TYR B 1 42 ? 0.556 -15.258 -21.477 1 98.86 42 TYR B CA 1
ATOM 2666 C C . TYR B 1 42 ? 1.062 -16.596 -22.003 1 98.86 42 TYR B C 1
ATOM 2668 O O . TYR B 1 42 ? 0.445 -17.197 -22.885 1 98.86 42 TYR B O 1
ATOM 2676 N N . ASP B 1 43 ? 2.172 -17.03 -21.426 1 98.93 43 ASP B N 1
ATOM 2677 C CA . ASP B 1 43 ? 2.765 -18.308 -21.808 1 98.93 43 ASP B CA 1
ATOM 2678 C C . ASP B 1 43 ? 2.246 -19.441 -20.926 1 98.93 43 ASP B C 1
ATOM 2680 O O . ASP B 1 43 ? 2.275 -20.607 -21.323 1 98.93 43 ASP B O 1
ATOM 2684 N N . PHE B 1 44 ? 1.812 -19.14 -19.698 1 98.94 44 PHE B N 1
ATOM 2685 C CA . PHE B 1 44 ? 1.259 -20.173 -18.83 1 98.94 44 PHE B CA 1
ATOM 2686 C C . PHE B 1 44 ? 0.318 -19.565 -17.797 1 98.94 44 PHE B C 1
ATOM 2688 O O . PHE B 1 44 ? 0.301 -18.347 -17.606 1 98.94 44 PHE B O 1
ATOM 2695 N N . LEU B 1 45 ? -0.468 -20.453 -17.205 1 98.86 45 LEU B N 1
ATOM 2696 C CA . LEU B 1 45 ? -1.472 -20.056 -16.224 1 98.86 45 LEU B CA 1
ATOM 2697 C C . LEU B 1 45 ? -1.639 -21.128 -15.152 1 98.86 45 LEU B C 1
ATOM 2699 O O . LEU B 1 45 ? -1.593 -22.323 -15.452 1 98.86 45 LEU B O 1
ATOM 2703 N N . ALA B 1 46 ? -1.781 -20.68 -13.93 1 98.78 46 ALA B N 1
ATOM 2704 C CA . ALA B 1 46 ? -2.29 -21.567 -12.887 1 98.78 46 ALA B CA 1
ATOM 2705 C C . ALA B 1 46 ? -3.724 -21.204 -12.511 1 98.78 46 ALA B C 1
ATOM 2707 O O . ALA B 1 46 ? -3.996 -20.076 -12.095 1 98.78 46 ALA B O 1
ATOM 2708 N N . LEU B 1 47 ? -4.649 -22.1 -12.734 1 98.31 47 LEU B N 1
ATOM 2709 C CA . LEU B 1 47 ? -5.974 -21.94 -12.146 1 98.31 47 LEU B CA 1
ATOM 2710 C C . LEU B 1 47 ? -5.968 -22.342 -10.675 1 98.31 47 LEU B C 1
ATOM 2712 O O . LEU B 1 47 ? -5.602 -23.47 -10.337 1 98.31 47 LEU B O 1
ATOM 2716 N N . THR B 1 48 ? -6.323 -21.419 -9.841 1 98.84 48 THR B N 1
ATOM 2717 C CA . THR B 1 48 ? -6.211 -21.616 -8.4 1 98.84 48 THR B CA 1
ATOM 2718 C C . THR B 1 48 ? -7.555 -21.382 -7.716 1 98.84 48 THR B C 1
ATOM 2720 O O . THR B 1 48 ? -7.638 -20.635 -6.738 1 98.84 48 THR B O 1
ATOM 2723 N N . ASP B 1 49 ? -8.57 -22.081 -8.206 1 98.85 49 ASP B N 1
ATOM 2724 C CA . ASP B 1 49 ? -9.903 -21.996 -7.618 1 98.85 49 ASP B CA 1
ATOM 2725 C C . ASP B 1 49 ? -9.857 -22.249 -6.113 1 98.85 49 ASP B C 1
ATOM 2727 O O . ASP B 1 49 ? -8.935 -22.897 -5.615 1 98.85 49 ASP B O 1
ATOM 2731 N N . HIS B 1 50 ? -10.898 -21.738 -5.415 1 98.81 50 HIS B N 1
ATOM 2732 C CA . HIS B 1 50 ? -10.954 -21.867 -3.963 1 98.81 50 HIS B CA 1
ATOM 2733 C C . HIS B 1 50 ? -11.095 -23.327 -3.545 1 98.81 50 HIS B C 1
ATOM 2735 O O . HIS B 1 50 ? -12.078 -23.984 -3.893 1 98.81 50 HIS B O 1
ATOM 2741 N N . PHE B 1 51 ? -10.136 -23.743 -2.787 1 98.63 51 PHE B N 1
ATOM 2742 C CA . PHE B 1 51 ? -10.097 -25.11 -2.282 1 98.63 51 PHE B CA 1
ATOM 2743 C C . PHE B 1 51 ? -10.907 -25.235 -0.996 1 98.63 51 PHE B C 1
ATOM 2745 O O . PHE B 1 51 ? -10.34 -25.382 0.089 1 98.63 51 PHE B O 1
ATOM 2752 N N . VAL B 1 52 ? -12.184 -25.233 -1.124 1 97.94 52 VAL B N 1
ATOM 2753 C CA . VAL B 1 52 ? -13.115 -25.236 -0 1 97.94 52 VAL B CA 1
ATOM 2754 C C . VAL B 1 52 ? -14.265 -26.2 -0.283 1 97.94 52 VAL B C 1
ATOM 2756 O O . VAL B 1 52 ? -14.57 -26.488 -1.443 1 97.94 52 VAL B O 1
ATOM 2759 N N . GLY B 1 53 ? -14.928 -26.645 0.765 1 97.68 53 GLY B N 1
ATOM 2760 C CA . GLY B 1 53 ? -15.931 -27.694 0.67 1 97.68 53 GLY B CA 1
ATOM 2761 C C . GLY B 1 53 ? -17.129 -27.3 -0.174 1 97.68 53 GLY B C 1
ATOM 2762 O O . GLY B 1 53 ? -17.683 -28.128 -0.9 1 97.68 53 GLY B O 1
ATOM 2763 N N . ARG B 1 54 ? -17.519 -26.119 -0.081 1 97.59 54 ARG B N 1
ATOM 2764 C CA . ARG B 1 54 ? -18.685 -25.615 -0.799 1 97.59 54 ARG B CA 1
ATOM 2765 C C . ARG B 1 54 ? -18.562 -25.876 -2.296 1 97.59 54 ARG B C 1
ATOM 2767 O O . ARG B 1 54 ? -19.568 -26.057 -2.985 1 97.59 54 ARG B O 1
ATOM 2774 N N . TYR B 1 55 ? -17.329 -25.989 -2.755 1 98.33 55 TYR B N 1
ATOM 2775 C CA . TYR B 1 55 ? -17.106 -26.174 -4.185 1 98.33 55 TYR B CA 1
ATOM 2776 C C . TYR B 1 55 ? -16.497 -27.542 -4.469 1 98.33 55 TYR B C 1
ATOM 2778 O O . TYR B 1 55 ? -16.003 -27.791 -5.572 1 98.33 55 TYR B O 1
ATOM 2786 N N . GLY B 1 56 ? -16.379 -28.385 -3.484 1 97.78 56 GLY B N 1
ATOM 2787 C CA . GLY B 1 56 ? -15.868 -29.736 -3.65 1 97.78 56 GLY B CA 1
ATOM 2788 C C . GLY B 1 56 ? -14.353 -29.802 -3.685 1 97.78 56 GLY B C 1
ATOM 2789 O O . GLY B 1 56 ? -13.779 -30.713 -4.286 1 97.78 56 GLY B O 1
ATOM 2790 N N . TYR B 1 57 ? -13.679 -28.781 -3.183 1 98.06 57 TYR B N 1
ATOM 2791 C CA . TYR B 1 57 ? -12.226 -28.7 -3.082 1 98.06 57 TYR B CA 1
ATOM 2792 C C . TYR B 1 57 ? -11.572 -28.926 -4.439 1 98.06 57 TYR B C 1
ATOM 2794 O O . TYR B 1 57 ? -10.708 -29.795 -4.582 1 98.06 57 TYR B O 1
ATOM 2802 N N . PRO B 1 58 ? -11.776 -28.125 -5.352 1 97.73 58 PRO B N 1
ATOM 2803 C CA . PRO B 1 58 ? -11.313 -28.382 -6.718 1 97.73 58 PRO B CA 1
ATOM 2804 C C . PRO B 1 58 ? -9.813 -28.147 -6.885 1 97.73 58 PRO B C 1
ATOM 2806 O O . PRO B 1 58 ? -9.279 -27.158 -6.376 1 97.73 58 PRO B O 1
ATOM 2809 N N . ILE B 1 59 ? -9.125 -29.011 -7.504 1 98.4 59 ILE B N 1
ATOM 2810 C CA . ILE B 1 59 ? -7.9 -28.827 -8.275 1 98.4 59 ILE B CA 1
ATOM 2811 C C . ILE B 1 59 ? -8.179 -29.086 -9.754 1 98.4 59 ILE B C 1
ATOM 2813 O O . ILE B 1 59 ? -8.202 -30.238 -10.196 1 98.4 59 ILE B O 1
ATOM 2817 N N . THR B 1 60 ? -8.395 -28.06 -10.462 1 97.74 60 THR B N 1
ATOM 2818 C CA . THR B 1 60 ? -8.939 -28.146 -11.813 1 97.74 60 THR B CA 1
ATOM 2819 C C . THR B 1 60 ? -7.92 -28.761 -12.768 1 97.74 60 THR B C 1
ATOM 2821 O O . THR B 1 60 ? -6.774 -28.31 -12.836 1 97.74 60 THR B O 1
ATOM 2824 N N . ASP B 1 61 ? -8.31 -29.816 -13.429 1 97.72 61 ASP B N 1
ATOM 2825 C CA . ASP B 1 61 ? -7.466 -30.379 -14.479 1 97.72 61 ASP B CA 1
ATOM 2826 C C . ASP B 1 61 ? -7.46 -29.485 -15.717 1 97.72 61 ASP B C 1
ATOM 2828 O O . ASP B 1 61 ? -8.428 -29.464 -16.479 1 97.72 61 ASP B O 1
ATOM 2832 N N . THR B 1 62 ? -6.411 -28.822 -15.924 1 97.85 62 THR B N 1
ATOM 2833 C CA . THR B 1 62 ? -6.325 -27.881 -17.035 1 97.85 62 THR B CA 1
ATOM 2834 C C . THR B 1 62 ? -5.482 -28.458 -18.169 1 97.85 62 THR B C 1
ATOM 2836 O O . THR B 1 62 ? -5.223 -27.779 -19.165 1 97.85 62 THR B O 1
ATOM 2839 N N . ARG B 1 63 ? -5.001 -29.674 -18.132 1 97.99 63 ARG B N 1
ATOM 2840 C CA . ARG B 1 63 ? -4.152 -30.3 -19.14 1 97.99 63 ARG B CA 1
ATOM 2841 C C . ARG B 1 63 ? -4.821 -30.278 -20.51 1 97.99 63 ARG B C 1
ATOM 2843 O O . ARG B 1 63 ? -4.162 -30.042 -21.525 1 97.99 63 ARG B O 1
ATOM 2850 N N . PRO B 1 64 ? -6.1 -30.429 -20.477 1 98.19 64 PRO B N 1
ATOM 2851 C CA . PRO B 1 64 ? -6.756 -30.428 -21.787 1 98.19 64 PRO B CA 1
ATOM 2852 C C . PRO B 1 64 ? -6.729 -29.057 -22.459 1 98.19 64 PRO B C 1
ATOM 2854 O O . PRO B 1 64 ? -7.047 -28.941 -23.646 1 98.19 64 PRO B O 1
ATOM 2857 N N . PHE B 1 65 ? -6.429 -28.046 -21.751 1 98.19 65 PHE B N 1
ATOM 2858 C CA . PHE B 1 65 ? -6.5 -26.692 -22.287 1 98.19 65 PHE B CA 1
ATOM 2859 C C . PHE B 1 65 ? -5.117 -26.196 -22.69 1 98.19 65 PHE B C 1
ATOM 2861 O O . PHE B 1 65 ? -4.966 -25.059 -23.141 1 98.19 65 PHE B O 1
ATOM 2868 N N . ARG B 1 66 ? -4.127 -26.997 -22.503 1 98.19 66 ARG B N 1
ATOM 2869 C CA . ARG B 1 66 ? -2.786 -26.669 -22.974 1 98.19 66 ARG B CA 1
ATOM 2870 C C . ARG B 1 66 ? -2.734 -26.631 -24.498 1 98.19 66 ARG B C 1
ATOM 2872 O O . ARG B 1 66 ? -3.512 -27.313 -25.168 1 98.19 66 ARG B O 1
ATOM 2879 N N . ALA B 1 67 ? -1.851 -25.796 -25.001 1 96.55 67 ALA B N 1
ATOM 2880 C CA . ALA B 1 67 ? -1.641 -25.618 -26.435 1 96.55 67 ALA B CA 1
ATOM 2881 C C . ALA B 1 67 ? -0.188 -25.261 -26.737 1 96.55 67 ALA B C 1
ATOM 2883 O O . ALA B 1 67 ? 0.595 -24.994 -25.822 1 96.55 67 ALA B O 1
ATOM 2884 N N . PRO B 1 68 ? 0.144 -25.405 -28.022 1 94.15 68 PRO B N 1
ATOM 2885 C CA . PRO B 1 68 ? 1.502 -24.962 -28.346 1 94.15 68 PRO B CA 1
ATOM 2886 C C . PRO B 1 68 ? 1.794 -23.545 -27.857 1 94.15 68 PRO B C 1
ATOM 2888 O O . PRO B 1 68 ? 1.041 -22.616 -28.161 1 94.15 68 PRO B O 1
ATOM 2891 N N . GLY B 1 69 ? 2.73 -23.451 -27.084 1 95.45 69 GLY B N 1
ATOM 2892 C CA . GLY B 1 69 ? 3.146 -22.147 -26.592 1 95.45 69 GLY B CA 1
ATOM 2893 C C . GLY B 1 69 ? 2.413 -21.722 -25.334 1 95.45 69 GLY B C 1
ATOM 2894 O O . GLY B 1 69 ? 2.603 -20.606 -24.846 1 95.45 69 GLY B O 1
ATOM 2895 N N . PHE B 1 70 ? 1.519 -22.544 -24.855 1 98.7 70 PHE B N 1
ATOM 2896 C CA . PHE B 1 70 ? 0.756 -22.23 -23.653 1 98.7 70 PHE B CA 1
ATOM 2897 C C . PHE B 1 70 ? 0.589 -23.468 -22.779 1 98.7 70 PHE B C 1
ATOM 2899 O O . PHE B 1 70 ? 0.039 -24.478 -23.223 1 98.7 70 PHE B O 1
ATOM 2906 N N . THR B 1 71 ? 1.066 -23.366 -21.546 1 98.71 71 THR B N 1
ATOM 2907 C CA . THR B 1 71 ? 0.894 -24.487 -20.629 1 98.71 71 THR B CA 1
ATOM 2908 C C . THR B 1 71 ? 0.172 -24.043 -19.36 1 98.71 71 THR B C 1
ATOM 2910 O O . THR B 1 71 ? -0.243 -22.887 -19.248 1 98.71 71 THR B O 1
ATOM 2913 N N . THR B 1 72 ? -0.13 -24.965 -18.528 1 98.77 72 THR B N 1
ATOM 2914 C CA . THR B 1 72 ? -0.847 -24.693 -17.287 1 98.77 72 THR B CA 1
ATOM 2915 C C . THR B 1 72 ? -0.208 -25.44 -16.12 1 98.77 72 THR B C 1
ATOM 2917 O O . THR B 1 72 ? 0.435 -26.473 -16.314 1 98.77 72 THR B O 1
ATOM 2920 N N . LEU B 1 73 ? -0.305 -24.875 -14.987 1 98.53 73 LEU B N 1
ATOM 2921 C CA . LEU B 1 73 ? 0.099 -25.502 -13.733 1 98.53 73 LEU B CA 1
ATOM 2922 C C . LEU B 1 73 ? -1.112 -25.78 -12.849 1 98.53 73 LEU B C 1
ATOM 2924 O O . LEU B 1 73 ? -1.998 -24.933 -12.717 1 98.53 73 LEU B O 1
ATOM 2928 N N . PRO B 1 74 ? -1.184 -27.019 -12.31 1 97.63 74 PRO B N 1
ATOM 2929 C CA . PRO B 1 74 ? -2.242 -27.231 -11.32 1 97.63 74 PRO B CA 1
ATOM 2930 C C . PRO B 1 74 ? -2.042 -26.397 -10.056 1 97.63 74 PRO B C 1
ATOM 2932 O O . PRO B 1 74 ? -0.905 -26.157 -9.644 1 97.63 74 PRO B O 1
ATOM 2935 N N . GLY B 1 75 ? -3.062 -25.953 -9.45 1 98.05 75 GLY B N 1
ATOM 2936 C CA . GLY B 1 75 ? -2.962 -25.171 -8.229 1 98.05 75 GLY B CA 1
ATOM 2937 C C . GLY B 1 75 ? -4.299 -24.961 -7.543 1 98.05 75 GLY B C 1
ATOM 2938 O O . GLY B 1 75 ? -5.325 -25.467 -8.003 1 98.05 75 GLY B O 1
ATOM 2939 N N . ALA B 1 76 ? -4.272 -24.344 -6.402 1 98.84 76 ALA B N 1
ATOM 2940 C CA . ALA B 1 76 ? -5.447 -24 -5.607 1 98.84 76 ALA B CA 1
ATOM 2941 C C . ALA B 1 76 ? -5.152 -22.833 -4.669 1 98.84 76 ALA B C 1
ATOM 2943 O O . ALA B 1 76 ? -3.996 -22.588 -4.317 1 98.84 76 ALA B O 1
ATOM 2944 N N . GLU B 1 77 ? -6.138 -22.129 -4.393 1 98.88 77 GLU B N 1
ATOM 2945 C CA . GLU B 1 77 ? -6.085 -21.263 -3.219 1 98.88 77 GLU B CA 1
ATOM 2946 C C . GLU B 1 77 ? -6.622 -21.978 -1.982 1 98.88 77 GLU B C 1
ATOM 2948 O O . GLU B 1 77 ? -7.826 -22.22 -1.872 1 98.88 77 GLU B O 1
ATOM 2953 N N . LEU B 1 78 ? -5.773 -22.239 -1.096 1 98.77 78 LEU B N 1
ATOM 2954 C CA . LEU B 1 78 ? -6.086 -23.028 0.091 1 98.77 78 LEU B CA 1
ATOM 2955 C C . LEU B 1 78 ? -6.67 -22.147 1.19 1 98.77 78 LEU B C 1
ATOM 2957 O O . LEU B 1 78 ? -6.262 -20.994 1.35 1 98.77 78 LEU B O 1
ATOM 2961 N N . HIS B 1 79 ? -7.595 -22.71 1.907 1 98.19 79 HIS B N 1
ATOM 2962 C CA . HIS B 1 79 ? -8.22 -22.016 3.028 1 98.19 79 HIS B CA 1
ATOM 2963 C C . HIS B 1 79 ? -8.081 -22.816 4.318 1 98.19 79 HIS B C 1
ATOM 2965 O O . HIS B 1 79 ? -8.063 -24.049 4.291 1 98.19 79 HIS B O 1
ATOM 2971 N N . SER B 1 80 ? -7.993 -22.149 5.371 1 96.01 80 SER B N 1
ATOM 2972 C CA . SER B 1 80 ? -7.848 -22.801 6.669 1 96.01 80 SER B CA 1
ATOM 2973 C C . SER B 1 80 ? -8.453 -21.954 7.784 1 96.01 80 SER B C 1
ATOM 2975 O O . SER B 1 80 ? -9.188 -21.002 7.518 1 96.01 80 SER B O 1
ATOM 2977 N N . GLY B 1 81 ? -8.212 -22.436 9.086 1 95.88 81 GLY B N 1
ATOM 2978 C CA . GLY B 1 81 ? -8.764 -21.808 10.275 1 95.88 81 GLY B CA 1
ATOM 2979 C C . GLY B 1 81 ? -8.457 -20.325 10.363 1 95.88 81 GLY B C 1
ATOM 2980 O O . GLY B 1 81 ? -7.971 -19.727 9.401 1 95.88 81 GLY B O 1
ATOM 2981 N N . PRO B 1 82 ? -8.8 -19.697 11.442 1 96.21 82 PRO B N 1
ATOM 2982 C CA . PRO B 1 82 ? -8.777 -18.237 11.554 1 96.21 82 PRO B CA 1
ATOM 2983 C C . PRO B 1 82 ? -7.362 -17.677 11.685 1 96.21 82 PRO B C 1
ATOM 2985 O O . PRO B 1 82 ? -6.512 -18.286 12.34 1 96.21 82 PRO B O 1
ATOM 2988 N N . MET B 1 83 ? -7.198 -16.512 11.008 1 96.21 83 MET B N 1
ATOM 2989 C CA . MET B 1 83 ? -6.074 -15.633 11.316 1 96.21 83 MET B CA 1
ATOM 2990 C C . MET B 1 83 ? -6.308 -14.89 12.628 1 96.21 83 MET B C 1
ATOM 2992 O O . MET B 1 83 ? -7.325 -15.1 13.292 1 96.21 83 MET B O 1
ATOM 2996 N N . GLU B 1 84 ? -5.387 -14.022 12.988 1 93.46 84 GLU B N 1
ATOM 2997 C CA . GLU B 1 84 ? -5.512 -13.254 14.224 1 93.46 84 GLU B CA 1
ATOM 2998 C C . GLU B 1 84 ? -6.742 -12.351 14.189 1 93.46 84 GLU B C 1
ATOM 3000 O O . GLU B 1 84 ? -7.379 -12.122 15.219 1 93.46 84 GLU B O 1
ATOM 3005 N N . ASN B 1 85 ? -7.054 -11.88 13.05 1 91.43 85 ASN B N 1
ATOM 3006 C CA . ASN B 1 85 ? -8.163 -10.938 12.947 1 91.43 85 ASN B CA 1
ATOM 3007 C C . ASN B 1 85 ? -9.5 -11.66 12.802 1 91.43 85 ASN B C 1
ATOM 3009 O O . ASN B 1 85 ? -10.535 -11.023 12.599 1 91.43 85 ASN B O 1
ATOM 3013 N N . GLY B 1 86 ? -9.463 -12.962 12.786 1 91.54 86 GLY B N 1
ATOM 3014 C CA . GLY B 1 86 ? -10.679 -13.759 12.744 1 91.54 86 GLY B CA 1
ATOM 3015 C C . GLY B 1 86 ? -11.06 -14.192 11.341 1 91.54 86 GLY B C 1
ATOM 3016 O O . GLY B 1 86 ? -11.938 -15.039 11.164 1 91.54 86 GLY B O 1
ATOM 3017 N N . GLU B 1 87 ? -10.411 -13.673 10.369 1 93.81 87 GLU B N 1
ATOM 3018 C CA . GLU B 1 87 ? -10.704 -14.037 8.986 1 93.81 87 GLU B CA 1
ATOM 3019 C C . GLU B 1 87 ? -10.095 -15.39 8.63 1 93.81 87 GLU B C 1
ATOM 3021 O O . GLU B 1 87 ? -9.151 -15.842 9.282 1 93.81 87 GLU B O 1
ATOM 3026 N N . LEU B 1 88 ? -10.659 -15.957 7.597 1 96 88 LEU B N 1
ATOM 3027 C CA . LEU B 1 88 ? -10.171 -17.22 7.052 1 96 88 LEU B CA 1
ATOM 3028 C C . LEU B 1 88 ? -8.822 -17.03 6.367 1 96 88 LEU B C 1
ATOM 3030 O O . LEU B 1 88 ? -8.62 -16.053 5.643 1 96 88 LEU B O 1
ATOM 3034 N N . TRP B 1 89 ? -7.892 -17.995 6.587 1 97.42 89 TRP B N 1
ATOM 3035 C CA . TRP B 1 89 ? -6.63 -17.991 5.856 1 97.42 89 TRP B CA 1
ATOM 3036 C C . TRP B 1 89 ? -6.864 -18.199 4.364 1 97.42 89 TRP B C 1
ATOM 3038 O O . TRP B 1 89 ? -7.695 -19.02 3.968 1 97.42 89 TRP B O 1
ATOM 3048 N N . HIS B 1 90 ? -6.173 -17.453 3.563 1 98.21 90 HIS B N 1
ATOM 3049 C CA . HIS B 1 90 ? -5.98 -17.698 2.138 1 98.21 90 HIS B CA 1
ATOM 3050 C C . HIS B 1 90 ? -4.515 -17.98 1.82 1 98.21 90 HIS B C 1
ATOM 3052 O O . HIS B 1 90 ? -3.637 -17.187 2.168 1 98.21 90 HIS B O 1
ATOM 3058 N N . ILE B 1 91 ? -4.228 -19.06 1.219 1 98.68 91 ILE B N 1
ATOM 3059 C CA . ILE B 1 91 ? -2.871 -19.467 0.871 1 98.68 91 ILE B CA 1
ATOM 3060 C C . ILE B 1 91 ? -2.826 -19.92 -0.587 1 98.68 91 ILE B C 1
ATOM 3062 O O . ILE B 1 91 ? -3.637 -20.746 -1.012 1 98.68 91 ILE B O 1
ATOM 3066 N N . LEU B 1 92 ? -1.919 -19.375 -1.335 1 98.9 92 LEU B N 1
ATOM 3067 C CA . LEU B 1 92 ? -1.788 -19.753 -2.738 1 98.9 92 LEU B CA 1
ATOM 3068 C C . LEU B 1 92 ? -0.821 -20.921 -2.898 1 98.9 92 LEU B C 1
ATOM 3070 O O . LEU B 1 92 ? 0.305 -20.874 -2.398 1 98.9 92 LEU B O 1
ATOM 3074 N N . ALA B 1 93 ? -1.253 -21.926 -3.559 1 98.92 93 ALA B N 1
ATOM 3075 C CA . ALA B 1 93 ? -0.421 -23.1 -3.81 1 98.92 93 ALA B CA 1
ATOM 3076 C C . ALA B 1 93 ? -0.442 -23.482 -5.287 1 98.92 93 ALA B C 1
ATOM 3078 O O . ALA B 1 93 ? -1.5 -23.795 -5.838 1 98.92 93 ALA B O 1
ATOM 3079 N N . VAL B 1 94 ? 0.692 -23.486 -5.905 1 98.91 94 VAL B N 1
ATOM 3080 C CA . VAL B 1 94 ? 0.842 -23.832 -7.314 1 98.91 94 VAL B CA 1
ATOM 3081 C C . VAL B 1 94 ? 1.691 -25.094 -7.45 1 98.91 94 VAL B C 1
ATOM 3083 O O . VAL B 1 94 ? 2.776 -25.185 -6.871 1 98.91 94 VAL B O 1
ATOM 3086 N N . GLY B 1 95 ? 1.273 -26.003 -8.23 1 98.57 95 GLY B N 1
ATOM 3087 C CA . GLY B 1 95 ? 1.969 -27.27 -8.389 1 98.57 95 GLY B CA 1
ATOM 3088 C C . GLY B 1 95 ? 1.519 -28.326 -7.397 1 98.57 95 GLY B C 1
ATOM 3089 O O . GLY B 1 95 ? 2.311 -29.177 -6.986 1 98.57 95 GLY B O 1
ATOM 3090 N N . LEU B 1 96 ? 0.231 -28.254 -6.926 1 97.91 96 LEU B N 1
ATOM 3091 C CA . LEU B 1 96 ? -0.326 -29.249 -6.015 1 97.91 96 LEU B CA 1
ATOM 3092 C C . LEU B 1 96 ? -0.596 -30.561 -6.743 1 97.91 96 LEU B C 1
ATOM 3094 O O . LEU B 1 96 ? -1.055 -30.559 -7.887 1 97.91 96 LEU B O 1
ATOM 3098 N N . PRO B 1 97 ? -0.34 -31.655 -6.038 1 97.23 97 PRO B N 1
ATOM 3099 C CA . PRO B 1 97 ? -0.769 -32.92 -6.64 1 97.23 97 PRO B CA 1
ATOM 3100 C C . PRO B 1 97 ? -2.287 -33.084 -6.65 1 97.23 97 PRO B C 1
ATOM 3102 O O . PRO B 1 97 ? -2.976 -32.54 -5.783 1 97.23 97 PRO B O 1
ATOM 3105 N N . GLU B 1 98 ? -2.746 -33.862 -7.562 1 95.21 98 GLU B N 1
ATOM 3106 C CA . GLU B 1 98 ? -4.18 -34.037 -7.772 1 95.21 98 GLU B CA 1
ATOM 3107 C C . GLU B 1 98 ? -4.847 -34.649 -6.543 1 95.21 98 GLU B C 1
ATOM 3109 O O . GLU B 1 98 ? -6.023 -34.391 -6.276 1 95.21 98 GLU B O 1
ATOM 3114 N N . ASP B 1 99 ? -4.14 -35.393 -5.81 1 95.98 99 ASP B N 1
ATOM 3115 C CA . ASP B 1 99 ? -4.717 -36.114 -4.679 1 95.98 99 ASP B CA 1
ATOM 3116 C C . ASP B 1 99 ? -4.407 -35.407 -3.362 1 95.98 99 ASP B C 1
ATOM 3118 O O . ASP B 1 99 ? -4.438 -36.027 -2.296 1 95.98 99 ASP B O 1
ATOM 3122 N N . PHE B 1 100 ? -4.058 -34.122 -3.423 1 98.35 100 PHE B N 1
ATOM 3123 C CA . PHE B 1 100 ? -3.796 -33.37 -2.202 1 98.35 100 PHE B CA 1
ATOM 3124 C C . PHE B 1 100 ? -4.982 -33.454 -1.249 1 98.35 100 PHE B C 1
ATOM 3126 O O . PHE B 1 100 ? -6.121 -33.192 -1.643 1 9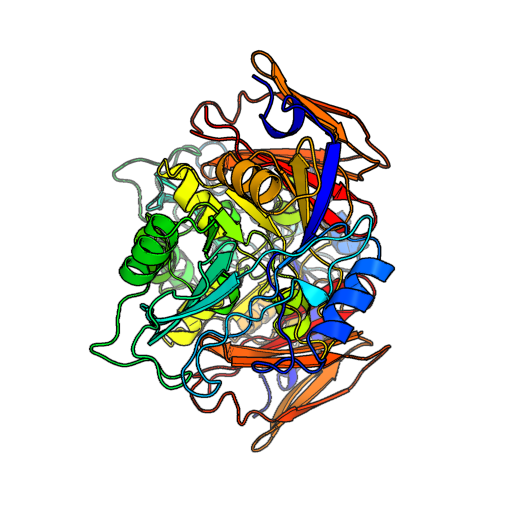8.35 100 PHE B O 1
ATOM 3133 N N . THR B 1 101 ? -4.751 -33.773 0.021 1 97.84 101 THR B N 1
ATOM 3134 C CA . THR B 1 101 ? -5.801 -33.993 1.009 1 97.84 101 THR B CA 1
ATOM 3135 C C . THR B 1 101 ? -6.427 -32.669 1.437 1 97.84 101 THR B C 1
ATOM 3137 O O . THR B 1 101 ? -5.724 -31.759 1.881 1 97.84 101 THR B O 1
ATOM 3140 N N . PRO B 1 102 ? -7.722 -32.563 1.293 1 97.57 102 PRO B N 1
ATOM 3141 C CA . PRO B 1 102 ? -8.39 -31.33 1.717 1 97.57 102 PRO B CA 1
ATOM 3142 C C . PRO B 1 102 ? -8.309 -31.105 3.225 1 97.57 102 PRO B C 1
ATOM 3144 O O . PRO B 1 102 ? -8.33 -32.066 3.999 1 97.57 102 PRO B O 1
ATOM 3147 N N . PRO B 1 103 ? -8.196 -29.836 3.56 1 96.83 103 PRO B N 1
ATOM 3148 C CA . PRO B 1 103 ? -8.426 -29.518 4.971 1 96.83 103 PRO B CA 1
ATOM 3149 C C . PRO B 1 103 ? -9.908 -29.502 5.338 1 96.83 103 PRO B C 1
ATOM 3151 O O . PRO B 1 103 ? -10.768 -29.543 4.454 1 96.83 103 PRO B O 1
ATOM 3154 N N . ASP B 1 104 ? -10.246 -29.556 6.579 1 94.55 104 ASP B N 1
ATOM 3155 C CA . ASP B 1 104 ? -11.64 -29.504 7.009 1 94.55 104 ASP B CA 1
ATOM 3156 C C . ASP B 1 104 ? -12.147 -28.064 7.055 1 94.55 104 ASP B C 1
ATOM 3158 O O . ASP B 1 104 ? -12.288 -27.484 8.134 1 94.55 104 ASP B O 1
ATOM 3162 N N . VAL B 1 105 ? -12.482 -27.499 5.899 1 97 105 VAL B N 1
ATOM 3163 C CA . VAL B 1 105 ? -13.056 -26.165 5.753 1 97 105 VAL B CA 1
ATOM 3164 C C . VAL B 1 105 ? -14.237 -26.214 4.786 1 97 105 VAL B C 1
ATOM 3166 O O . VAL B 1 105 ? -14.085 -25.927 3.596 1 97 105 VAL B O 1
ATOM 3169 N N . PRO B 1 106 ? -15.381 -26.444 5.238 1 95.64 106 PRO B N 1
ATOM 3170 C CA . PRO B 1 106 ? -16.538 -26.712 4.381 1 95.64 106 PRO B CA 1
ATOM 3171 C C . PRO B 1 106 ? -17.006 -25.475 3.618 1 95.64 106 PRO B C 1
ATOM 3173 O O . PRO B 1 106 ? -17.631 -25.597 2.561 1 95.64 106 PRO B O 1
ATOM 3176 N N . ASP B 1 107 ? -16.71 -24.331 4.221 1 96.08 107 ASP B N 1
ATOM 3177 C CA . ASP B 1 107 ? -17.147 -23.067 3.636 1 96.08 107 ASP B CA 1
ATOM 3178 C C . ASP B 1 107 ? -16.189 -21.934 3.996 1 96.08 107 ASP B C 1
ATOM 3180 O O . ASP B 1 107 ? -15.118 -22.175 4.558 1 96.08 107 ASP B O 1
ATOM 3184 N N . PHE B 1 108 ? -16.533 -20.752 3.552 1 94.84 108 PHE B N 1
ATOM 3185 C CA . PHE B 1 108 ? -15.692 -19.586 3.795 1 94.84 108 PHE B CA 1
ATOM 3186 C C . PHE B 1 108 ? -15.866 -19.081 5.222 1 94.84 108 PHE B C 1
ATOM 3188 O O . PHE B 1 108 ? -16.062 -17.884 5.444 1 94.84 108 PHE B O 1
ATOM 3195 N N . ARG B 1 109 ? -15.92 -19.952 6.159 1 92.74 109 ARG B N 1
ATOM 3196 C CA . ARG B 1 109 ? -16.047 -19.6 7.57 1 92.74 109 ARG B CA 1
ATOM 3197 C C . ARG B 1 109 ? -14.922 -20.218 8.392 1 92.74 109 ARG B C 1
ATOM 3199 O O . ARG B 1 109 ? -14.744 -21.438 8.392 1 92.74 109 ARG B O 1
ATOM 3206 N N . ALA B 1 110 ? -14.257 -19.29 9.03 1 93.49 110 ALA B N 1
ATOM 3207 C CA . ALA B 1 110 ? -13.201 -19.759 9.923 1 93.49 110 ALA B CA 1
ATOM 3208 C C . ALA B 1 110 ? -13.781 -20.26 11.243 1 93.49 110 ALA B C 1
ATOM 3210 O O . ALA B 1 110 ? -14.755 -19.7 11.752 1 93.49 110 ALA B O 1
ATOM 3211 N N . GLY B 1 111 ? -13.217 -21.301 11.763 1 90.58 111 GLY B N 1
ATOM 3212 C CA . GLY B 1 111 ? -13.671 -21.83 13.039 1 90.58 111 GLY B CA 1
ATOM 3213 C C . GLY B 1 111 ? -12.57 -22.516 13.826 1 90.58 111 GLY B C 1
ATOM 3214 O O . GLY B 1 111 ? -11.526 -22.862 13.27 1 90.58 111 GLY B O 1
ATOM 3215 N N . PRO B 1 112 ? -12.893 -22.645 15.094 1 88.38 112 PRO B N 1
ATOM 3216 C CA . PRO B 1 112 ? -11.921 -23.349 15.934 1 88.38 112 PRO B CA 1
ATOM 3217 C C . PRO B 1 112 ? -11.747 -24.813 15.536 1 88.38 112 PRO B C 1
ATOM 3219 O O . PRO B 1 112 ? -12.688 -25.437 15.039 1 88.38 112 PRO B O 1
ATOM 3222 N N . GLY B 1 113 ? -10.547 -25.374 15.659 1 92.05 113 GLY B N 1
ATOM 3223 C CA . GLY B 1 113 ? -10.298 -26.783 15.395 1 92.05 113 GLY B CA 1
ATOM 3224 C C . GLY B 1 113 ? -9.846 -27.052 13.972 1 92.05 113 GLY B C 1
ATOM 3225 O O . GLY B 1 113 ? -9.293 -28.115 13.681 1 92.05 113 GLY B O 1
ATOM 3226 N N . GLN B 1 114 ? -10.145 -26.164 13.142 1 96.65 114 GLN B N 1
ATOM 3227 C CA . GLN B 1 114 ? -9.672 -26.3 11.768 1 96.65 114 GLN B CA 1
ATOM 3228 C C . GLN B 1 114 ? -8.148 -26.243 11.704 1 96.65 114 GLN B C 1
ATOM 3230 O O . GLN B 1 114 ? -7.504 -25.683 12.593 1 96.65 114 GLN B O 1
ATOM 3235 N N . GLU B 1 115 ? -7.668 -26.889 10.614 1 97.46 115 GLU B N 1
ATOM 3236 C CA . GLU B 1 115 ? -6.233 -26.826 10.356 1 97.46 115 GLU B CA 1
ATOM 3237 C C . GLU B 1 115 ? -5.75 -25.381 10.267 1 97.46 115 GLU B C 1
ATOM 3239 O O . GLU B 1 115 ? -6.432 -24.528 9.695 1 97.46 115 GLU B O 1
ATOM 3244 N N . THR B 1 116 ? -4.584 -25.137 10.867 1 97.74 116 THR B N 1
ATOM 3245 C CA . THR B 1 116 ? -4.067 -23.773 10.835 1 97.74 116 THR B CA 1
ATOM 3246 C C . THR B 1 116 ? -3.451 -23.46 9.475 1 97.74 116 THR B C 1
ATOM 3248 O O . THR B 1 116 ? -3.057 -24.37 8.742 1 97.74 116 THR B O 1
ATOM 3251 N N . GLY B 1 117 ? -3.386 -22.188 9.136 1 97.87 117 GLY B N 1
ATOM 3252 C CA . GLY B 1 117 ? -2.738 -21.747 7.911 1 97.87 117 GLY B CA 1
ATOM 3253 C C . GLY B 1 117 ? -1.317 -22.258 7.77 1 97.87 117 GLY B C 1
ATOM 3254 O O . GLY B 1 117 ? -0.971 -22.875 6.76 1 97.87 117 GLY B O 1
ATOM 3255 N N . PRO B 1 118 ? -0.482 -22.063 8.815 1 98.48 118 PRO B N 1
ATOM 3256 C CA . PRO B 1 118 ? 0.906 -22.529 8.765 1 98.48 118 PRO B CA 1
ATOM 3257 C C . PRO B 1 118 ? 1.015 -24.034 8.531 1 98.48 118 PRO B C 1
ATOM 3259 O O . PRO B 1 118 ? 1.854 -24.482 7.745 1 98.48 118 PRO B O 1
ATOM 3262 N N . ALA B 1 119 ? 0.184 -24.804 9.159 1 98.5 119 ALA B N 1
ATOM 3263 C CA . ALA B 1 119 ? 0.218 -26.253 8.978 1 98.5 119 ALA B CA 1
ATOM 3264 C C . ALA B 1 119 ? -0.167 -26.637 7.552 1 98.5 119 ALA B C 1
ATOM 3266 O O . ALA B 1 119 ? 0.458 -27.51 6.947 1 98.5 119 ALA B O 1
ATOM 3267 N N . LEU B 1 120 ? -1.167 -26.027 7.09 1 98.69 120 LEU B N 1
ATOM 3268 C CA . LEU B 1 120 ? -1.624 -26.31 5.733 1 98.69 120 LEU B CA 1
ATOM 3269 C C . LEU B 1 120 ? -0.565 -25.914 4.709 1 98.69 120 LEU B C 1
ATOM 3271 O O . LEU B 1 120 ? -0.328 -26.642 3.743 1 98.69 120 LEU B O 1
ATOM 3275 N N . ALA B 1 121 ? 0.031 -24.786 4.87 1 98.71 121 ALA B N 1
ATOM 3276 C CA . ALA B 1 121 ? 1.108 -24.344 3.988 1 98.71 121 ALA B CA 1
ATOM 3277 C C . ALA B 1 121 ? 2.26 -25.345 3.985 1 98.71 121 ALA B C 1
ATOM 3279 O O . ALA B 1 121 ? 2.8 -25.675 2.926 1 98.71 121 ALA B O 1
ATOM 3280 N N . ALA B 1 122 ? 2.607 -25.792 5.155 1 98.77 122 ALA B N 1
ATOM 3281 C CA . ALA B 1 122 ? 3.694 -26.759 5.273 1 98.77 122 ALA B CA 1
ATOM 3282 C C . ALA B 1 122 ? 3.363 -28.051 4.531 1 98.77 122 ALA B C 1
ATOM 3284 O O . ALA B 1 122 ? 4.221 -28.626 3.857 1 98.77 122 ALA B O 1
ATOM 3285 N N . ARG B 1 123 ? 2.121 -28.484 4.639 1 98.57 123 ARG B N 1
ATOM 3286 C CA . ARG B 1 123 ? 1.687 -29.681 3.927 1 98.57 123 ARG B CA 1
ATOM 3287 C C . ARG B 1 123 ? 1.782 -29.485 2.417 1 98.57 123 ARG B C 1
ATOM 3289 O O . ARG B 1 123 ? 2.183 -30.398 1.692 1 98.57 123 ARG B O 1
ATOM 3296 N N . ALA B 1 124 ? 1.389 -28.342 1.977 1 98.83 124 ALA B N 1
ATOM 3297 C CA . ALA B 1 124 ? 1.416 -28.052 0.545 1 98.83 124 ALA B CA 1
ATOM 3298 C C . ALA B 1 124 ? 2.846 -28.042 0.014 1 98.83 124 ALA B C 1
ATOM 3300 O O . ALA B 1 124 ? 3.122 -28.591 -1.055 1 98.83 124 ALA B O 1
ATOM 3301 N N . VAL B 1 125 ? 3.729 -27.432 0.752 1 98.83 125 VAL B N 1
ATOM 3302 C CA . VAL B 1 125 ? 5.133 -27.394 0.357 1 98.83 125 VAL B CA 1
ATOM 3303 C C . VAL B 1 125 ? 5.701 -28.811 0.329 1 98.83 125 VAL B C 1
ATOM 3305 O O . VAL B 1 125 ? 6.413 -29.183 -0.606 1 98.83 125 VAL B O 1
ATOM 3308 N N . ALA B 1 126 ? 5.419 -29.56 1.323 1 98.65 126 ALA B N 1
ATOM 3309 C CA . ALA B 1 126 ? 5.892 -30.94 1.396 1 98.65 126 ALA B CA 1
ATOM 3310 C C . ALA B 1 126 ? 5.377 -31.759 0.216 1 98.65 126 ALA B C 1
ATOM 3312 O O . ALA B 1 126 ? 6.043 -32.692 -0.238 1 98.65 126 ALA B O 1
ATOM 3313 N N . ALA B 1 127 ? 4.254 -31.375 -0.284 1 98.54 127 ALA B N 1
ATOM 3314 C CA . ALA B 1 127 ? 3.65 -32.074 -1.416 1 98.54 127 ALA B CA 1
ATOM 3315 C C . ALA B 1 127 ? 4.252 -31.602 -2.737 1 98.54 127 ALA B C 1
ATOM 3317 O O . ALA B 1 127 ? 3.914 -32.125 -3.802 1 98.54 127 ALA B O 1
ATOM 3318 N N . GLY B 1 128 ? 5.106 -30.573 -2.657 1 98.26 128 GLY B N 1
ATOM 3319 C CA . GLY B 1 128 ? 5.85 -30.167 -3.838 1 98.26 128 GLY B CA 1
ATOM 3320 C C . GLY B 1 128 ? 5.372 -28.85 -4.42 1 98.26 128 GLY B C 1
ATOM 3321 O O . GLY B 1 128 ? 5.876 -28.402 -5.453 1 98.26 128 GLY B O 1
ATOM 3322 N N . ALA B 1 129 ? 4.505 -28.167 -3.72 1 98.87 129 ALA B N 1
ATOM 3323 C CA . ALA B 1 129 ? 3.919 -26.947 -4.269 1 98.87 129 ALA B CA 1
ATOM 3324 C C . ALA B 1 129 ? 4.817 -25.742 -4.009 1 98.87 129 ALA B C 1
ATOM 3326 O O . ALA B 1 129 ? 5.6 -25.736 -3.056 1 98.87 129 ALA B O 1
ATOM 3327 N N . PHE B 1 130 ? 4.799 -24.768 -4.971 1 98.93 130 PHE B N 1
ATOM 3328 C CA . PHE B 1 130 ? 5.211 -23.395 -4.707 1 98.93 130 PHE B CA 1
ATOM 3329 C C . PHE B 1 130 ? 4.135 -22.647 -3.929 1 98.93 130 PHE B C 1
ATOM 3331 O O . PHE B 1 130 ? 3.012 -22.487 -4.41 1 98.93 130 PHE B O 1
ATOM 3338 N N . VAL B 1 131 ? 4.443 -22.168 -2.746 1 98.92 131 VAL B N 1
ATOM 3339 C CA . VAL B 1 131 ? 3.444 -21.611 -1.84 1 98.92 131 VAL B CA 1
ATOM 3340 C C . VAL B 1 131 ? 3.73 -20.129 -1.604 1 98.92 131 VAL B C 1
ATOM 3342 O O . VAL B 1 131 ? 4.875 -19.742 -1.364 1 98.92 131 VAL B O 1
ATOM 3345 N N . ALA B 1 132 ? 2.656 -19.335 -1.714 1 98.91 132 ALA B N 1
ATOM 3346 C CA . ALA B 1 132 ? 2.805 -17.896 -1.519 1 98.91 132 ALA B CA 1
ATOM 3347 C C . ALA B 1 132 ? 1.783 -17.369 -0.515 1 98.91 132 ALA B C 1
ATOM 3349 O O . ALA B 1 132 ? 0.668 -17.887 -0.426 1 98.91 132 ALA B O 1
ATOM 3350 N N . VAL B 1 133 ? 2.218 -16.354 0.274 1 98.68 133 VAL B N 1
ATOM 3351 C CA . VAL B 1 133 ? 1.296 -15.557 1.076 1 98.68 133 VAL B CA 1
ATOM 3352 C C . VAL B 1 133 ? 0.377 -14.752 0.16 1 98.68 133 VAL B C 1
ATOM 3354 O O . VAL B 1 133 ? 0.832 -13.855 -0.553 1 98.68 133 VAL B O 1
ATOM 3357 N N . ALA B 1 134 ? -0.888 -15.054 0.267 1 98.57 134 ALA B N 1
ATOM 3358 C CA . ALA B 1 134 ? -1.839 -14.425 -0.645 1 98.57 134 ALA B CA 1
ATOM 3359 C C . ALA B 1 134 ? -2.318 -13.083 -0.099 1 98.57 134 ALA B C 1
ATOM 3361 O O . ALA B 1 134 ? -2.603 -12.958 1.095 1 98.57 134 ALA B O 1
ATOM 3362 N N . HIS B 1 135 ? -2.406 -12.054 -0.884 1 98.36 135 HIS B N 1
ATOM 3363 C CA . HIS B 1 135 ? -2.985 -10.726 -0.723 1 98.36 135 HIS B CA 1
ATOM 3364 C C . HIS B 1 135 ? -3.033 -10.32 0.746 1 98.36 135 HIS B C 1
ATOM 3366 O O . HIS B 1 135 ? -4.115 -10.163 1.316 1 98.36 135 HIS B O 1
ATOM 3372 N N . PRO B 1 136 ? -1.898 -9.959 1.272 1 97.76 136 PRO B N 1
ATOM 3373 C CA . PRO B 1 136 ? -1.812 -9.685 2.708 1 97.76 136 PRO B CA 1
ATOM 3374 C C . PRO B 1 136 ? -2.652 -8.481 3.131 1 97.76 136 PRO B C 1
ATOM 3376 O O . PRO B 1 136 ? -3.281 -8.505 4.191 1 97.76 136 PRO B O 1
ATOM 3379 N N . GLN B 1 137 ? -2.71 -7.447 2.365 1 97.59 137 GLN B N 1
ATOM 3380 C CA . GLN B 1 137 ? -3.434 -6.243 2.759 1 97.59 137 GLN B CA 1
ATOM 3381 C C . GLN B 1 137 ? -4.939 -6.491 2.789 1 97.59 137 GLN B C 1
ATOM 3383 O O . GLN B 1 137 ? -5.619 -6.1 3.741 1 97.59 137 GLN B O 1
ATOM 3388 N N . TRP B 1 138 ? -5.433 -7.128 1.809 1 97.33 138 TRP B N 1
ATOM 3389 C CA . TRP B 1 138 ? -6.871 -7.362 1.722 1 97.33 138 TRP B CA 1
ATOM 3390 C C . TRP B 1 138 ? -7.35 -8.243 2.87 1 97.33 138 TRP B C 1
ATOM 3392 O O . TRP B 1 138 ? -8.391 -7.975 3.475 1 97.33 138 TRP B O 1
ATOM 3402 N N . SER B 1 139 ? -6.612 -9.253 3.195 1 95.92 139 SER B N 1
ATOM 3403 C CA . SER B 1 139 ? -7.048 -10.215 4.202 1 95.92 139 SER B CA 1
ATOM 3404 C C . SER B 1 139 ? -6.815 -9.683 5.612 1 95.92 139 SER B C 1
ATOM 3406 O O . SER B 1 139 ? -7.241 -10.298 6.591 1 95.92 139 SER B O 1
ATOM 3408 N N . GLY B 1 140 ? -6.117 -8.535 5.681 1 95.83 140 GLY B N 1
ATOM 3409 C CA . GLY B 1 140 ? -5.774 -8.02 6.997 1 95.83 140 GLY B CA 1
ATOM 3410 C C . GLY B 1 140 ? -4.767 -8.883 7.733 1 95.83 140 GLY B C 1
ATOM 3411 O O . GLY B 1 140 ? -4.878 -9.082 8.944 1 95.83 140 GLY B O 1
ATOM 3412 N N . LEU B 1 141 ? -3.887 -9.454 7.009 1 96.97 141 LEU B N 1
ATOM 3413 C CA . LEU B 1 141 ? -2.862 -10.31 7.594 1 96.97 141 LEU B CA 1
ATOM 3414 C C . LEU B 1 141 ? -1.943 -9.509 8.511 1 96.97 141 LEU B C 1
ATOM 3416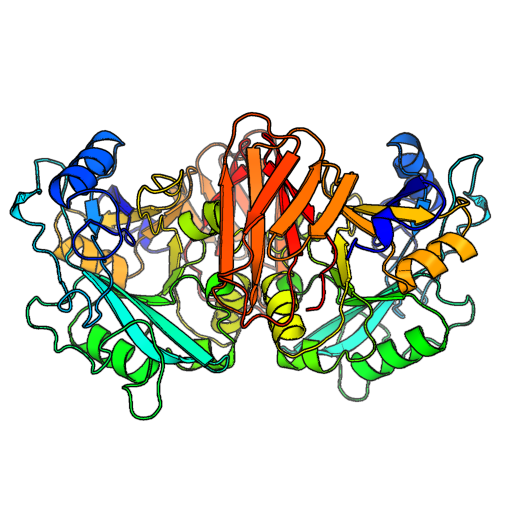 O O . LEU B 1 141 ? -1.417 -8.467 8.113 1 96.97 141 LEU B O 1
ATOM 3420 N N . THR B 1 142 ? -1.741 -9.98 9.749 1 96.79 142 THR B N 1
ATOM 3421 C CA . THR B 1 142 ? -0.809 -9.333 10.666 1 96.79 142 THR B CA 1
ATOM 3422 C C . THR B 1 142 ? 0.608 -9.861 10.458 1 96.79 142 THR B C 1
ATOM 3424 O O . THR B 1 142 ? 0.801 -10.908 9.837 1 96.79 142 THR B O 1
ATOM 3427 N N . LEU B 1 143 ? 1.507 -9.103 10.988 1 96.67 143 LEU B N 1
ATOM 3428 C CA . LEU B 1 143 ? 2.892 -9.558 10.938 1 96.67 143 LEU B CA 1
ATOM 3429 C C . LEU B 1 143 ? 3.049 -10.899 11.646 1 96.67 143 LEU B C 1
ATOM 3431 O O . LEU B 1 143 ? 3.809 -11.759 11.194 1 96.67 143 LEU B O 1
ATOM 3435 N N . ALA B 1 144 ? 2.371 -11.085 12.768 1 96.86 144 ALA B N 1
ATOM 3436 C CA . ALA B 1 144 ? 2.422 -12.353 13.491 1 96.86 144 ALA B CA 1
ATOM 3437 C C . ALA B 1 144 ? 1.899 -13.498 12.628 1 96.86 144 ALA B C 1
ATOM 3439 O O . ALA B 1 144 ? 2.488 -14.581 12.599 1 96.86 144 ALA B O 1
ATOM 3440 N N . ASP B 1 145 ? 0.787 -13.283 11.949 1 97.65 145 ASP B N 1
ATOM 3441 C CA . ASP B 1 145 ? 0.262 -14.272 11.011 1 97.65 145 ASP B CA 1
ATOM 3442 C C . ASP B 1 145 ? 1.292 -14.608 9.935 1 97.65 145 ASP B C 1
ATOM 3444 O O . ASP B 1 145 ? 1.567 -15.781 9.676 1 97.65 145 ASP B O 1
ATOM 3448 N N . ALA B 1 146 ? 1.797 -13.609 9.344 1 97.65 146 ALA B N 1
ATOM 3449 C CA . ALA B 1 146 ? 2.74 -13.795 8.245 1 97.65 146 ALA B CA 1
ATOM 3450 C C . ALA B 1 146 ? 3.982 -14.551 8.709 1 97.65 146 ALA B C 1
ATOM 3452 O O . ALA B 1 146 ? 4.489 -15.421 7.997 1 97.65 146 ALA B O 1
ATOM 3453 N N . ARG B 1 147 ? 4.481 -14.224 9.93 1 97.7 147 ARG B N 1
ATOM 3454 C CA . ARG B 1 147 ? 5.632 -14.9 10.519 1 97.7 147 ARG B CA 1
ATOM 3455 C C . ARG B 1 147 ? 5.384 -16.4 10.64 1 97.7 147 ARG B C 1
ATOM 3457 O O . ARG B 1 147 ? 6.311 -17.201 10.504 1 97.7 147 ARG B O 1
ATOM 3464 N N . SER B 1 148 ? 4.207 -16.721 10.883 1 98.31 148 SER B N 1
ATOM 3465 C CA . SER B 1 148 ? 3.875 -18.117 11.147 1 98.31 148 SER B CA 1
ATOM 3466 C C . SER B 1 148 ? 3.871 -18.937 9.86 1 98.31 148 SER B C 1
ATOM 3468 O O . SER B 1 148 ? 3.967 -20.165 9.9 1 98.31 148 SER B O 1
ATOM 3470 N N . LEU B 1 149 ? 3.726 -18.321 8.69 1 98.14 149 LEU B N 1
ATOM 3471 C CA . LEU B 1 149 ? 3.79 -19.028 7.416 1 98.14 149 LEU B CA 1
ATOM 3472 C C . LEU B 1 149 ? 5.237 -19.283 7.007 1 98.14 149 LEU B C 1
ATOM 3474 O O . LEU B 1 149 ? 5.665 -18.864 5.929 1 98.14 149 LEU B O 1
ATOM 3478 N N . SER B 1 150 ? 5.922 -20.044 7.738 1 97.74 150 SER B N 1
ATOM 3479 C CA . SER B 1 150 ? 7.365 -20.209 7.597 1 97.74 150 SER B CA 1
ATOM 3480 C C . SER B 1 150 ? 7.71 -21.012 6.348 1 97.74 150 SER B C 1
ATOM 3482 O O . SER B 1 150 ? 8.822 -20.909 5.825 1 97.74 150 SER B O 1
ATOM 3484 N N . ALA B 1 151 ? 6.761 -21.746 5.812 1 98.27 151 ALA B N 1
ATOM 3485 C CA . ALA B 1 151 ? 7.03 -22.608 4.664 1 98.27 151 ALA B CA 1
ATOM 3486 C C . ALA B 1 151 ? 6.835 -21.852 3.353 1 98.27 151 ALA B C 1
ATOM 3488 O O . ALA B 1 151 ? 7.186 -22.353 2.282 1 98.27 151 ALA B O 1
ATOM 3489 N N . ALA B 1 152 ? 6.312 -20.689 3.406 1 98.59 152 ALA B N 1
ATOM 3490 C CA . ALA B 1 152 ? 5.979 -19.959 2.186 1 98.59 152 ALA B CA 1
ATOM 3491 C C . ALA B 1 152 ? 7.237 -19.608 1.396 1 98.59 152 ALA B C 1
ATOM 3493 O O . ALA B 1 152 ? 8.266 -19.258 1.979 1 98.59 152 ALA B O 1
ATOM 3494 N N . HIS B 1 153 ? 7.13 -19.642 0.022 1 98.83 153 HIS B N 1
ATOM 3495 C CA . HIS B 1 153 ? 8.22 -19.294 -0.883 1 98.83 153 HIS B CA 1
ATOM 3496 C C . HIS B 1 153 ? 8.182 -17.814 -1.248 1 98.83 153 HIS B C 1
ATOM 3498 O O . HIS B 1 153 ? 9.209 -17.231 -1.601 1 98.83 153 HIS B O 1
ATOM 3504 N N . ALA B 1 154 ? 6.995 -17.244 -1.213 1 98.91 154 ALA B N 1
ATOM 3505 C CA . ALA B 1 154 ? 6.834 -15.914 -1.796 1 98.91 154 ALA B CA 1
ATOM 3506 C C . ALA B 1 154 ? 5.715 -15.143 -1.102 1 98.91 154 ALA B C 1
ATOM 3508 O O . ALA B 1 154 ? 4.952 -15.714 -0.319 1 98.91 154 ALA B O 1
ATOM 3509 N N . VAL B 1 155 ? 5.669 -13.873 -1.306 1 98.91 155 VAL B N 1
ATOM 3510 C CA . VAL B 1 155 ? 4.58 -12.979 -0.926 1 98.91 155 VAL B CA 1
ATOM 3511 C C . VAL B 1 155 ? 4.007 -12.304 -2.17 1 98.91 155 VAL B C 1
ATOM 3513 O O . VAL B 1 155 ? 4.754 -11.887 -3.057 1 98.91 155 VAL B O 1
ATOM 3516 N N . GLU B 1 156 ? 2.668 -12.256 -2.291 1 98.92 156 GLU B N 1
ATOM 3517 C CA . GLU B 1 156 ? 2.09 -11.379 -3.304 1 98.92 156 GLU B CA 1
ATOM 3518 C C . GLU B 1 156 ? 2.413 -9.915 -3.018 1 98.92 156 GLU B C 1
ATOM 3520 O O . GLU B 1 156 ? 1.756 -9.278 -2.193 1 98.92 156 GLU B O 1
ATOM 3525 N N . ILE B 1 157 ? 3.331 -9.475 -3.757 1 98.82 157 ILE B N 1
ATOM 3526 C CA . ILE B 1 157 ? 3.724 -8.08 -3.596 1 98.82 157 ILE B CA 1
ATOM 3527 C C . ILE B 1 157 ? 2.647 -7.17 -4.183 1 98.82 157 ILE B C 1
ATOM 3529 O O . ILE B 1 157 ? 2.479 -6.031 -3.741 1 98.82 157 ILE B O 1
ATOM 3533 N N . TYR B 1 158 ? 1.969 -7.706 -5.148 1 98.89 158 TYR B N 1
ATOM 3534 C CA . TYR B 1 158 ? 0.866 -7.023 -5.815 1 98.89 158 TYR B CA 1
ATOM 3535 C C . TYR B 1 158 ? -0.229 -8.008 -6.205 1 98.89 158 TYR B C 1
ATOM 3537 O O . TYR B 1 158 ? 0.054 -9.074 -6.757 1 98.89 158 TYR B O 1
ATOM 3545 N N . ASN B 1 159 ? -1.433 -7.715 -5.886 1 98.88 159 ASN B N 1
ATOM 3546 C CA . ASN B 1 159 ? -2.638 -8.421 -6.309 1 98.88 159 ASN B CA 1
ATOM 3547 C C . ASN B 1 159 ? -3.581 -7.504 -7.085 1 98.88 159 ASN B C 1
ATOM 3549 O O . ASN B 1 159 ? -4.182 -6.596 -6.51 1 98.88 159 ASN B O 1
ATOM 3553 N N . HIS B 1 160 ? -3.767 -7.79 -8.329 1 98.84 160 HIS B N 1
ATOM 3554 C CA . HIS B 1 160 ? -4.499 -6.897 -9.22 1 98.84 160 HIS B CA 1
ATOM 3555 C C . HIS B 1 160 ? -5.988 -6.891 -8.892 1 98.84 160 HIS B C 1
ATOM 3557 O O . HIS B 1 160 ? -6.625 -5.835 -8.898 1 98.84 160 HIS B O 1
ATOM 3563 N N . GLY B 1 161 ? -6.549 -8.042 -8.706 1 98.54 161 GLY B N 1
ATOM 3564 C CA . GLY B 1 161 ? -7.947 -8.103 -8.312 1 98.54 161 GLY B CA 1
ATOM 3565 C C . GLY B 1 161 ? -8.254 -7.288 -7.07 1 98.54 161 GLY B C 1
ATOM 3566 O O . GLY B 1 161 ? -9.259 -6.576 -7.021 1 98.54 161 GLY B O 1
ATOM 3567 N N . CYS B 1 162 ? -7.371 -7.378 -6.109 1 98.39 162 CYS B N 1
ATOM 3568 C CA . CYS B 1 162 ? -7.544 -6.606 -4.884 1 98.39 162 CYS B CA 1
ATOM 3569 C C . CYS B 1 162 ? -7.356 -5.117 -5.146 1 98.39 162 CYS B C 1
ATOM 3571 O O . CYS B 1 162 ? -7.966 -4.282 -4.476 1 98.39 162 CYS B O 1
ATOM 3573 N N . ALA B 1 163 ? -6.479 -4.765 -6.082 1 98.08 163 ALA B N 1
ATOM 3574 C CA . ALA B 1 163 ? -6.323 -3.366 -6.473 1 98.08 163 ALA B CA 1
ATOM 3575 C C . ALA B 1 163 ? -7.618 -2.813 -7.061 1 98.08 163 ALA B C 1
ATOM 3577 O O . ALA B 1 163 ? -8.051 -1.715 -6.703 1 98.08 163 ALA B O 1
ATOM 3578 N N . MET B 1 164 ? -8.233 -3.593 -7.901 1 97.68 164 MET B N 1
ATOM 3579 C CA . MET B 1 164 ? -9.387 -3.131 -8.669 1 97.68 164 MET B CA 1
ATOM 3580 C C . MET B 1 164 ? -10.66 -3.199 -7.831 1 97.68 164 MET B C 1
ATOM 3582 O O . MET B 1 164 ? -11.504 -2.305 -7.904 1 97.68 164 MET B O 1
ATOM 3586 N N . GLY B 1 165 ? -10.743 -4.2 -7.029 1 97 165 GLY B N 1
ATOM 3587 C CA . GLY B 1 165 ? -12.015 -4.456 -6.372 1 97 165 GLY B CA 1
ATOM 3588 C C . GLY B 1 165 ? -12.061 -3.949 -4.943 1 97 165 GLY B C 1
ATOM 3589 O O . GLY B 1 165 ? -13.141 -3.766 -4.378 1 97 165 GLY B O 1
ATOM 3590 N N . CYS B 1 166 ? -10.896 -3.691 -4.349 1 97.45 166 CYS B N 1
ATOM 3591 C CA . CYS B 1 166 ? -10.894 -3.453 -2.91 1 97.45 166 CYS B CA 1
ATOM 3592 C C . CYS B 1 166 ? -9.97 -2.297 -2.549 1 97.45 166 CYS B C 1
ATOM 3594 O O . CYS B 1 166 ? -9.995 -1.804 -1.42 1 97.45 166 CYS B O 1
ATOM 3596 N N . GLU B 1 167 ? -9.104 -1.865 -3.447 1 97.7 167 GLU B N 1
ATOM 3597 C CA . GLU B 1 167 ? -8.059 -0.889 -3.154 1 97.7 167 GLU B CA 1
ATOM 3598 C C . GLU B 1 167 ? -7.143 -1.38 -2.037 1 97.7 167 GLU B C 1
ATOM 3600 O O . GLU B 1 167 ? -6.765 -0.609 -1.153 1 97.7 167 GLU B O 1
ATOM 3605 N N . ARG B 1 168 ? -6.856 -2.693 -1.996 1 98.17 168 ARG B N 1
ATOM 3606 C CA . ARG B 1 168 ? -5.979 -3.341 -1.026 1 98.17 168 ARG B CA 1
ATOM 3607 C C . ARG B 1 168 ? -5.005 -4.29 -1.717 1 98.17 168 ARG B C 1
ATOM 3609 O O . ARG B 1 168 ? -4.952 -5.478 -1.392 1 98.17 168 ARG B O 1
ATOM 3616 N N . PRO B 1 169 ? -4.15 -3.761 -2.623 1 98.16 169 PRO B N 1
ATOM 3617 C CA . PRO B 1 169 ? -3.318 -4.643 -3.444 1 98.16 169 PRO B CA 1
ATOM 3618 C C . PRO B 1 169 ? -1.999 -5.009 -2.766 1 98.16 169 PRO B C 1
ATOM 3620 O O . PRO B 1 169 ? -1.29 -5.906 -3.23 1 98.16 169 PRO B O 1
ATOM 3623 N N . ASP B 1 170 ? -1.653 -4.361 -1.712 1 97.9 170 ASP B N 1
ATOM 3624 C CA . ASP B 1 170 ? -0.252 -4.221 -1.329 1 97.9 170 ASP B CA 1
ATOM 3625 C C . ASP B 1 170 ? 0.186 -5.365 -0.418 1 97.9 170 ASP B C 1
ATOM 3627 O O . ASP B 1 170 ? -0.542 -5.749 0.5 1 97.9 170 ASP B O 1
ATOM 3631 N N . GLY B 1 171 ? 1.384 -5.895 -0.658 1 98.26 171 GLY B N 1
ATOM 3632 C CA . GLY B 1 171 ? 2.018 -6.852 0.235 1 98.26 171 GLY B CA 1
ATOM 3633 C C . GLY B 1 171 ? 3.414 -6.438 0.659 1 98.26 171 GLY B C 1
ATOM 3634 O O . GLY B 1 171 ? 4.074 -7.149 1.42 1 98.26 171 GLY B O 1
ATOM 3635 N N . ALA B 1 172 ? 3.853 -5.315 0.241 1 97.99 172 ALA B N 1
ATOM 3636 C CA . ALA B 1 172 ? 5.248 -4.905 0.382 1 97.99 172 ALA B CA 1
ATOM 3637 C C . ALA B 1 172 ? 5.606 -4.673 1.847 1 97.99 172 ALA B C 1
ATOM 3639 O O . ALA B 1 172 ? 6.704 -5.023 2.287 1 97.99 172 ALA B O 1
ATOM 3640 N N . ALA B 1 173 ? 4.743 -4.033 2.612 1 97.16 173 ALA B N 1
ATOM 3641 C CA . ALA B 1 173 ? 5.039 -3.753 4.015 1 97.16 173 ALA B CA 1
ATOM 3642 C C . ALA B 1 173 ? 5.384 -5.034 4.769 1 97.16 173 ALA B C 1
ATOM 3644 O O . ALA B 1 173 ? 6.388 -5.09 5.483 1 97.16 173 ALA B O 1
ATOM 3645 N N . LEU B 1 174 ? 4.579 -6.01 4.582 1 97.15 174 LEU B N 1
ATOM 3646 C CA . LEU B 1 174 ? 4.801 -7.283 5.26 1 97.15 174 LEU B CA 1
ATOM 3647 C C . LEU B 1 174 ? 6.049 -7.974 4.723 1 97.15 174 LEU B C 1
ATOM 3649 O O . LEU B 1 174 ? 6.848 -8.509 5.495 1 97.15 174 LEU B O 1
ATOM 3653 N N . ALA B 1 175 ? 6.164 -7.995 3.387 1 98.23 175 ALA B N 1
ATOM 3654 C CA . ALA B 1 175 ? 7.345 -8.604 2.779 1 98.23 175 ALA B CA 1
ATOM 3655 C C . ALA B 1 175 ? 8.626 -7.978 3.322 1 98.23 175 ALA B C 1
ATOM 3657 O O . ALA B 1 175 ? 9.567 -8.688 3.683 1 98.23 175 ALA B O 1
ATOM 3658 N N . ASP B 1 176 ? 8.669 -6.685 3.443 1 97.36 176 ASP B N 1
ATOM 3659 C CA . ASP B 1 176 ? 9.858 -5.969 3.893 1 97.36 176 ASP B CA 1
ATOM 3660 C C . ASP B 1 176 ? 10.195 -6.318 5.341 1 97.36 176 ASP B C 1
ATOM 3662 O O . ASP B 1 176 ? 11.366 -6.487 5.688 1 97.36 176 ASP B O 1
ATOM 3666 N N . LEU B 1 177 ? 9.192 -6.368 6.159 1 97 177 LEU B N 1
ATOM 3667 C CA . LEU B 1 177 ? 9.437 -6.7 7.558 1 97 177 LEU B CA 1
ATOM 3668 C C . LEU B 1 177 ? 9.97 -8.123 7.693 1 97 177 LEU B C 1
ATOM 3670 O O . LEU B 1 177 ? 10.906 -8.37 8.456 1 97 177 LEU B O 1
ATOM 3674 N N . LEU B 1 178 ? 9.398 -9.054 6.948 1 97.83 178 LEU B N 1
ATOM 3675 C CA . LEU B 1 178 ? 9.861 -10.436 7.003 1 97.83 178 LEU B CA 1
ATOM 3676 C C . LEU B 1 178 ? 11.285 -10.554 6.47 1 97.83 178 LEU B C 1
ATOM 3678 O O . LEU B 1 178 ? 12.111 -11.264 7.048 1 97.83 178 LEU B O 1
ATOM 3682 N N . LEU B 1 179 ? 11.537 -9.877 5.38 1 97.84 179 LEU B N 1
ATOM 3683 C CA . LEU B 1 179 ? 12.878 -9.88 4.805 1 97.84 179 LEU B CA 1
ATOM 3684 C C . LEU B 1 179 ? 13.888 -9.279 5.778 1 97.84 179 LEU B C 1
ATOM 3686 O O . LEU B 1 179 ? 15.018 -9.762 5.883 1 97.84 179 LEU B O 1
ATOM 3690 N N . THR B 1 180 ? 13.506 -8.228 6.409 1 96.07 180 THR B N 1
ATOM 3691 C CA . THR B 1 180 ? 14.356 -7.595 7.411 1 96.07 180 THR B CA 1
ATOM 3692 C C . THR B 1 180 ? 14.717 -8.583 8.517 1 96.07 180 THR B C 1
ATOM 3694 O O . THR B 1 180 ? 15.829 -8.547 9.049 1 96.07 180 THR B O 1
ATOM 3697 N N . GLU B 1 181 ? 13.82 -9.464 8.794 1 95.16 181 GLU B N 1
ATOM 3698 C CA . GLU B 1 181 ? 14.017 -10.439 9.863 1 95.16 181 GLU B CA 1
ATOM 3699 C C . GLU B 1 181 ? 14.79 -11.656 9.364 1 95.16 181 GLU B C 1
ATOM 3701 O O . GLU B 1 181 ? 14.975 -12.626 10.103 1 95.16 181 GLU B O 1
ATOM 3706 N N . GLY B 1 182 ? 15.148 -11.677 8.126 1 95.14 182 GLY B N 1
ATOM 3707 C CA . GLY B 1 182 ? 16.033 -12.712 7.615 1 95.14 182 GLY B CA 1
ATOM 3708 C C . GLY B 1 182 ? 15.306 -13.781 6.823 1 95.14 182 GLY B C 1
ATOM 3709 O O . GLY B 1 182 ? 15.914 -14.762 6.389 1 95.14 182 GLY B O 1
ATOM 3710 N N . ARG B 1 183 ? 13.987 -13.617 6.625 1 97.1 183 ARG B N 1
ATOM 3711 C CA . ARG B 1 183 ? 13.241 -14.579 5.82 1 97.1 183 ARG B CA 1
ATOM 3712 C C . ARG B 1 183 ? 13.652 -14.502 4.353 1 97.1 183 ARG B C 1
ATOM 3714 O O . ARG B 1 183 ? 13.826 -13.41 3.809 1 97.1 183 ARG B O 1
ATOM 3721 N N . ARG B 1 184 ? 13.841 -15.625 3.781 1 96.54 184 ARG B N 1
ATOM 3722 C CA . ARG B 1 184 ? 14.195 -15.691 2.367 1 96.54 184 ARG B CA 1
ATOM 3723 C C . ARG B 1 184 ? 12.954 -15.882 1.5 1 96.54 184 ARG B C 1
ATOM 3725 O O . ARG B 1 184 ? 12.612 -17.009 1.137 1 96.54 184 ARG B O 1
ATOM 3732 N N . LEU B 1 185 ? 12.316 -14.82 1.24 1 98.27 185 LEU B N 1
ATOM 3733 C CA . LEU B 1 185 ? 11.08 -14.819 0.465 1 98.27 185 LEU B CA 1
ATOM 3734 C C . LEU B 1 185 ? 11.299 -14.19 -0.907 1 98.27 185 LEU B C 1
ATOM 3736 O O . LEU B 1 185 ? 12.141 -13.302 -1.06 1 98.27 185 LEU B O 1
ATOM 3740 N N . THR B 1 186 ? 10.576 -14.714 -1.876 1 98.83 186 THR B N 1
ATOM 3741 C CA . THR B 1 186 ? 10.472 -14.067 -3.179 1 98.83 186 THR B CA 1
ATOM 3742 C C . THR B 1 186 ? 9.17 -13.279 -3.289 1 98.83 186 THR B C 1
ATOM 3744 O O . THR B 1 186 ? 8.392 -13.218 -2.335 1 98.83 186 THR B O 1
ATOM 3747 N N . LEU B 1 187 ? 9.015 -12.538 -4.424 1 98.9 187 LEU B N 1
ATOM 3748 C CA . LEU B 1 187 ? 7.868 -11.656 -4.611 1 98.9 187 LEU B CA 1
ATOM 3749 C C . LEU B 1 187 ? 7.126 -11.995 -5.899 1 98.9 187 LEU B C 1
ATOM 3751 O O . LEU B 1 187 ? 7.744 -12.147 -6.955 1 98.9 187 LEU B O 1
ATOM 3755 N N . ILE B 1 188 ? 5.802 -12.084 -5.795 1 98.97 188 ILE B N 1
ATOM 3756 C CA . ILE B 1 188 ? 5.044 -12.336 -7.016 1 98.97 188 ILE B CA 1
ATOM 3757 C C . ILE B 1 188 ? 3.962 -11.271 -7.18 1 98.97 188 ILE B C 1
ATOM 3759 O O . ILE B 1 188 ? 3.48 -10.709 -6.194 1 98.97 188 ILE B O 1
ATOM 3763 N N . ALA B 1 189 ? 3.611 -10.952 -8.378 1 98.96 189 ALA B N 1
ATOM 3764 C CA . ALA B 1 189 ? 2.41 -10.214 -8.761 1 98.96 189 ALA B CA 1
ATOM 3765 C C . ALA B 1 189 ? 1.411 -11.122 -9.473 1 98.96 189 ALA B C 1
ATOM 3767 O O . ALA B 1 189 ? 1.801 -11.983 -10.266 1 98.96 189 ALA B O 1
ATOM 3768 N N . THR B 1 190 ? 0.156 -10.933 -9.161 1 98.93 190 THR B N 1
ATOM 3769 C CA . THR B 1 190 ? -0.871 -11.833 -9.672 1 98.93 190 THR B CA 1
ATOM 3770 C C . THR B 1 190 ? -2.157 -11.069 -9.977 1 98.93 190 THR B C 1
ATOM 3772 O O . THR B 1 190 ? -2.282 -9.893 -9.631 1 98.93 190 THR B O 1
ATOM 3775 N N . ASP B 1 191 ? -3.106 -11.716 -10.623 1 98.87 191 ASP B N 1
ATOM 3776 C CA . ASP B 1 191 ? -4.375 -11.076 -10.956 1 98.87 191 ASP B CA 1
ATOM 3777 C C . ASP B 1 191 ? -5.435 -11.373 -9.898 1 98.87 191 ASP B C 1
ATOM 3779 O O . ASP B 1 191 ? -6.212 -10.491 -9.526 1 98.87 191 ASP B O 1
ATOM 3783 N N . ASP B 1 192 ? -5.422 -12.677 -9.42 1 98.8 192 ASP B N 1
ATOM 3784 C CA . ASP B 1 192 ? -6.541 -13.111 -8.588 1 98.8 192 ASP B CA 1
ATOM 3785 C C . ASP B 1 192 ? -7.875 -12.837 -9.278 1 98.8 192 ASP B C 1
ATOM 3787 O O . ASP B 1 192 ? -8.784 -12.261 -8.677 1 98.8 192 ASP B O 1
ATOM 3791 N N . ALA B 1 193 ? -8 -13.178 -10.504 1 98.76 193 ALA B N 1
ATOM 3792 C CA . ALA B 1 193 ? -9.11 -12.783 -11.367 1 98.76 193 ALA B CA 1
ATOM 3793 C C . ALA B 1 193 ? -10.332 -13.665 -11.128 1 98.76 193 ALA B C 1
ATOM 3795 O O . ALA B 1 193 ? -10.206 -14.882 -10.975 1 98.76 193 ALA B O 1
ATOM 3796 N N . HIS B 1 194 ? -11.444 -13.061 -11.111 1 98.6 194 HIS B N 1
ATOM 3797 C CA . HIS B 1 194 ? -12.738 -13.734 -11.088 1 98.6 194 HIS B CA 1
ATOM 3798 C C . HIS B 1 194 ? -13.554 -13.401 -12.332 1 98.6 194 HIS B C 1
ATOM 3800 O O . HIS B 1 194 ? -14.607 -13.997 -12.567 1 98.6 194 HIS B O 1
ATOM 3806 N N . PHE B 1 195 ? -13.1 -12.395 -13.083 1 98.02 195 PHE B N 1
ATOM 3807 C CA . PHE B 1 195 ? -13.684 -11.896 -14.322 1 98.02 195 PHE B CA 1
ATOM 3808 C C . PHE B 1 195 ? -15.052 -11.275 -14.064 1 98.02 195 PHE B C 1
ATOM 3810 O O . PHE B 1 195 ? -15.944 -11.351 -14.912 1 98.02 195 PHE B O 1
ATOM 3817 N N . THR B 1 196 ? -15.271 -10.754 -12.874 1 95.38 196 THR B N 1
ATOM 3818 C CA . THR B 1 196 ? -16.482 -10.031 -12.502 1 95.38 196 THR B CA 1
ATOM 3819 C C . THR B 1 196 ? -16.26 -8.524 -12.589 1 95.38 196 THR B C 1
ATOM 3821 O O . THR B 1 196 ? -17.214 -7.746 -12.525 1 95.38 196 THR B O 1
ATOM 3824 N N . GLU B 1 197 ? -15.179 -8.078 -12.721 1 96.02 197 GLU B N 1
ATOM 3825 C CA . GLU B 1 197 ? -14.679 -6.712 -12.846 1 96.02 197 GLU B CA 1
ATOM 3826 C C . GLU B 1 197 ? -13.357 -6.675 -13.608 1 96.02 197 GLU B C 1
ATOM 3828 O O . GLU B 1 197 ? -12.906 -7.698 -14.128 1 96.02 197 GLU B O 1
ATOM 3833 N N . PRO B 1 198 ? -12.731 -5.468 -13.784 1 96.51 198 PRO B N 1
ATOM 3834 C CA . PRO B 1 198 ? -11.469 -5.438 -14.525 1 96.51 198 PRO B CA 1
ATOM 3835 C C . PRO B 1 198 ? -10.29 -5.96 -13.706 1 96.51 198 PRO B C 1
ATOM 3837 O O . PRO B 1 198 ? -9.267 -5.281 -13.589 1 96.51 198 PRO B O 1
ATOM 3840 N N . ASP B 1 199 ? -10.405 -7.195 -13.253 1 98.14 199 ASP B N 1
ATOM 3841 C CA . ASP B 1 199 ? -9.457 -7.781 -12.311 1 98.14 199 ASP B CA 1
ATOM 3842 C C . ASP B 1 199 ? -8.487 -8.722 -13.022 1 98.14 199 ASP B C 1
ATOM 3844 O O . ASP B 1 199 ? -7.894 -9.602 -12.394 1 98.14 199 ASP B O 1
ATOM 3848 N N . HIS B 1 200 ? -8.295 -8.581 -14.339 1 98.66 200 HIS B N 1
ATOM 3849 C CA . HIS B 1 200 ? -7.51 -9.515 -15.138 1 98.66 200 HIS B CA 1
ATOM 3850 C C . HIS B 1 200 ? -6.427 -8.788 -15.928 1 98.66 200 HIS B C 1
ATOM 3852 O O . HIS B 1 200 ? -6.561 -7.599 -16.224 1 98.66 200 HIS B O 1
ATOM 3858 N N . PHE B 1 201 ? -5.308 -9.521 -16.164 1 98.72 201 PHE B N 1
ATOM 3859 C CA . PHE B 1 201 ? -4.223 -9.137 -17.059 1 98.72 201 PHE B CA 1
ATOM 3860 C C . PHE B 1 201 ? -3.458 -7.943 -16.501 1 98.72 201 PHE B C 1
ATOM 3862 O O . PHE B 1 201 ? -2.996 -7.087 -17.258 1 98.72 201 PHE B O 1
ATOM 3869 N N . GLY B 1 202 ? -3.339 -7.876 -15.142 1 98.7 202 GLY B N 1
ATOM 3870 C CA . GLY B 1 202 ? -2.748 -6.676 -14.573 1 98.7 202 GLY B CA 1
ATOM 3871 C C . GLY B 1 202 ? -1.497 -6.954 -13.761 1 98.7 202 GLY B C 1
ATOM 3872 O O . GLY B 1 202 ? -0.74 -6.034 -13.443 1 98.7 202 GLY B O 1
ATOM 3873 N N . GLY B 1 203 ? -1.277 -8.128 -13.288 1 98.86 203 GLY B N 1
ATOM 3874 C CA . GLY B 1 203 ? -0.094 -8.571 -12.567 1 98.86 203 GLY B CA 1
ATOM 3875 C C . GLY B 1 203 ? 0.333 -9.98 -12.932 1 98.86 203 GLY B C 1
ATOM 3876 O O . GLY B 1 203 ? -0.509 -10.859 -13.127 1 98.86 203 GLY B O 1
ATOM 3877 N N . TRP B 1 204 ? 1.638 -10.207 -13.122 1 98.94 204 TRP B N 1
ATOM 3878 C CA . TRP B 1 204 ? 2.126 -11.524 -13.518 1 98.94 204 TRP B CA 1
ATOM 3879 C C . TRP B 1 204 ? 3.579 -11.716 -13.096 1 98.94 204 TRP B C 1
ATOM 3881 O O . TRP B 1 204 ? 4.172 -10.833 -12.471 1 98.94 204 TRP B O 1
ATOM 3891 N N . VAL B 1 205 ? 4.086 -12.892 -13.311 1 98.97 205 VAL B N 1
ATOM 3892 C CA . VAL B 1 205 ? 5.501 -13.202 -13.133 1 98.97 205 VAL B CA 1
ATOM 3893 C C . VAL B 1 205 ? 6.143 -13.48 -14.49 1 98.97 205 VAL B C 1
ATOM 3895 O O . VAL B 1 205 ? 5.473 -13.934 -15.421 1 98.97 205 VAL B O 1
ATOM 3898 N N . MET B 1 206 ? 7.402 -13.127 -14.592 1 98.97 206 MET B N 1
ATOM 3899 C CA . MET B 1 206 ? 8.29 -13.544 -15.672 1 98.97 206 MET B CA 1
ATOM 3900 C C . MET B 1 206 ? 9.254 -14.627 -15.197 1 98.97 206 MET B C 1
ATOM 3902 O O . MET B 1 206 ? 10.202 -14.341 -14.463 1 98.97 206 MET B O 1
ATOM 3906 N N . VAL B 1 207 ? 9.021 -15.85 -15.638 1 98.96 207 VAL B N 1
ATOM 3907 C CA . VAL B 1 207 ? 9.747 -16.993 -15.096 1 98.96 207 VAL B CA 1
ATOM 3908 C C . VAL B 1 207 ? 10.81 -17.451 -16.092 1 98.96 207 VAL B C 1
ATOM 3910 O O . VAL B 1 207 ? 10.51 -17.688 -17.265 1 98.96 207 VAL B O 1
ATOM 3913 N N . LYS B 1 208 ? 12.024 -17.595 -15.629 1 98.92 208 LYS B N 1
ATOM 3914 C CA . LYS B 1 208 ? 13.141 -18.043 -16.457 1 98.92 208 LYS B CA 1
ATOM 3915 C C . LYS B 1 208 ? 13.243 -19.565 -16.465 1 98.92 208 LYS B C 1
ATOM 3917 O O . LYS B 1 208 ? 13.487 -20.182 -15.426 1 98.92 208 LYS B O 1
ATOM 3922 N N . ALA B 1 209 ? 13.047 -20.138 -17.606 1 98.63 209 ALA B N 1
ATOM 3923 C CA . ALA B 1 209 ? 13.141 -21.588 -17.757 1 98.63 209 ALA B CA 1
ATOM 3924 C C . ALA B 1 209 ? 13.528 -21.966 -19.184 1 98.63 209 ALA B C 1
ATOM 3926 O O . ALA B 1 209 ? 13.295 -21.199 -20.121 1 98.63 209 ALA B O 1
ATOM 3927 N N . GLU B 1 210 ? 14.072 -23.15 -19.357 1 98.34 210 GLU B N 1
ATOM 3928 C CA . GLU B 1 210 ? 14.519 -23.608 -20.669 1 98.34 210 GLU B CA 1
ATOM 3929 C C . GLU B 1 210 ? 13.342 -24.07 -21.523 1 98.34 210 GLU B C 1
ATOM 3931 O O . GLU B 1 210 ? 13.437 -24.108 -22.751 1 98.34 210 GLU B O 1
ATOM 3936 N N . GLU B 1 211 ? 12.301 -24.481 -20.83 1 98.1 211 GLU B N 1
ATOM 3937 C CA . GLU B 1 211 ? 11.104 -24.956 -21.516 1 98.1 211 GLU B CA 1
ATOM 3938 C C . GLU B 1 211 ? 9.838 -24.449 -20.831 1 98.1 211 GLU B C 1
ATOM 3940 O O . GLU B 1 211 ? 9.818 -24.257 -19.614 1 98.1 211 GLU B O 1
ATOM 3945 N N . ASN B 1 212 ? 8.821 -24.301 -21.697 1 98.42 212 ASN B N 1
ATOM 3946 C CA . ASN B 1 212 ? 7.502 -23.976 -21.164 1 98.42 212 ASN B CA 1
ATOM 3947 C C . ASN B 1 212 ? 6.73 -25.233 -20.773 1 98.42 212 ASN B C 1
ATOM 3949 O O . ASN B 1 212 ? 5.712 -25.557 -21.387 1 98.42 212 ASN B O 1
ATOM 3953 N N . GLU B 1 213 ? 7.208 -25.829 -19.738 1 98.14 213 GLU B N 1
ATOM 3954 C CA . GLU B 1 213 ? 6.638 -27.06 -19.2 1 98.14 213 GLU B CA 1
ATOM 3955 C C . GLU B 1 213 ? 6.417 -26.955 -17.694 1 98.14 213 GLU B C 1
ATOM 3957 O O . GLU B 1 213 ? 7.203 -26.319 -16.989 1 98.14 213 GLU B O 1
ATOM 3962 N N . PRO B 1 214 ? 5.391 -27.638 -17.246 1 98.01 214 PRO B N 1
ATOM 3963 C CA . PRO B 1 214 ? 5.015 -27.484 -15.839 1 98.01 214 PRO B CA 1
ATOM 3964 C C . PRO B 1 214 ? 6.174 -27.761 -14.884 1 98.01 214 PRO B C 1
ATOM 3966 O O . PRO B 1 214 ? 6.428 -26.972 -13.97 1 98.01 214 PRO B O 1
ATOM 3969 N N . LYS B 1 215 ? 6.868 -28.838 -15.068 1 97.97 215 LYS B N 1
ATOM 3970 C CA . LYS B 1 215 ? 7.943 -29.216 -14.155 1 97.97 215 LYS B CA 1
ATOM 3971 C C . LYS B 1 215 ? 9.053 -28.168 -14.15 1 97.97 215 LYS B C 1
ATOM 3973 O O . LYS B 1 215 ? 9.567 -27.807 -13.089 1 97.97 215 LYS B O 1
ATOM 3978 N N . ALA B 1 216 ? 9.456 -27.712 -15.314 1 98.62 216 ALA B N 1
ATOM 3979 C CA . ALA B 1 216 ? 10.523 -26.723 -15.437 1 98.62 216 ALA B CA 1
ATOM 3980 C C . ALA B 1 216 ? 10.108 -25.39 -14.82 1 98.62 216 ALA B C 1
ATOM 3982 O O . ALA B 1 216 ? 10.895 -24.754 -14.115 1 98.62 216 ALA B O 1
ATOM 3983 N N . LEU B 1 217 ? 8.9 -24.994 -15.084 1 98.87 217 LEU B N 1
ATOM 3984 C CA . LEU B 1 217 ? 8.395 -23.729 -14.562 1 98.87 217 LEU B CA 1
ATOM 3985 C C . LEU B 1 217 ? 8.29 -23.772 -13.041 1 98.87 217 LEU B C 1
ATOM 3987 O O . LEU B 1 217 ? 8.687 -22.824 -12.36 1 98.87 217 LEU B O 1
ATOM 3991 N N . LEU B 1 218 ? 7.764 -24.86 -12.564 1 98.84 218 LEU B N 1
ATOM 3992 C CA . LEU B 1 218 ? 7.617 -25.005 -11.119 1 98.84 218 LEU B CA 1
ATOM 3993 C C . LEU B 1 218 ? 8.978 -24.995 -10.431 1 98.84 218 LEU B C 1
ATOM 3995 O O . LEU B 1 218 ? 9.141 -24.372 -9.379 1 98.84 218 LEU B O 1
ATOM 3999 N N . ALA B 1 219 ? 9.892 -25.688 -10.979 1 98.7 219 ALA B N 1
ATOM 4000 C CA . ALA B 1 219 ? 11.243 -25.704 -10.425 1 98.7 219 ALA B CA 1
ATOM 4001 C C . ALA B 1 219 ? 11.854 -24.305 -10.429 1 98.7 219 ALA B C 1
ATOM 4003 O O . ALA B 1 219 ? 12.511 -23.906 -9.465 1 98.7 219 ALA B O 1
ATOM 4004 N N . ALA B 1 220 ? 11.684 -23.588 -11.499 1 98.89 220 ALA B N 1
ATOM 4005 C CA . ALA B 1 220 ? 12.208 -22.23 -11.617 1 98.89 220 ALA B CA 1
ATOM 4006 C C . ALA B 1 220 ? 11.589 -21.31 -10.569 1 98.89 220 ALA B C 1
ATOM 4008 O O . ALA B 1 220 ? 12.28 -20.476 -9.98 1 98.89 220 ALA B O 1
ATOM 4009 N N . LEU B 1 221 ? 10.284 -21.437 -10.341 1 98.9 221 LEU B N 1
ATOM 4010 C CA . LEU B 1 221 ? 9.6 -20.661 -9.312 1 98.9 221 LEU B CA 1
ATOM 4011 C C . LEU B 1 221 ? 10.202 -20.932 -7.937 1 98.9 221 LEU B C 1
ATOM 4013 O O . LEU B 1 221 ? 10.491 -19.997 -7.187 1 98.9 221 LEU B O 1
ATOM 4017 N N . LYS B 1 222 ? 10.457 -22.179 -7.674 1 98.68 222 LYS B N 1
ATOM 4018 C CA . LYS B 1 222 ? 10.966 -22.561 -6.36 1 98.68 222 LYS B CA 1
ATOM 4019 C C . LYS B 1 222 ? 12.411 -22.107 -6.177 1 98.68 222 LYS B C 1
ATOM 4021 O O . LYS B 1 222 ? 12.845 -21.837 -5.055 1 98.68 222 LYS B O 1
ATOM 4026 N N . ARG B 1 223 ? 13.127 -21.945 -7.282 1 98.15 223 ARG B N 1
ATOM 4027 C CA . ARG B 1 223 ? 14.514 -21.496 -7.215 1 98.15 223 ARG B CA 1
ATOM 4028 C C . ARG B 1 223 ? 14.595 -19.974 -7.158 1 98.15 223 ARG B C 1
ATOM 4030 O O . ARG B 1 223 ? 15.666 -19.413 -6.92 1 98.15 223 ARG B O 1
ATOM 4037 N N . GLY B 1 224 ? 13.461 -19.35 -7.424 1 98.55 224 GLY B N 1
ATOM 4038 C CA . GLY B 1 224 ? 13.451 -17.896 -7.424 1 98.55 224 GLY B CA 1
ATOM 4039 C C . GLY B 1 224 ? 13.891 -17.295 -8.746 1 98.55 224 GLY B C 1
ATOM 4040 O O . GLY B 1 224 ? 14.253 -16.119 -8.809 1 98.55 224 GLY B O 1
ATOM 4041 N N . ASP B 1 225 ? 13.882 -18.085 -9.866 1 98.83 225 ASP B N 1
ATOM 4042 C CA . ASP B 1 225 ? 14.316 -17.628 -11.182 1 98.83 225 ASP B CA 1
ATOM 4043 C C . ASP B 1 225 ? 13.193 -16.887 -11.904 1 98.83 225 ASP B C 1
ATOM 4045 O O . ASP B 1 225 ? 12.781 -17.285 -12.996 1 98.83 225 ASP B O 1
ATOM 4049 N N . PHE B 1 226 ? 12.736 -15.823 -11.327 1 98.93 226 PHE B N 1
ATOM 4050 C CA . PHE B 1 226 ? 11.661 -15.024 -11.903 1 98.93 226 PHE B CA 1
ATOM 4051 C C . PHE B 1 226 ? 11.655 -13.619 -11.314 1 98.93 226 PHE B C 1
ATOM 4053 O O . PHE B 1 226 ? 12.405 -13.328 -10.38 1 98.93 226 PHE B O 1
ATOM 4060 N N . TYR B 1 227 ? 10.907 -12.744 -11.857 1 98.94 227 TYR B N 1
ATOM 4061 C CA . TYR B 1 227 ? 10.553 -11.455 -11.274 1 98.94 227 TYR B CA 1
ATOM 4062 C C . TYR B 1 227 ? 9.081 -11.136 -11.508 1 98.94 227 TYR B C 1
ATOM 4064 O O . TYR B 1 227 ? 8.428 -11.766 -12.344 1 98.94 227 TYR B O 1
ATOM 4072 N N . ALA B 1 228 ? 8.516 -10.242 -10.749 1 98.96 228 ALA B N 1
ATOM 4073 C CA . ALA B 1 228 ? 7.111 -9.852 -10.834 1 98.96 228 ALA B CA 1
ATOM 4074 C C . ALA B 1 228 ? 6.943 -8.585 -11.667 1 98.96 228 ALA B C 1
ATOM 4076 O O . ALA B 1 228 ? 7.823 -7.721 -11.678 1 98.96 228 ALA B O 1
ATOM 4077 N N . SER B 1 229 ? 5.731 -8.442 -12.327 1 98.94 229 SER B N 1
ATOM 4078 C CA . SER B 1 229 ? 5.58 -7.275 -13.19 1 98.94 229 SER B CA 1
ATOM 4079 C C . SER B 1 229 ? 4.109 -6.946 -13.422 1 98.94 229 SER B C 1
ATOM 4081 O O . SER B 1 229 ? 3.246 -7.818 -13.303 1 98.94 229 SER B O 1
ATOM 4083 N N . GLN B 1 230 ? 3.896 -5.678 -13.672 1 98.84 230 GLN B N 1
ATOM 4084 C CA . GLN B 1 230 ? 2.645 -5.169 -14.223 1 98.84 230 GLN B CA 1
ATOM 4085 C C . GLN B 1 230 ? 2.821 -4.727 -15.674 1 98.84 230 GLN B C 1
ATOM 4087 O O . GLN B 1 230 ? 1.874 -4.253 -16.304 1 98.84 230 GLN B O 1
ATOM 4092 N N . GLY B 1 231 ? 4.05 -4.828 -16.157 1 98.72 231 GLY B N 1
ATOM 4093 C CA . GLY B 1 231 ? 4.277 -4.319 -17.5 1 98.72 231 GLY B CA 1
ATOM 4094 C C . GLY B 1 231 ? 5.746 -4.136 -17.829 1 98.72 231 GLY B C 1
ATOM 4095 O O . GLY B 1 231 ? 6.251 -4.723 -18.789 1 98.72 231 GLY B O 1
ATOM 4096 N N . PRO B 1 232 ? 6.472 -3.37 -17.009 1 98.85 232 PRO B N 1
ATOM 4097 C CA . PRO B 1 232 ? 7.898 -3.144 -17.26 1 98.85 232 PRO B CA 1
ATOM 4098 C C . PRO B 1 232 ? 8.721 -4.428 -17.178 1 98.85 232 PRO B C 1
ATOM 4100 O O . PRO B 1 232 ? 8.305 -5.393 -16.533 1 98.85 232 PRO B O 1
ATOM 4103 N N . GLU B 1 233 ? 9.809 -4.362 -17.863 1 98.85 233 GLU B N 1
ATOM 4104 C CA . GLU B 1 233 ? 10.68 -5.532 -17.923 1 98.85 233 GLU B CA 1
ATOM 4105 C C . GLU B 1 233 ? 12.001 -5.274 -17.205 1 98.85 233 GLU B C 1
ATOM 4107 O O . GLU B 1 233 ? 12.646 -4.248 -17.431 1 98.85 233 GLU B O 1
ATOM 4112 N N . LEU B 1 234 ? 12.317 -6.142 -16.337 1 98.86 234 LEU B N 1
ATOM 4113 C CA . LEU B 1 234 ? 13.684 -6.226 -15.837 1 98.86 234 LEU B CA 1
ATOM 4114 C C . LEU B 1 234 ? 14.526 -7.153 -16.708 1 98.86 234 LEU B C 1
ATOM 4116 O O . LEU B 1 234 ? 14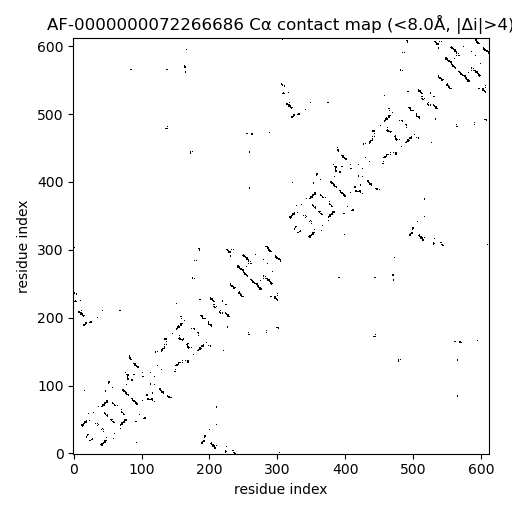.114 -8.276 -17.006 1 98.86 234 LEU B O 1
ATOM 4120 N N . ARG B 1 235 ? 15.677 -6.658 -17.114 1 98.67 235 ARG B N 1
ATOM 4121 C CA . ARG B 1 235 ? 16.513 -7.432 -18.025 1 98.67 235 ARG B CA 1
ATOM 4122 C C . ARG B 1 235 ? 17.807 -7.866 -17.345 1 98.67 235 ARG B C 1
ATOM 4124 O O . ARG B 1 235 ? 18.426 -8.853 -17.747 1 98.67 235 ARG B O 1
ATOM 4131 N N . ARG B 1 236 ? 18.228 -7.127 -16.352 1 98.2 236 ARG B N 1
ATOM 4132 C CA . ARG B 1 236 ? 19.401 -7.435 -15.54 1 98.2 236 ARG B CA 1
ATOM 4133 C C . ARG B 1 236 ? 19.337 -6.721 -14.193 1 98.2 236 ARG B C 1
ATOM 4135 O O . ARG B 1 236 ? 18.973 -5.545 -14.125 1 98.2 236 ARG B O 1
ATOM 4142 N N . VAL B 1 237 ? 19.635 -7.35 -13.15 1 98.31 237 VAL B N 1
ATOM 4143 C CA . VAL B 1 237 ? 19.869 -6.796 -11.821 1 98.31 237 VAL B CA 1
ATOM 4144 C C . VAL B 1 237 ? 21.083 -7.471 -11.186 1 98.31 237 VAL B C 1
ATOM 4146 O O . VAL B 1 237 ? 21.089 -8.687 -10.981 1 98.31 237 VAL B O 1
ATOM 4149 N N . SER B 1 238 ? 22.078 -6.708 -10.905 1 97.33 238 SER B N 1
ATOM 4150 C CA . SER B 1 238 ? 23.317 -7.292 -10.402 1 97.33 238 SER B CA 1
ATOM 4151 C C . SER B 1 238 ? 23.965 -6.394 -9.353 1 97.33 238 SER B C 1
ATOM 4153 O O . SER B 1 238 ? 23.934 -5.168 -9.474 1 97.33 238 SER B O 1
ATOM 4155 N N . LEU B 1 239 ? 24.44 -6.995 -8.352 1 96.04 239 LEU B N 1
ATOM 4156 C CA . LEU B 1 239 ? 25.303 -6.325 -7.384 1 96.04 239 LEU B CA 1
ATOM 4157 C C . LEU B 1 239 ? 26.76 -6.369 -7.833 1 96.04 239 LEU B C 1
ATOM 4159 O O . LEU B 1 239 ? 27.338 -7.449 -7.972 1 96.04 239 LEU B O 1
ATOM 4163 N N . GLU B 1 240 ? 27.267 -5.244 -8.105 1 95.04 240 GLU B N 1
ATOM 4164 C CA . GLU B 1 240 ? 28.659 -5.082 -8.517 1 95.04 240 GLU B CA 1
ATOM 4165 C C . GLU B 1 240 ? 29.429 -4.212 -7.528 1 95.04 240 GLU B C 1
ATOM 4167 O O . GLU B 1 240 ? 29.504 -2.993 -7.693 1 95.04 240 GLU B O 1
ATOM 4172 N N . GLY B 1 241 ? 30.179 -4.872 -6.614 1 93.12 241 GLY B N 1
ATOM 4173 C CA . GLY B 1 241 ? 30.825 -4.104 -5.562 1 93.12 241 GLY B CA 1
ATOM 4174 C C . GLY B 1 241 ? 29.843 -3.357 -4.679 1 93.12 241 GLY B C 1
ATOM 4175 O O . GLY B 1 241 ? 28.976 -3.969 -4.051 1 93.12 241 GLY B O 1
ATOM 4176 N N . ASP B 1 242 ? 29.977 -2.088 -4.739 1 94.69 242 ASP B N 1
ATOM 4177 C CA . ASP B 1 242 ? 29.131 -1.252 -3.892 1 94.69 242 ASP B CA 1
ATOM 4178 C C . ASP B 1 242 ? 27.995 -0.627 -4.697 1 94.69 242 ASP B C 1
ATOM 4180 O O . ASP B 1 242 ? 27.466 0.422 -4.324 1 94.69 242 ASP B O 1
ATOM 4184 N N . TRP B 1 243 ? 27.711 -1.382 -5.825 1 96.79 243 TRP B N 1
ATOM 4185 C CA . TRP B 1 243 ? 26.698 -0.813 -6.708 1 96.79 243 TRP B CA 1
ATOM 4186 C C . TRP B 1 243 ? 25.689 -1.873 -7.134 1 96.79 243 TRP B C 1
ATOM 4188 O O . TRP B 1 243 ? 26.05 -3.034 -7.345 1 96.79 243 TRP B O 1
ATOM 4198 N N . ILE B 1 244 ? 24.495 -1.456 -7.251 1 97.59 244 ILE B N 1
ATOM 4199 C CA . ILE B 1 244 ? 23.505 -2.219 -8.004 1 97.59 244 ILE B CA 1
ATOM 4200 C C . ILE B 1 244 ? 23.434 -1.699 -9.438 1 97.59 244 ILE B C 1
ATOM 4202 O O . ILE B 1 244 ? 23.278 -0.496 -9.661 1 97.59 244 ILE B O 1
ATOM 4206 N N . GLU B 1 245 ? 23.576 -2.588 -10.303 1 98.04 245 GLU B N 1
ATOM 4207 C CA . GLU B 1 245 ? 23.398 -2.261 -11.715 1 98.04 245 GLU B CA 1
ATOM 4208 C C . GLU B 1 245 ? 22.169 -2.959 -12.291 1 98.04 245 GLU B C 1
ATOM 4210 O O . GLU B 1 245 ? 21.893 -4.115 -11.962 1 98.04 245 GLU B O 1
ATOM 4215 N N . LEU B 1 246 ? 21.409 -2.198 -13.116 1 97.98 246 LEU B N 1
ATOM 4216 C CA . LEU B 1 246 ? 20.246 -2.848 -13.709 1 97.98 246 LEU B CA 1
ATOM 4217 C C . LEU B 1 246 ? 20.002 -2.337 -15.125 1 97.98 246 LEU B C 1
ATOM 4219 O O . LEU B 1 246 ? 20.448 -1.244 -15.481 1 97.98 246 LEU B O 1
ATOM 4223 N N . GLU B 1 247 ? 19.434 -3.163 -15.936 1 98.72 247 GLU B N 1
ATOM 4224 C CA . GLU B 1 247 ? 18.871 -2.892 -17.255 1 98.72 247 GLU B CA 1
ATOM 4225 C C . GLU B 1 247 ? 17.384 -3.231 -17.3 1 98.72 247 GLU B C 1
ATOM 4227 O O . GLU B 1 247 ? 16.946 -4.212 -16.695 1 98.72 247 GLU B O 1
ATOM 4232 N N . CYS B 1 248 ? 16.652 -2.386 -17.931 1 98.8 248 CYS B N 1
ATOM 4233 C CA . CYS B 1 248 ? 15.205 -2.571 -17.945 1 98.8 248 CYS B CA 1
ATOM 4234 C C . CYS B 1 248 ? 14.58 -1.895 -19.159 1 98.8 248 CYS B C 1
ATOM 4236 O O . CYS B 1 248 ? 15.286 -1.295 -19.972 1 98.8 248 CYS B O 1
ATOM 4238 N N . SER B 1 249 ? 13.292 -2.15 -19.417 1 98.87 249 SER B N 1
ATOM 4239 C CA . SER B 1 249 ? 12.54 -1.33 -20.361 1 98.87 249 SER B CA 1
ATOM 4240 C C . SER B 1 249 ? 12.497 0.128 -19.915 1 98.87 249 SER B C 1
ATOM 4242 O O . SER B 1 249 ? 12.949 0.46 -18.817 1 98.87 249 SER B O 1
ATOM 4244 N N . ALA B 1 250 ? 11.948 1 -20.748 1 98.77 250 ALA B N 1
ATOM 4245 C CA . ALA B 1 250 ? 11.918 2.429 -20.446 1 98.77 250 ALA B CA 1
ATOM 4246 C C . ALA B 1 250 ? 11.051 2.713 -19.223 1 98.77 250 ALA B C 1
ATOM 4248 O O . ALA B 1 250 ? 9.883 2.32 -19.177 1 98.77 250 ALA B O 1
ATOM 4249 N N . VAL B 1 251 ? 11.643 3.407 -18.27 1 98.76 251 VAL B N 1
ATOM 4250 C CA . VAL B 1 251 ? 10.915 3.697 -17.039 1 98.76 251 VAL B CA 1
ATOM 4251 C C . VAL B 1 251 ? 11.193 5.133 -16.601 1 98.76 251 VAL B C 1
ATOM 4253 O O . VAL B 1 251 ? 12.115 5.776 -17.108 1 98.76 251 VAL B O 1
ATOM 4256 N N . THR B 1 252 ? 10.385 5.643 -15.676 1 98.47 252 THR B N 1
ATOM 4257 C CA . THR B 1 252 ? 10.512 7.007 -15.175 1 98.47 252 THR B CA 1
ATOM 4258 C C . THR B 1 252 ? 11.081 7.013 -13.76 1 98.47 252 THR B C 1
ATOM 4260 O O . THR B 1 252 ? 11.49 8.06 -13.253 1 98.47 252 THR B O 1
ATOM 4263 N N . ALA B 1 253 ? 11.113 5.867 -13.145 1 98.76 253 ALA B N 1
ATOM 4264 C CA . ALA B 1 253 ? 11.673 5.775 -11.799 1 98.76 253 ALA B CA 1
ATOM 4265 C C . ALA B 1 253 ? 12.31 4.408 -11.562 1 98.76 253 ALA B C 1
ATOM 4267 O O . ALA B 1 253 ? 11.793 3.388 -12.023 1 98.76 253 ALA B O 1
ATOM 4268 N N . ILE B 1 254 ? 13.41 4.375 -10.905 1 98.84 254 ILE B N 1
ATOM 4269 C CA . ILE B 1 254 ? 14.118 3.202 -10.404 1 98.84 254 ILE B CA 1
ATOM 4270 C C . ILE B 1 254 ? 14.389 3.362 -8.91 1 98.84 254 ILE B C 1
ATOM 4272 O O . ILE B 1 254 ? 15.029 4.329 -8.489 1 98.84 254 ILE B O 1
ATOM 4276 N N . VAL B 1 255 ? 13.872 2.43 -8.141 1 98.57 255 VAL B N 1
ATOM 4277 C CA . VAL B 1 255 ? 13.968 2.56 -6.691 1 98.57 255 VAL B CA 1
ATOM 4278 C C . VAL B 1 255 ? 14.675 1.338 -6.109 1 98.57 255 VAL B C 1
ATOM 4280 O O . VAL B 1 255 ? 14.331 0.2 -6.435 1 98.57 255 VAL B O 1
ATOM 4283 N N . LEU B 1 256 ? 15.672 1.609 -5.334 1 98.35 256 LEU B N 1
ATOM 4284 C CA . LEU B 1 256 ? 16.328 0.591 -4.521 1 98.35 256 LEU B CA 1
ATOM 4285 C C . LEU B 1 256 ? 15.797 0.612 -3.092 1 98.35 256 LEU B C 1
ATOM 4287 O O . LEU B 1 256 ? 15.691 1.678 -2.48 1 98.35 256 LEU B O 1
ATOM 4291 N N . GLN B 1 257 ? 15.369 -0.571 -2.604 1 98.25 257 GLN B N 1
ATOM 4292 C CA . GLN B 1 257 ? 14.772 -0.664 -1.276 1 98.25 257 GLN B CA 1
ATOM 4293 C C . GLN B 1 257 ? 15.492 -1.702 -0.421 1 98.25 257 GLN B C 1
ATOM 4295 O O . GLN B 1 257 ? 15.896 -2.754 -0.921 1 98.25 257 GLN B O 1
ATOM 4300 N N . GLY B 1 258 ? 15.686 -1.397 0.841 1 97.37 258 GLY B N 1
ATOM 4301 C CA . GLY B 1 258 ? 16.211 -2.308 1.846 1 97.37 258 GLY B CA 1
ATOM 4302 C C . GLY B 1 258 ? 15.442 -2.263 3.153 1 97.37 258 GLY B C 1
ATOM 4303 O O . GLY B 1 258 ? 14.241 -1.986 3.163 1 97.37 258 GLY B O 1
ATOM 4304 N N . ALA B 1 259 ? 16.059 -2.638 4.198 1 95.52 259 ALA B N 1
ATOM 4305 C CA . ALA B 1 259 ? 15.42 -2.722 5.509 1 95.52 259 ALA B CA 1
ATOM 4306 C C . ALA B 1 259 ? 15.098 -1.333 6.052 1 95.52 259 ALA B C 1
ATOM 4308 O O . ALA B 1 259 ? 15.895 -0.403 5.909 1 95.52 259 ALA B O 1
ATOM 4309 N N . GLY B 1 260 ? 13.904 -1.294 6.682 1 91.22 260 GLY B N 1
ATOM 4310 C CA . GLY B 1 260 ? 13.519 -0.047 7.325 1 91.22 260 GLY B CA 1
ATOM 4311 C C . GLY B 1 260 ? 13.399 1.113 6.355 1 91.22 260 GLY B C 1
ATOM 4312 O O . GLY B 1 260 ? 12.745 0.996 5.317 1 91.22 260 GLY B O 1
ATOM 4313 N N . THR B 1 261 ? 14.061 2.206 6.734 1 93.84 261 THR B N 1
ATOM 4314 C CA . THR B 1 261 ? 13.946 3.444 5.97 1 93.84 261 THR B CA 1
ATOM 4315 C C . THR B 1 261 ? 14.935 3.456 4.808 1 93.84 261 THR B C 1
ATOM 4317 O O . THR B 1 261 ? 15.003 4.43 4.055 1 93.84 261 THR B O 1
ATOM 4320 N N . ALA B 1 262 ? 15.722 2.424 4.607 1 95.54 262 ALA B N 1
ATOM 4321 C CA . ALA B 1 262 ? 16.734 2.379 3.554 1 95.54 262 ALA B CA 1
ATOM 4322 C C . ALA B 1 262 ? 16.087 2.324 2.173 1 95.54 262 ALA B C 1
ATOM 4324 O O . ALA B 1 262 ? 15.515 1.302 1.789 1 95.54 262 ALA B O 1
ATOM 4325 N N . ALA B 1 263 ? 16.2 3.393 1.436 1 96.91 263 ALA B N 1
ATOM 4326 C CA . ALA B 1 263 ? 15.692 3.486 0.07 1 96.91 263 ALA B CA 1
ATOM 4327 C C . ALA B 1 263 ? 16.363 4.628 -0.688 1 96.91 263 ALA B C 1
ATOM 4329 O O . ALA B 1 263 ? 16.78 5.621 -0.086 1 96.91 263 ALA B O 1
ATOM 4330 N N . THR B 1 264 ? 16.546 4.476 -1.908 1 96.41 264 THR B N 1
ATOM 4331 C CA . THR B 1 264 ? 16.983 5.519 -2.83 1 96.41 264 THR B CA 1
ATOM 4332 C C . THR B 1 264 ? 16.253 5.402 -4.164 1 96.41 264 THR B C 1
ATOM 4334 O O . THR B 1 264 ? 15.845 4.309 -4.561 1 96.41 264 THR B O 1
ATOM 4337 N N . ALA B 1 265 ? 16.038 6.511 -4.784 1 97.6 265 ALA B N 1
ATOM 4338 C CA . ALA B 1 265 ? 15.321 6.51 -6.057 1 97.6 265 ALA B CA 1
ATOM 4339 C C . ALA B 1 265 ? 16.06 7.341 -7.103 1 97.6 265 ALA B C 1
ATOM 4341 O O . ALA B 1 265 ? 16.743 8.31 -6.765 1 97.6 265 ALA B O 1
ATOM 4342 N N . LEU B 1 266 ? 15.996 6.943 -8.291 1 98.04 266 LEU B N 1
ATOM 4343 C CA . LEU B 1 266 ? 16.37 7.695 -9.484 1 98.04 266 LEU B CA 1
ATOM 4344 C C . LEU B 1 266 ? 15.145 8.002 -10.339 1 98.04 266 LEU B C 1
ATOM 4346 O O . LEU B 1 266 ? 14.316 7.123 -10.582 1 98.04 266 LEU B O 1
ATOM 4350 N N . HIS B 1 267 ? 15.027 9.256 -10.712 1 98.02 267 HIS B N 1
ATOM 4351 C CA . HIS B 1 267 ? 13.936 9.677 -11.584 1 98.02 267 HIS B CA 1
ATOM 4352 C C . HIS B 1 267 ? 14.459 10.116 -12.948 1 98.02 267 HIS B C 1
ATOM 4354 O O . HIS B 1 267 ? 15.548 10.686 -13.045 1 98.02 267 HIS B O 1
ATOM 4360 N N . GLY B 1 268 ? 13.699 9.829 -13.963 1 96.95 268 GLY B N 1
ATOM 4361 C CA . GLY B 1 268 ? 14.025 10.209 -15.328 1 96.95 268 GLY B CA 1
ATOM 4362 C C . GLY B 1 268 ? 12.844 10.105 -16.274 1 96.95 268 GLY B C 1
ATOM 4363 O O . GLY B 1 268 ? 11.751 9.702 -15.87 1 96.95 268 GLY B O 1
ATOM 4364 N N . ALA B 1 269 ? 12.989 10.471 -17.45 1 95.29 269 ALA B N 1
ATOM 4365 C CA . ALA B 1 269 ? 11.904 10.478 -18.428 1 95.29 269 ALA B CA 1
ATOM 4366 C C . ALA B 1 269 ? 11.73 9.102 -19.065 1 95.29 269 ALA B C 1
ATOM 4368 O O . ALA B 1 269 ? 10.604 8.646 -19.273 1 95.29 269 ALA B O 1
ATOM 4369 N N . SER B 1 270 ? 12.87 8.407 -19.396 1 97.47 270 SER B N 1
ATOM 4370 C CA . SER B 1 270 ? 12.849 7.123 -20.089 1 97.47 270 SER B CA 1
ATOM 4371 C C . SER B 1 270 ? 14.139 6.344 -19.85 1 97.47 270 SER B C 1
ATOM 4373 O O . SER B 1 270 ? 14.86 6.023 -20.796 1 97.47 270 SER B O 1
ATOM 4375 N N . MET B 1 271 ? 14.4 6.001 -18.631 1 98.48 271 MET B N 1
ATOM 4376 C CA . MET B 1 271 ? 15.628 5.31 -18.248 1 98.48 271 MET B CA 1
ATOM 4377 C C . MET B 1 271 ? 15.548 3.827 -18.595 1 98.48 271 MET B C 1
ATOM 4379 O O . MET B 1 271 ? 14.507 3.196 -18.407 1 98.48 271 MET B O 1
ATOM 4383 N N . THR B 1 272 ? 16.652 3.287 -19.13 1 98.77 272 THR B N 1
ATOM 4384 C CA . THR B 1 272 ? 16.689 1.867 -19.463 1 98.77 272 THR B CA 1
ATOM 4385 C C . THR B 1 272 ? 17.849 1.175 -18.754 1 98.77 272 THR B C 1
ATOM 4387 O O . THR B 1 272 ? 18.001 -0.045 -18.846 1 98.77 272 THR B O 1
ATOM 4390 N N . ARG B 1 273 ? 18.726 1.903 -18.09 1 98.35 273 ARG B N 1
ATOM 4391 C CA . ARG B 1 273 ? 19.832 1.395 -17.284 1 98.35 273 ARG B CA 1
ATOM 4392 C C . ARG B 1 273 ? 20.11 2.311 -16.097 1 98.35 273 ARG B C 1
ATOM 4394 O O . ARG B 1 273 ? 19.761 3.493 -16.123 1 98.35 273 ARG B O 1
ATOM 4401 N N . ALA B 1 274 ? 20.639 1.764 -15.088 1 98.04 274 ALA B N 1
ATOM 4402 C CA . ALA B 1 274 ? 21 2.577 -13.93 1 98.04 274 ALA B CA 1
ATOM 4403 C C . ALA B 1 274 ? 22.045 1.873 -13.069 1 98.04 274 ALA B C 1
ATOM 4405 O O . ALA B 1 274 ? 22.198 0.651 -13.144 1 98.04 274 ALA B O 1
ATOM 4406 N N . ARG B 1 275 ? 22.778 2.622 -12.435 1 97.39 275 ARG B N 1
ATOM 4407 C CA . ARG B 1 275 ? 23.71 2.216 -11.389 1 97.39 275 ARG B CA 1
ATOM 4408 C C . ARG B 1 275 ? 23.462 2.995 -10.102 1 97.39 275 ARG B C 1
ATOM 4410 O O . ARG B 1 275 ? 23.496 4.228 -10.1 1 97.39 275 ARG B O 1
ATOM 4417 N N . LEU B 1 276 ? 23.152 2.307 -9.013 1 97.32 276 LEU B N 1
ATOM 4418 C CA . LEU B 1 276 ? 22.842 2.95 -7.74 1 97.32 276 LEU B CA 1
ATOM 4419 C C . LEU B 1 276 ? 23.79 2.472 -6.645 1 97.32 276 LEU B C 1
ATOM 4421 O O . LEU B 1 276 ? 24.057 1.274 -6.528 1 97.32 276 LEU B O 1
ATOM 4425 N N . PRO B 1 277 ? 24.327 3.394 -5.854 1 96.47 277 PRO B N 1
ATOM 4426 C CA . PRO B 1 277 ? 25.176 2.987 -4.732 1 96.47 277 PRO B CA 1
ATOM 4427 C C . PRO B 1 277 ? 24.394 2.282 -3.626 1 96.47 277 PRO B C 1
ATOM 4429 O O . PRO B 1 277 ? 23.226 2.604 -3.39 1 96.47 277 PRO B O 1
ATOM 4432 N N . ILE B 1 278 ? 25.001 1.357 -2.884 1 96.22 278 ILE B N 1
ATOM 4433 C CA . ILE B 1 278 ? 24.271 0.62 -1.858 1 96.22 278 ILE B CA 1
ATOM 4434 C C . ILE B 1 278 ? 24.772 1.029 -0.475 1 96.22 278 ILE B C 1
ATOM 4436 O O . ILE B 1 278 ? 24.487 0.356 0.519 1 96.22 278 ILE B O 1
ATOM 4440 N N . GLU B 1 279 ? 25.552 2.118 -0.361 1 94.21 279 GLU B N 1
ATOM 4441 C CA . GLU B 1 279 ? 26.113 2.567 0.909 1 94.21 279 GLU B CA 1
ATOM 4442 C C . GLU B 1 279 ? 25.025 2.724 1.968 1 94.21 279 GLU B C 1
ATOM 4444 O O . GLU B 1 279 ? 25.222 2.353 3.127 1 94.21 279 GLU B O 1
ATOM 4449 N N . ARG B 1 280 ? 23.892 3.195 1.641 1 92.91 280 ARG B N 1
ATOM 4450 C CA . ARG B 1 280 ? 22.784 3.444 2.557 1 92.91 280 ARG B CA 1
ATOM 4451 C C . ARG B 1 280 ? 22.171 2.135 3.043 1 92.91 280 ARG B C 1
ATOM 4453 O O . ARG B 1 280 ? 21.417 2.121 4.018 1 92.91 280 ARG B O 1
ATOM 4460 N N . PHE B 1 281 ? 22.574 1.078 2.421 1 95.2 281 PHE B N 1
ATOM 4461 C CA . PHE B 1 281 ? 21.922 -0.202 2.674 1 95.2 281 PHE B CA 1
ATOM 4462 C C . PHE B 1 281 ? 22.861 -1.154 3.403 1 95.2 281 PHE B C 1
ATOM 4464 O O . PHE B 1 281 ? 22.627 -2.364 3.434 1 95.2 281 PHE B O 1
ATOM 4471 N N . ARG B 1 282 ? 23.907 -0.64 3.932 1 90.74 282 ARG B N 1
ATOM 4472 C CA . ARG B 1 282 ? 24.945 -1.461 4.547 1 90.74 282 ARG B CA 1
ATOM 4473 C C . ARG B 1 282 ? 24.382 -2.28 5.703 1 90.74 282 ARG B C 1
ATOM 4475 O O . ARG B 1 282 ? 24.845 -3.392 5.967 1 90.74 282 ARG B O 1
ATOM 4482 N N . ALA B 1 283 ? 23.366 -1.747 6.345 1 91.19 283 ALA B N 1
ATOM 4483 C CA . ALA B 1 283 ? 22.796 -2.442 7.496 1 91.19 283 ALA B CA 1
ATOM 4484 C C . ALA B 1 283 ? 21.615 -3.315 7.079 1 91.19 283 ALA B C 1
ATOM 4486 O O . ALA B 1 283 ? 21.027 -4.011 7.91 1 91.19 283 ALA B O 1
ATOM 4487 N N . SER B 1 284 ? 21.306 -3.335 5.826 1 95.24 284 SER B N 1
ATOM 4488 C CA . SER B 1 284 ? 20.168 -4.102 5.333 1 95.24 284 SER B CA 1
ATOM 4489 C C . SER B 1 284 ? 20.581 -5.52 4.95 1 95.24 284 SER B C 1
ATOM 4491 O O . SER B 1 284 ? 21.574 -5.714 4.246 1 95.24 284 SER B O 1
ATOM 4493 N N . PRO B 1 285 ? 19.803 -6.505 5.36 1 96.08 285 PRO B N 1
ATOM 4494 C CA . PRO B 1 285 ? 20.116 -7.88 4.965 1 96.08 285 PRO B CA 1
ATOM 4495 C C . PRO B 1 285 ? 19.678 -8.199 3.538 1 96.08 285 PRO B C 1
ATOM 4497 O O . PRO B 1 285 ? 19.984 -9.275 3.019 1 96.08 285 PRO B O 1
ATOM 4500 N N . PHE B 1 286 ? 18.977 -7.3 2.931 1 96.5 286 PHE B N 1
ATOM 4501 C CA . PHE B 1 286 ? 18.506 -7.542 1.573 1 96.5 286 PHE B CA 1
ATOM 4502 C C . PHE B 1 286 ? 18.41 -6.237 0.791 1 96.5 286 PHE B C 1
ATOM 4504 O O . PHE B 1 286 ? 18.445 -5.153 1.377 1 96.5 286 PHE B O 1
ATOM 4511 N N . LEU B 1 287 ? 18.325 -6.374 -0.535 1 96.82 287 LEU B N 1
ATOM 4512 C CA . LEU B 1 287 ? 17.994 -5.311 -1.478 1 96.82 287 LEU B CA 1
ATOM 4513 C C . LEU B 1 287 ? 17.017 -5.809 -2.537 1 96.82 287 LEU B C 1
ATOM 4515 O O . LEU B 1 287 ? 17.074 -6.972 -2.944 1 96.82 287 LEU B O 1
ATOM 4519 N N . ARG B 1 288 ? 16.175 -4.931 -2.903 1 97.62 288 ARG B N 1
ATOM 4520 C CA . ARG B 1 288 ? 15.364 -5.216 -4.082 1 97.62 288 ARG B CA 1
ATOM 4521 C C . ARG B 1 288 ? 15.173 -3.964 -4.931 1 97.62 288 ARG B C 1
ATOM 4523 O O . ARG B 1 288 ? 15.363 -2.845 -4.449 1 97.62 288 ARG B O 1
ATOM 4530 N N . VAL B 1 289 ? 14.852 -4.183 -6.163 1 98.51 289 VAL B N 1
ATOM 4531 C CA . VAL B 1 289 ? 14.632 -3.091 -7.106 1 98.51 289 VAL B CA 1
ATOM 4532 C C . VAL B 1 289 ? 13.163 -3.054 -7.52 1 98.51 289 VAL B C 1
ATOM 4534 O O . VAL B 1 289 ? 12.555 -4.097 -7.77 1 98.51 289 VAL B O 1
ATOM 4537 N N . THR B 1 290 ? 12.595 -1.897 -7.498 1 98.85 290 THR B N 1
ATOM 4538 C CA . THR B 1 290 ? 11.311 -1.619 -8.131 1 98.85 290 THR B CA 1
ATOM 4539 C C . THR B 1 290 ? 11.464 -0.565 -9.224 1 98.85 290 THR B C 1
ATOM 4541 O O . THR B 1 290 ? 12.082 0.479 -9.006 1 98.85 290 THR B O 1
ATOM 4544 N N . ILE B 1 291 ? 10.975 -0.866 -10.411 1 98.92 291 ILE B N 1
ATOM 4545 C CA . ILE B 1 291 ? 10.977 0.109 -11.496 1 98.92 291 ILE B CA 1
ATOM 4546 C C . ILE B 1 291 ? 9.542 0.487 -11.854 1 98.92 291 ILE B C 1
ATOM 4548 O O . ILE B 1 291 ? 8.623 -0.321 -11.699 1 98.92 291 ILE B O 1
ATOM 4552 N N . ARG B 1 292 ? 9.316 1.703 -12.275 1 98.73 292 ARG B N 1
ATOM 4553 C CA . ARG B 1 292 ? 7.992 2.219 -12.61 1 98.73 292 ARG B CA 1
ATOM 4554 C C . ARG B 1 292 ? 8.01 2.94 -13.953 1 98.73 292 ARG B C 1
ATOM 4556 O O . ARG B 1 292 ? 8.87 3.789 -14.197 1 98.73 292 ARG B O 1
ATOM 4563 N N . ASP B 1 293 ? 7.06 2.632 -14.813 1 98.44 293 ASP B N 1
ATOM 4564 C CA . ASP B 1 293 ? 7.017 3.286 -16.118 1 98.44 293 ASP B CA 1
ATOM 4565 C C . ASP B 1 293 ? 6.105 4.51 -16.089 1 98.44 293 ASP B C 1
ATOM 4567 O O . ASP B 1 293 ? 5.622 4.906 -15.026 1 98.44 293 ASP B O 1
ATOM 4571 N N . ALA B 1 294 ? 5.866 5.117 -17.237 1 96.91 294 ALA B N 1
ATOM 4572 C CA . ALA B 1 294 ? 5.151 6.387 -17.344 1 96.91 294 ALA B CA 1
ATOM 4573 C C . ALA B 1 294 ? 3.669 6.209 -17.027 1 96.91 294 ALA B C 1
ATOM 4575 O O . ALA B 1 294 ? 2.991 7.166 -16.643 1 96.91 294 ALA B O 1
ATOM 4576 N N . ALA B 1 295 ? 3.182 4.997 -17.181 1 95.79 295 ALA B N 1
ATOM 4577 C CA . ALA B 1 295 ? 1.777 4.719 -16.894 1 95.79 295 ALA B CA 1
ATOM 4578 C C . ALA B 1 295 ? 1.579 4.348 -15.427 1 95.79 295 ALA B C 1
ATOM 4580 O O . ALA B 1 295 ? 0.459 4.065 -14.997 1 95.79 295 ALA B O 1
ATOM 4581 N N . GLY B 1 296 ? 2.672 4.289 -14.662 1 96.36 296 GLY B N 1
ATOM 4582 C CA . GLY B 1 296 ? 2.587 3.972 -13.245 1 96.36 296 GLY B CA 1
ATOM 4583 C C . GLY B 1 296 ? 2.673 2.484 -12.961 1 96.36 296 GLY B C 1
ATOM 4584 O O . GLY B 1 296 ? 2.519 2.056 -11.815 1 96.36 296 GLY B O 1
ATOM 4585 N N . ARG B 1 297 ? 2.899 1.673 -14.033 1 98.25 297 ARG B N 1
ATOM 4586 C CA . ARG B 1 297 ? 3.042 0.231 -13.853 1 98.25 297 ARG B CA 1
ATOM 4587 C C . ARG B 1 297 ? 4.431 -0.121 -13.331 1 98.25 297 ARG B C 1
ATOM 4589 O O . ARG B 1 297 ? 5.419 0.517 -13.702 1 98.25 297 ARG B O 1
ATOM 4596 N N . ARG B 1 298 ? 4.526 -1.224 -12.518 1 98.83 298 ARG B N 1
ATOM 4597 C CA . ARG B 1 298 ? 5.763 -1.54 -11.813 1 98.83 298 ARG B CA 1
ATOM 4598 C C . ARG B 1 298 ? 6.266 -2.931 -12.186 1 98.83 298 ARG B C 1
ATOM 4600 O O . ARG B 1 298 ? 5.5 -3.762 -12.68 1 98.83 298 ARG B O 1
ATOM 4607 N N . ALA B 1 299 ? 7.511 -3.114 -11.974 1 98.94 299 ALA B N 1
ATOM 4608 C CA . ALA B 1 299 ? 8.128 -4.433 -11.854 1 98.94 299 ALA B CA 1
ATOM 4609 C C . ALA B 1 299 ? 9.013 -4.513 -10.614 1 98.94 299 ALA B C 1
ATOM 4611 O O . ALA B 1 299 ? 9.6 -3.512 -10.196 1 98.94 299 ALA B O 1
ATOM 4612 N N . TRP B 1 300 ? 9.082 -5.672 -10.043 1 98.92 300 TRP B N 1
ATOM 4613 C CA . TRP B 1 300 ? 9.831 -5.922 -8.815 1 98.92 300 TRP B CA 1
ATOM 4614 C C . TRP B 1 300 ? 10.829 -7.058 -9.008 1 98.92 300 TRP B C 1
ATOM 4616 O O . TRP B 1 300 ? 10.464 -8.143 -9.468 1 98.92 300 TRP B O 1
ATOM 4626 N N . SER B 1 301 ? 12.035 -6.838 -8.653 1 98.85 301 SER B N 1
ATOM 4627 C CA . SER B 1 301 ? 12.975 -7.951 -8.564 1 98.85 301 SER B CA 1
ATOM 4628 C C . SER B 1 301 ? 12.728 -8.786 -7.312 1 98.85 301 SER B C 1
ATOM 4630 O O . SER B 1 301 ? 12.162 -8.294 -6.334 1 98.85 301 SER B O 1
ATOM 4632 N N . ASN B 1 302 ? 13.144 -10.03 -7.368 1 98.63 302 ASN B N 1
ATOM 4633 C CA . ASN B 1 302 ? 13.32 -10.727 -6.098 1 98.63 302 ASN B CA 1
ATOM 4634 C C . ASN B 1 302 ? 14.418 -10.086 -5.254 1 98.63 302 ASN B C 1
ATOM 4636 O O . ASN B 1 302 ? 15.268 -9.364 -5.778 1 98.63 302 ASN B O 1
ATOM 4640 N N . PRO B 1 303 ? 14.355 -10.266 -3.951 1 98.04 303 PRO B N 1
ATOM 4641 C CA . PRO B 1 303 ? 15.388 -9.689 -3.087 1 98.04 303 PRO B CA 1
ATOM 4642 C C . PRO B 1 303 ? 16.765 -10.307 -3.318 1 98.04 303 PRO B C 1
ATOM 4644 O O . PRO B 1 303 ? 16.874 -11.517 -3.534 1 98.04 303 PRO B O 1
ATOM 4647 N N . LEU B 1 304 ? 17.723 -9.456 -3.384 1 96.29 304 LEU B N 1
ATOM 4648 C CA . LEU B 1 304 ? 19.119 -9.847 -3.22 1 96.29 304 LEU B CA 1
ATOM 4649 C C . LEU B 1 304 ? 19.491 -9.931 -1.744 1 96.29 304 LEU B C 1
ATOM 4651 O O . LEU B 1 304 ? 19.38 -8.943 -1.014 1 96.29 304 LEU B O 1
ATOM 4655 N N . HIS B 1 305 ? 19.878 -11.038 -1.31 1 92.77 305 HIS B N 1
ATOM 4656 C CA . HIS B 1 305 ? 20.266 -11.203 0.086 1 92.77 305 HIS B CA 1
ATOM 4657 C C . HIS B 1 305 ? 21.743 -10.881 0.29 1 92.77 305 HIS B C 1
ATOM 4659 O O . HIS B 1 305 ? 22.6 -11.391 -0.435 1 92.77 305 HIS B O 1
ATOM 4665 N N . LEU B 1 306 ? 21.941 -9.963 1.118 1 89.39 306 LEU B N 1
ATOM 4666 C CA . LEU B 1 306 ? 23.291 -9.466 1.36 1 89.39 306 LEU B CA 1
ATOM 4667 C C . LEU B 1 306 ? 23.952 -10.226 2.505 1 89.39 306 LEU B C 1
ATOM 4669 O O . LEU B 1 306 ? 23.267 -10.743 3.39 1 89.39 306 LEU B O 1
#

Solvent-accessible surface area (backbone atoms only — not comparable to full-atom values): 29958 Å² total; per-residue (Å²): 92,63,48,52,38,65,67,53,63,63,48,73,40,38,28,34,67,34,26,39,17,48,68,39,85,14,70,39,48,61,64,57,51,51,50,52,44,45,74,72,66,32,31,31,39,20,51,20,23,49,35,26,44,77,45,68,47,40,62,62,84,52,73,86,66,45,48,94,76,27,35,54,36,39,12,23,25,40,50,28,11,52,44,92,81,54,42,55,32,59,35,37,32,39,45,48,54,90,80,62,78,78,66,79,31,58,49,101,62,45,44,89,88,34,50,45,50,42,59,51,46,40,52,41,38,74,59,59,20,48,30,30,46,45,42,32,33,35,56,49,60,46,69,69,53,56,62,53,40,71,61,40,44,26,33,23,42,32,25,28,19,34,40,62,40,48,71,26,23,49,19,50,58,59,48,46,55,42,36,56,71,67,49,84,53,36,49,36,19,17,11,54,19,33,70,84,58,88,15,61,92,47,20,20,31,37,37,28,22,77,49,90,40,54,69,47,44,52,50,20,60,69,71,50,16,36,30,16,23,45,70,50,45,81,68,38,52,29,44,56,89,64,26,39,37,36,31,36,48,65,16,27,34,42,27,42,35,37,35,56,74,27,50,42,54,47,77,48,86,63,40,40,62,52,76,43,75,43,74,78,35,71,87,23,50,34,36,31,43,40,38,28,28,90,87,68,34,36,23,35,49,42,60,46,76,100,92,63,47,53,38,65,68,52,64,61,49,73,39,39,28,33,65,34,26,38,18,50,66,39,85,14,70,38,48,62,63,56,50,51,49,52,43,44,73,72,65,31,32,31,38,20,52,20,23,49,35,26,44,76,44,67,45,39,62,62,84,50,73,85,65,44,48,94,76,27,34,53,36,39,12,22,26,38,50,28,11,52,44,93,81,55,42,54,33,59,35,34,32,39,44,49,54,92,79,63,79,78,67,78,30,58,48,102,61,44,44,89,89,34,50,45,47,41,58,51,47,39,52,41,38,74,59,59,20,48,29,28,46,45,40,33,34,34,58,49,61,45,70,70,53,56,62,53,39,72,60,40,46,26,32,24,42,34,25,28,18,34,42,61,39,50,70,26,24,50,19,50,60,59,50,45,53,43,36,55,71,66,49,82,53,37,48,36,20,16,12,53,18,35,71,83,58,89,15,60,93,48,21,19,31,38,36,28,24,78,46,90,39,54,70,47,44,53,50,20,61,71,71,50,15,35,30,15,22,46,69,50,44,80,67,39,52,30,42,56,90,64,23,40,37,38,34,37,48,67,16,28,34,42,26,42,38,35,37,55,72,29,51,43,55,47,78,48,87,62,41,41,63,51,74,43,76,43,75,79,37,72,87,24,49,33,36,30,42,40,39,27,29,90,86,68,36,35,23,35,48,41,59,44,76,98

pLDDT: mean 97.55, std 1.87, range [88.38, 98.97]